Protein AF-A0AAD5Y0F8-F1 (afdb_monomer_lite)

pLDDT: mean 79.37, std 19.38, range [30.7, 98.38]

Structure (mmCIF, N/CA/C/O backbone):
data_AF-A0AAD5Y0F8-F1
#
_entry.id   AF-A0AAD5Y0F8-F1
#
loop_
_atom_site.group_PDB
_atom_site.id
_atom_site.type_symbol
_atom_site.label_atom_id
_atom_site.label_alt_id
_atom_site.label_comp_id
_atom_site.label_asym_id
_atom_site.label_entity_id
_atom_site.label_seq_id
_atom_site.pdbx_PDB_ins_code
_atom_site.Cartn_x
_atom_site.Cartn_y
_atom_site.Cartn_z
_atom_site.occupancy
_atom_site.B_iso_or_equiv
_atom_site.auth_seq_id
_atom_site.auth_comp_id
_atom_site.auth_asym_id
_atom_site.auth_atom_id
_atom_site.pdbx_PDB_model_num
ATOM 1 N N . MET A 1 1 ? -93.545 -46.227 1.777 1.00 33.44 1 MET A N 1
ATOM 2 C CA . MET A 1 1 ? -93.759 -44.836 1.335 1.00 33.44 1 MET A CA 1
ATOM 3 C C . MET A 1 1 ? -92.397 -44.283 0.974 1.00 33.44 1 MET A C 1
ATOM 5 O O . MET A 1 1 ? -91.626 -43.951 1.862 1.00 33.44 1 MET A O 1
ATOM 9 N N . GLU A 1 2 ? -92.069 -44.339 -0.313 1.00 32.91 2 GLU A N 1
ATOM 10 C CA . GLU A 1 2 ? -90.904 -43.672 -0.895 1.00 32.91 2 GLU A CA 1
ATOM 11 C C . GLU A 1 2 ? -91.206 -42.174 -0.977 1.00 32.91 2 GLU A C 1
ATOM 13 O O . GLU A 1 2 ? -92.210 -41.796 -1.574 1.00 32.91 2 GLU A O 1
ATOM 18 N N . ASN A 1 3 ? -90.350 -41.333 -0.398 1.00 30.94 3 ASN A N 1
ATOM 19 C CA . ASN A 1 3 ? -90.330 -39.902 -0.685 1.00 30.94 3 ASN A CA 1
ATOM 20 C C . ASN A 1 3 ? -88.976 -39.571 -1.316 1.00 30.94 3 ASN A C 1
ATOM 22 O O . ASN A 1 3 ? -87.962 -39.465 -0.630 1.00 30.94 3 ASN A O 1
ATOM 26 N N . ASN A 1 4 ? -88.982 -39.441 -2.643 1.00 32.75 4 ASN A N 1
ATOM 27 C CA . ASN A 1 4 ? -87.888 -38.874 -3.423 1.00 32.75 4 ASN A CA 1
ATOM 28 C C . ASN A 1 4 ? -87.805 -37.370 -3.142 1.00 32.75 4 ASN A C 1
ATOM 30 O O . ASN A 1 4 ? -88.667 -36.607 -3.574 1.00 32.75 4 ASN A O 1
ATOM 34 N N . ILE A 1 5 ? -86.754 -36.947 -2.443 1.00 34.16 5 ILE A N 1
ATOM 35 C CA . ILE A 1 5 ? -86.373 -35.538 -2.327 1.00 34.16 5 ILE A CA 1
ATOM 36 C C . ILE A 1 5 ? -85.422 -35.238 -3.490 1.00 34.16 5 ILE A C 1
ATOM 38 O O . ILE A 1 5 ? -84.296 -35.729 -3.525 1.00 34.16 5 ILE A O 1
ATOM 42 N N . SER A 1 6 ? -85.878 -34.457 -4.469 1.00 32.00 6 SER A N 1
ATOM 43 C CA . SER A 1 6 ? -85.028 -33.948 -5.549 1.00 32.00 6 SER A CA 1
ATOM 44 C C . SER A 1 6 ? -84.241 -32.725 -5.071 1.00 32.00 6 SER A C 1
ATOM 46 O O . SER A 1 6 ? -84.840 -31.709 -4.719 1.00 32.00 6 SER A O 1
ATOM 48 N N . ILE A 1 7 ? -82.911 -32.812 -5.089 1.00 35.66 7 ILE A N 1
ATOM 49 C CA . ILE A 1 7 ? -81.994 -31.703 -4.779 1.00 35.66 7 ILE A CA 1
ATOM 50 C C . ILE A 1 7 ? -81.806 -30.829 -6.044 1.00 35.66 7 ILE A C 1
ATOM 52 O O . ILE A 1 7 ? -81.670 -31.388 -7.139 1.00 35.66 7 ILE A O 1
ATOM 56 N N . PRO A 1 8 ? -81.796 -29.483 -5.945 1.00 30.70 8 PRO A N 1
ATOM 57 C CA . PRO A 1 8 ? -81.569 -28.596 -7.089 1.00 30.70 8 PRO A CA 1
ATOM 58 C C . PRO A 1 8 ? -80.155 -28.755 -7.678 1.00 30.70 8 PRO A C 1
ATOM 60 O O . PRO A 1 8 ? -79.170 -28.797 -6.947 1.00 30.70 8 PRO A O 1
ATOM 63 N N . LYS A 1 9 ? -80.048 -28.788 -9.014 1.00 34.91 9 LYS A N 1
ATOM 64 C CA . LYS A 1 9 ? -78.801 -29.021 -9.779 1.00 34.91 9 LYS A CA 1
ATOM 65 C C . LYS A 1 9 ? -77.755 -27.889 -9.732 1.00 34.91 9 LYS A C 1
ATOM 67 O O . LYS A 1 9 ? -76.712 -28.029 -10.359 1.00 34.91 9 LYS A O 1
ATOM 72 N N . GLU A 1 10 ? -77.998 -26.788 -9.023 1.00 32.16 10 GLU A N 1
ATOM 73 C CA . GLU A 1 10 ? -77.090 -25.623 -9.009 1.00 32.16 10 GLU A CA 1
ATOM 74 C C . GLU A 1 10 ? -75.959 -25.702 -7.973 1.00 32.16 10 GLU A C 1
ATOM 76 O O . GLU A 1 10 ? -75.067 -24.860 -7.967 1.00 32.16 10 GLU A O 1
ATOM 81 N N . TYR A 1 11 ? -75.928 -26.750 -7.150 1.00 37.75 11 TYR A N 1
ATOM 82 C CA . TYR A 1 11 ? -74.872 -26.961 -6.166 1.00 37.75 11 TYR A CA 1
ATOM 83 C C . TYR A 1 11 ? -74.085 -28.232 -6.491 1.00 37.75 11 TYR A C 1
ATOM 85 O O . TYR A 1 11 ? -74.368 -29.310 -5.970 1.00 37.75 11 TYR A O 1
ATOM 93 N N . ASN A 1 12 ? -73.094 -28.116 -7.381 1.00 35.00 12 ASN A N 1
ATOM 94 C CA . ASN A 1 12 ? -72.168 -29.210 -7.664 1.00 35.00 12 ASN A CA 1
ATOM 95 C C . ASN A 1 12 ? -71.128 -29.315 -6.534 1.00 35.00 12 ASN A C 1
ATOM 97 O O . ASN A 1 12 ? -70.054 -28.718 -6.596 1.00 35.00 12 ASN A O 1
ATOM 101 N N . TYR A 1 13 ? -71.474 -30.028 -5.461 1.00 44.50 13 TYR A N 1
ATOM 102 C CA . TYR A 1 13 ? -70.533 -30.387 -4.402 1.00 44.50 13 TYR A CA 1
ATOM 103 C C . TYR A 1 13 ? -69.908 -31.751 -4.712 1.00 44.50 13 TYR A C 1
ATOM 105 O O . TYR A 1 13 ? -70.373 -32.777 -4.223 1.00 44.50 13 TYR A O 1
ATOM 113 N N . ASP A 1 14 ? -68.800 -31.762 -5.458 1.00 42.00 14 ASP A N 1
ATOM 114 C CA . ASP A 1 14 ? -68.036 -32.987 -5.769 1.00 42.00 14 ASP A CA 1
ATOM 115 C C . ASP A 1 14 ? -67.432 -33.678 -4.519 1.00 42.00 14 ASP A C 1
ATOM 117 O O . ASP A 1 14 ? -66.840 -34.751 -4.611 1.00 42.00 14 ASP A O 1
ATOM 121 N N . ALA A 1 15 ? -67.572 -33.088 -3.324 1.00 46.78 15 ALA A N 1
ATOM 122 C CA . ALA A 1 15 ? -66.979 -33.589 -2.083 1.00 46.78 15 ALA A CA 1
ATOM 123 C C . ALA A 1 15 ? -67.931 -34.400 -1.182 1.00 46.78 15 ALA A C 1
ATOM 125 O O . ALA A 1 15 ? -67.468 -34.917 -0.164 1.00 46.78 15 ALA A O 1
ATOM 126 N N . LEU A 1 16 ? -69.225 -34.516 -1.512 1.00 39.84 16 LEU A N 1
ATOM 127 C CA . LEU A 1 16 ? -70.227 -35.194 -0.676 1.00 39.84 16 LEU A CA 1
ATOM 128 C C . LEU A 1 16 ? -70.921 -36.316 -1.451 1.00 39.84 16 LEU A C 1
ATOM 130 O O . LEU A 1 16 ? -71.875 -36.098 -2.190 1.00 39.84 16 LEU A O 1
ATOM 134 N N . THR A 1 17 ? -70.451 -37.545 -1.247 1.00 48.50 17 THR A N 1
ATOM 135 C CA . THR A 1 17 ? -71.068 -38.752 -1.811 1.00 48.50 17 THR A CA 1
ATOM 136 C C . THR A 1 17 ? -71.838 -39.510 -0.736 1.00 48.50 17 THR A C 1
ATOM 138 O O . THR A 1 17 ? -71.307 -39.807 0.339 1.00 48.50 17 THR A O 1
ATOM 141 N N . LEU A 1 18 ? -73.096 -39.831 -1.038 1.00 39.34 18 LEU A N 1
ATOM 142 C CA . LEU A 1 18 ? -73.972 -40.620 -0.176 1.00 39.34 18 LEU A CA 1
ATOM 143 C C . LEU A 1 18 ? -73.710 -42.111 -0.412 1.00 39.34 18 LEU A C 1
ATOM 145 O O . LEU A 1 18 ? -73.947 -42.610 -1.512 1.00 39.34 18 LEU 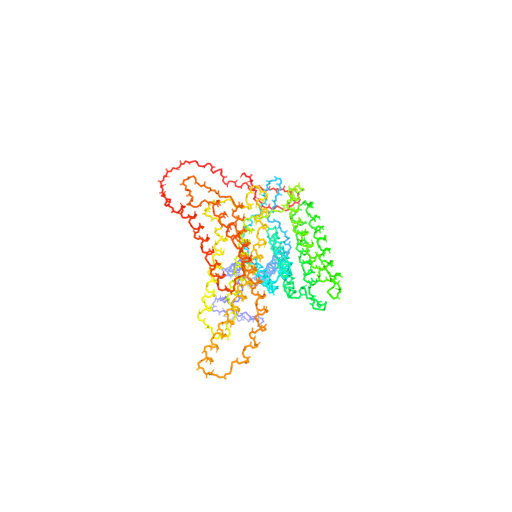A O 1
ATOM 149 N N . HIS A 1 19 ? -73.246 -42.832 0.609 1.00 40.19 19 HIS A N 1
ATOM 150 C CA . HIS A 1 19 ? -73.136 -44.290 0.556 1.00 40.19 19 HIS A CA 1
ATOM 151 C C . HIS A 1 19 ? -73.896 -44.897 1.744 1.00 40.19 19 HIS A C 1
ATOM 153 O O . HIS A 1 19 ? -73.428 -44.899 2.884 1.00 40.19 19 HIS A O 1
ATOM 159 N N . GLY A 1 20 ? -75.110 -45.390 1.471 1.00 61.19 20 GLY A N 1
ATOM 160 C CA . GLY A 1 20 ? -76.044 -45.847 2.507 1.00 61.19 20 GLY A CA 1
ATOM 161 C C . GLY A 1 20 ? -76.588 -44.690 3.357 1.00 61.19 20 GLY A C 1
ATOM 162 O O . GLY A 1 20 ? -76.674 -43.561 2.884 1.00 61.19 20 GLY A O 1
ATOM 163 N N . ASN A 1 21 ? -76.913 -44.950 4.628 1.00 42.81 21 ASN A N 1
ATOM 164 C CA . ASN A 1 21 ? -77.386 -43.929 5.585 1.00 42.81 21 ASN A CA 1
ATOM 165 C C . ASN A 1 21 ? -76.246 -43.060 6.164 1.00 42.81 21 ASN A C 1
ATOM 167 O O . ASN A 1 21 ? -76.370 -42.503 7.254 1.00 42.81 21 ASN A O 1
ATOM 171 N N . THR A 1 22 ? -75.113 -42.967 5.468 1.00 36.31 22 THR A N 1
ATOM 172 C CA . THR A 1 22 ? -73.899 -42.295 5.942 1.00 36.31 22 THR A CA 1
ATOM 173 C C . THR A 1 22 ? -73.312 -41.411 4.849 1.00 36.31 22 THR A C 1
ATOM 175 O O . THR A 1 22 ? -73.044 -41.861 3.735 1.00 36.31 22 THR A O 1
ATOM 178 N N . TYR A 1 23 ? -73.098 -40.140 5.185 1.00 43.59 23 TYR A N 1
ATOM 179 C CA . TYR A 1 23 ? -72.431 -39.166 4.327 1.00 43.59 23 TYR A CA 1
ATOM 180 C C . TYR A 1 23 ? -70.912 -39.294 4.486 1.00 43.59 23 TYR A C 1
ATOM 182 O O . TYR A 1 23 ? -70.404 -39.277 5.609 1.00 43.59 23 TYR A O 1
ATOM 190 N N . HIS A 1 24 ? -70.185 -39.396 3.372 1.00 41.62 24 HIS A N 1
ATOM 191 C CA . HIS A 1 24 ? -68.724 -39.339 3.353 1.00 41.62 24 HIS A CA 1
ATOM 192 C C . HIS A 1 24 ? -68.262 -38.035 2.696 1.00 41.62 24 HIS A C 1
ATOM 194 O O . HIS A 1 24 ? -68.637 -37.745 1.560 1.00 41.62 24 HIS A O 1
ATOM 200 N N . ILE A 1 25 ? -67.444 -37.262 3.420 1.00 47.50 25 ILE A N 1
ATOM 201 C CA . ILE A 1 25 ? -66.810 -36.035 2.922 1.00 47.50 25 ILE A CA 1
ATOM 202 C C . ILE A 1 25 ? -65.399 -36.387 2.444 1.00 47.50 25 ILE A C 1
ATOM 204 O O . ILE A 1 25 ? -64.584 -36.870 3.233 1.00 47.50 25 ILE A O 1
ATOM 208 N N . SER A 1 26 ? -65.104 -36.145 1.166 1.00 43.56 26 SER A N 1
ATOM 209 C CA . SER A 1 26 ? -63.749 -36.294 0.626 1.00 43.56 26 SER A CA 1
ATOM 210 C C . SER A 1 26 ? -62.857 -35.141 1.097 1.00 43.56 26 SER A C 1
ATOM 212 O O . SER A 1 26 ? -63.174 -33.971 0.890 1.00 43.56 26 SER A O 1
ATOM 214 N N . SER A 1 27 ? -61.708 -35.453 1.704 1.00 43.84 27 SER A N 1
ATOM 215 C CA . SER A 1 27 ? -60.751 -34.462 2.220 1.00 43.84 27 SER A CA 1
ATOM 216 C C . SER A 1 27 ? -59.928 -33.751 1.136 1.00 43.84 27 SER A C 1
ATOM 218 O O . SER A 1 27 ? -59.013 -33.001 1.463 1.00 43.84 27 SER A O 1
ATOM 220 N N . THR A 1 28 ? -60.199 -33.983 -0.149 1.00 41.34 28 THR A N 1
ATOM 221 C CA . THR A 1 28 ? -59.341 -33.537 -1.261 1.00 41.34 28 THR A CA 1
ATOM 222 C C . THR A 1 28 ? -59.550 -32.081 -1.704 1.00 41.34 28 THR A C 1
ATOM 224 O O . THR A 1 28 ? -58.954 -31.677 -2.695 1.00 41.34 28 THR A O 1
ATOM 227 N N . GLY A 1 29 ? -60.345 -31.276 -0.985 1.00 43.56 29 GLY A N 1
ATOM 228 C CA . GLY A 1 29 ? -60.645 -29.880 -1.356 1.00 43.56 29 GLY A CA 1
ATOM 229 C C . GLY A 1 29 ? -60.407 -28.810 -0.281 1.00 43.56 29 GLY A C 1
ATOM 230 O O . GLY A 1 29 ? -60.811 -27.670 -0.486 1.00 43.56 29 GLY A O 1
ATOM 231 N N . ILE A 1 30 ? -59.803 -29.134 0.870 1.00 48.22 30 ILE A N 1
ATOM 232 C CA . ILE A 1 30 ? -59.661 -28.183 1.992 1.00 48.22 30 ILE A CA 1
ATOM 233 C C . ILE A 1 30 ? -58.217 -27.665 2.063 1.00 48.22 30 ILE A C 1
ATOM 235 O O . ILE A 1 30 ? -57.293 -28.432 2.336 1.00 48.22 30 ILE A O 1
ATOM 239 N N . HIS A 1 31 ? -58.029 -26.362 1.824 1.00 48.19 31 HIS A N 1
ATOM 240 C CA . HIS A 1 31 ? -56.726 -25.689 1.898 1.00 48.19 31 HIS A CA 1
ATOM 241 C C . HIS A 1 31 ? -56.145 -25.740 3.336 1.00 48.19 31 HIS A C 1
ATOM 243 O O . HIS A 1 31 ? -56.912 -25.701 4.303 1.00 48.19 31 HIS A O 1
ATOM 249 N N . PRO A 1 32 ? -54.811 -25.811 3.538 1.00 43.84 32 PRO A N 1
ATOM 250 C CA . PRO A 1 32 ? -54.210 -26.215 4.822 1.00 43.84 32 PRO A CA 1
ATOM 251 C C . PRO A 1 32 ? -54.190 -25.158 5.951 1.00 43.84 32 PRO A C 1
ATOM 253 O O . PRO A 1 32 ? -53.499 -25.368 6.945 1.00 43.84 32 PRO A O 1
ATOM 256 N N . GLY A 1 33 ? -54.900 -24.033 5.824 1.00 47.75 33 GLY A N 1
ATOM 257 C CA . GLY A 1 33 ? -54.553 -22.780 6.515 1.00 47.75 33 GLY A CA 1
ATOM 258 C C . GLY A 1 33 ? -54.741 -22.701 8.037 1.00 47.75 33 GLY A C 1
ATOM 259 O O . GLY A 1 33 ? -53.927 -22.074 8.696 1.00 47.75 33 GLY A O 1
ATOM 260 N N . SER A 1 34 ? -55.741 -23.335 8.659 1.00 55.44 34 SER A N 1
ATOM 261 C CA . SER A 1 34 ? -55.974 -23.108 10.100 1.00 55.44 34 SER A CA 1
ATOM 262 C C . SER A 1 34 ? -56.509 -24.343 10.824 1.00 55.44 34 SER A C 1
ATOM 264 O O . SER A 1 34 ? -57.670 -24.735 10.685 1.00 55.44 34 SER A O 1
ATOM 266 N N . LYS A 1 35 ? -55.656 -24.965 11.653 1.00 61.31 35 LYS A N 1
ATOM 267 C CA . LYS A 1 35 ? -56.018 -26.107 12.523 1.00 61.31 35 LYS A CA 1
ATOM 268 C C . LYS A 1 35 ? -57.206 -25.798 13.443 1.00 61.31 35 LYS A C 1
ATOM 270 O O . LYS A 1 35 ? -57.958 -26.708 13.779 1.00 61.31 35 LYS A O 1
ATOM 275 N N . LYS A 1 36 ? -57.378 -24.531 13.833 1.00 64.31 36 LYS A N 1
ATOM 276 C CA . LYS A 1 36 ? -58.479 -24.055 14.682 1.00 64.31 36 LYS A CA 1
ATOM 277 C C . LYS A 1 36 ? -59.830 -24.237 13.980 1.00 64.31 36 LYS A C 1
ATOM 279 O O . LYS A 1 36 ? -60.737 -24.833 14.549 1.00 64.31 36 LYS A O 1
ATOM 284 N N . HIS A 1 37 ? -59.922 -23.865 12.707 1.00 62.00 37 HIS A N 1
ATOM 285 C CA . HIS A 1 37 ? -61.159 -23.957 11.925 1.00 62.00 37 HIS A CA 1
ATOM 286 C C . HIS A 1 37 ? -61.497 -25.373 11.469 1.00 62.00 37 HIS A C 1
ATOM 288 O O . HIS A 1 37 ? -62.664 -25.759 11.445 1.00 62.00 37 HIS A O 1
ATOM 294 N N . GLN A 1 38 ? -60.481 -26.198 11.197 1.00 66.81 38 GLN A N 1
ATOM 295 C CA . GLN A 1 38 ? -60.702 -27.627 10.960 1.00 66.81 38 GLN A CA 1
ATOM 296 C C . GLN A 1 38 ? -61.325 -28.322 12.175 1.00 66.81 38 GLN A C 1
ATOM 298 O O . GLN A 1 38 ? -62.087 -29.270 11.999 1.00 66.81 38 GLN A O 1
ATOM 303 N N . ASN A 1 39 ? -61.019 -27.864 13.392 1.00 70.25 39 ASN A N 1
ATOM 304 C CA . ASN A 1 39 ? -61.618 -28.406 14.608 1.00 70.25 39 ASN A CA 1
ATOM 305 C C . ASN A 1 39 ? -63.066 -27.935 14.784 1.00 70.25 39 ASN A C 1
ATOM 307 O O . ASN A 1 39 ? -63.907 -28.777 15.068 1.00 70.25 39 ASN A O 1
ATOM 311 N N . ILE A 1 40 ? -63.379 -26.666 14.498 1.00 71.50 40 ILE A N 1
ATOM 312 C CA . ILE A 1 40 ? -64.759 -26.142 14.539 1.00 71.50 40 ILE A CA 1
ATOM 313 C C . ILE A 1 40 ? -65.658 -26.884 13.538 1.00 71.50 40 ILE A C 1
ATOM 315 O O . ILE A 1 40 ? -66.736 -27.351 13.893 1.00 71.50 40 ILE A O 1
ATOM 319 N N . ILE A 1 41 ? -65.195 -27.084 12.298 1.00 68.81 41 ILE A N 1
ATOM 320 C CA . ILE A 1 41 ? -65.955 -27.834 11.284 1.00 68.81 41 ILE A CA 1
ATOM 321 C C . ILE A 1 41 ? -66.132 -29.300 11.706 1.00 68.81 41 ILE A C 1
ATOM 323 O O . ILE A 1 41 ? -67.210 -29.867 11.537 1.00 68.81 41 ILE A O 1
ATOM 327 N N . LYS A 1 42 ? -65.100 -29.927 12.286 1.00 74.00 42 LYS A N 1
ATOM 328 C CA . LYS A 1 42 ? -65.205 -31.298 12.812 1.00 74.00 42 LYS A CA 1
ATOM 329 C C . LYS A 1 42 ? -66.183 -31.391 13.982 1.00 74.00 42 LYS A C 1
ATOM 331 O O . LYS A 1 42 ? -66.939 -32.355 14.029 1.00 74.00 42 LYS A O 1
ATOM 336 N N . GLU A 1 43 ? -66.184 -30.422 14.891 1.00 77.06 43 GLU A N 1
ATOM 337 C CA . GLU A 1 43 ? -67.110 -30.364 16.025 1.00 77.06 43 GLU A CA 1
ATOM 338 C C . GLU A 1 43 ? -68.555 -30.185 15.555 1.00 77.06 43 GLU A C 1
ATOM 340 O O . GLU A 1 43 ? -69.401 -30.986 15.944 1.00 77.06 43 GLU A O 1
ATOM 345 N N . LEU A 1 44 ? -68.822 -29.265 14.621 1.00 71.81 44 LEU A N 1
ATOM 346 C CA . LEU A 1 44 ? -70.155 -29.072 14.030 1.00 71.81 44 LEU A CA 1
ATOM 347 C C . LEU A 1 44 ? -70.659 -30.329 13.300 1.00 71.81 44 LEU A C 1
ATOM 349 O O . LEU A 1 44 ? -71.830 -30.699 13.406 1.00 71.81 44 LEU A O 1
ATOM 353 N N . ILE A 1 45 ? -69.772 -31.043 12.596 1.00 72.31 45 ILE A N 1
ATOM 354 C CA . ILE A 1 45 ? -70.110 -32.320 11.947 1.00 72.31 45 ILE A CA 1
ATOM 355 C C . ILE A 1 45 ? -70.439 -33.394 12.993 1.00 72.31 45 ILE A C 1
ATOM 357 O O . ILE A 1 45 ? -71.418 -34.124 12.834 1.00 72.31 45 ILE A O 1
ATOM 361 N N . VAL A 1 46 ? -69.649 -33.501 14.064 1.00 78.88 46 VAL A N 1
ATOM 362 C CA . VAL A 1 46 ? -69.886 -34.469 15.147 1.00 78.88 46 VAL A CA 1
ATOM 363 C C . VAL A 1 46 ? -71.186 -34.159 15.894 1.00 78.88 46 VAL A C 1
ATOM 365 O O . VAL A 1 46 ? -71.945 -35.079 16.194 1.00 78.88 46 VAL A O 1
ATOM 368 N N . GLU A 1 47 ? -71.479 -32.884 16.140 1.00 75.06 47 GLU A N 1
ATOM 369 C CA . GLU A 1 47 ? -72.701 -32.433 16.805 1.00 75.06 47 GLU A CA 1
ATOM 370 C C . GLU A 1 47 ? -73.947 -32.718 15.952 1.00 75.06 47 GLU A C 1
ATOM 372 O O . GLU A 1 47 ? -74.918 -33.287 16.455 1.00 75.06 47 GLU A O 1
ATOM 377 N N . SER A 1 48 ? -73.881 -32.467 14.638 1.00 69.50 48 SER A N 1
ATOM 378 C CA . SER A 1 48 ? -74.968 -32.803 13.704 1.00 69.50 48 SER A CA 1
ATOM 379 C C . SER A 1 48 ? -75.257 -34.307 13.630 1.00 69.50 48 SER A C 1
ATOM 381 O O . SER A 1 48 ? -76.402 -34.717 13.462 1.00 69.50 48 SER A O 1
ATOM 383 N N . ARG A 1 49 ? -74.228 -35.151 13.798 1.00 70.12 49 ARG A N 1
ATOM 384 C CA . ARG A 1 49 ? -74.344 -36.614 13.713 1.00 70.12 49 ARG A CA 1
ATOM 385 C C . ARG A 1 49 ? -75.008 -37.234 14.944 1.00 70.12 49 ARG A C 1
ATOM 387 O O . ARG A 1 49 ? -75.564 -38.324 14.843 1.00 70.12 49 ARG A O 1
ATOM 394 N N . ASN A 1 50 ? -74.934 -36.560 16.091 1.00 73.75 50 ASN A N 1
ATOM 395 C CA . ASN A 1 50 ? -75.445 -37.063 17.366 1.00 73.75 50 ASN A CA 1
ATOM 396 C C . ASN A 1 50 ? -76.858 -36.563 17.704 1.00 73.75 50 ASN A C 1
ATOM 398 O O . ASN A 1 50 ? -77.448 -37.044 18.670 1.00 73.75 50 ASN A O 1
ATOM 402 N N . SER A 1 51 ? -77.418 -35.634 16.926 1.00 69.31 51 SER A N 1
ATOM 403 C CA . SER A 1 51 ? -78.788 -35.155 17.112 1.00 69.31 51 SER A CA 1
ATOM 404 C C . SER A 1 51 ? -79.750 -35.839 16.142 1.00 69.31 51 SER A C 1
ATOM 406 O O . SER A 1 51 ? -79.543 -35.845 14.932 1.00 69.31 51 SER A O 1
ATOM 408 N N . THR A 1 52 ? -80.836 -36.399 16.672 1.00 65.19 52 THR A N 1
ATOM 409 C CA . THR A 1 52 ? -81.898 -37.052 15.889 1.00 65.19 52 THR A CA 1
ATOM 410 C C . THR A 1 52 ? -82.870 -36.072 15.225 1.00 65.19 52 THR A C 1
ATOM 412 O O . THR A 1 52 ? -83.715 -36.512 14.454 1.00 65.19 52 THR A O 1
ATOM 415 N N . ASP A 1 53 ? -82.758 -34.772 15.516 1.00 60.78 53 ASP A N 1
ATOM 416 C CA . ASP A 1 53 ? -83.669 -33.721 15.038 1.00 60.78 53 ASP A CA 1
ATOM 417 C C . ASP A 1 53 ? -82.891 -32.429 14.720 1.00 60.78 53 ASP A C 1
ATOM 419 O O . ASP A 1 53 ? -83.197 -31.335 15.194 1.00 60.78 53 ASP A O 1
ATOM 423 N N . TYR A 1 54 ? -81.765 -32.571 14.014 1.00 60.41 54 TYR A N 1
ATOM 424 C CA . TYR A 1 54 ? -80.918 -31.430 13.671 1.00 60.41 54 TYR A CA 1
ATOM 425 C C . TYR A 1 54 ? -81.401 -30.766 12.379 1.00 60.41 54 TYR A C 1
ATOM 427 O O . TYR A 1 54 ? -81.417 -31.384 11.313 1.00 60.41 54 TYR A O 1
ATOM 435 N N . ASP A 1 55 ? -81.776 -29.492 12.481 1.00 76.50 55 ASP A N 1
ATOM 436 C CA . ASP A 1 55 ? -82.189 -28.662 11.353 1.00 76.50 55 ASP A CA 1
ATOM 437 C C . ASP A 1 55 ? -81.009 -28.443 10.392 1.00 76.50 55 ASP A C 1
ATOM 439 O O . ASP A 1 55 ? -80.068 -27.689 10.659 1.00 76.50 55 ASP A O 1
ATOM 443 N N . VAL A 1 56 ? -81.068 -29.128 9.251 1.00 73.06 56 VAL A N 1
ATOM 444 C CA . VAL A 1 56 ? -80.052 -29.083 8.195 1.00 73.06 56 VAL A CA 1
ATOM 445 C C . VAL A 1 56 ? -79.846 -27.652 7.689 1.00 73.06 56 VAL A C 1
ATOM 447 O O . VAL A 1 56 ? -78.722 -27.275 7.360 1.00 73.06 56 VAL A O 1
ATOM 450 N N . THR A 1 57 ? -80.891 -26.818 7.673 1.00 75.31 57 THR A N 1
ATOM 451 C CA . THR A 1 57 ? -80.789 -25.422 7.233 1.00 75.31 57 THR A CA 1
ATOM 452 C C . THR A 1 57 ? -79.917 -24.599 8.178 1.00 75.31 57 THR A C 1
ATOM 454 O O . THR A 1 57 ? -79.116 -23.784 7.717 1.00 75.31 57 THR A O 1
ATOM 457 N N . LYS A 1 58 ? -79.997 -24.862 9.485 1.00 79.00 58 LYS A N 1
ATOM 458 C CA . LYS A 1 58 ? -79.152 -24.212 10.490 1.00 79.00 58 LYS A CA 1
ATOM 459 C C . LYS A 1 58 ? -77.680 -24.611 10.342 1.00 79.00 58 LYS A C 1
ATOM 461 O O . LYS A 1 58 ? -76.814 -23.744 10.359 1.00 79.00 58 LYS A O 1
ATOM 466 N N . LEU A 1 59 ? -77.404 -25.892 10.078 1.00 77.69 59 LEU A N 1
ATOM 467 C CA . LEU A 1 59 ? -76.039 -26.377 9.833 1.00 77.69 59 LEU A CA 1
ATOM 468 C C . LEU A 1 59 ? -75.390 -25.692 8.619 1.00 77.69 59 LEU A C 1
ATOM 470 O O . LEU A 1 59 ? -74.219 -25.323 8.677 1.00 77.69 59 LEU A O 1
ATOM 474 N N . TYR A 1 60 ? -76.141 -25.489 7.531 1.00 76.75 60 TYR A N 1
ATOM 475 C CA . TYR A 1 60 ? -75.634 -24.763 6.362 1.00 76.75 60 TYR A CA 1
ATOM 476 C C . TYR A 1 60 ? -75.354 -23.289 6.664 1.00 76.75 60 TYR A C 1
ATOM 478 O O . TYR A 1 60 ? -74.332 -22.775 6.218 1.00 76.75 60 TYR A O 1
ATOM 486 N N . GLN A 1 61 ? -76.211 -22.623 7.443 1.00 82.25 61 GLN A N 1
ATOM 487 C CA . GLN A 1 61 ? -75.987 -21.234 7.858 1.00 82.25 61 GLN A CA 1
ATOM 488 C C . GLN A 1 61 ? -74.748 -21.091 8.750 1.00 82.25 61 GLN A C 1
ATOM 490 O O . GLN A 1 61 ? -73.966 -20.159 8.560 1.00 82.25 61 GLN A O 1
ATOM 495 N N . ASP A 1 62 ? -74.538 -22.028 9.674 1.00 79.75 62 ASP A N 1
ATOM 496 C CA . ASP A 1 62 ? -73.372 -22.033 10.559 1.00 79.75 62 ASP A CA 1
ATOM 497 C C . ASP A 1 62 ? -72.078 -22.350 9.784 1.00 79.75 62 ASP A C 1
ATOM 499 O O . ASP A 1 62 ? -71.043 -21.725 10.022 1.00 79.75 62 ASP A O 1
ATOM 503 N N . LEU A 1 63 ? -72.138 -23.238 8.784 1.00 77.69 63 LEU A N 1
ATOM 504 C CA . LEU A 1 63 ? -71.024 -23.506 7.864 1.00 77.69 63 LEU A CA 1
ATOM 505 C C . LEU A 1 63 ? -70.678 -22.301 6.981 1.00 77.69 63 LEU A C 1
ATOM 507 O O . LEU A 1 63 ? -69.496 -22.029 6.772 1.00 77.69 63 LEU A O 1
ATOM 511 N N . ASP A 1 64 ? -71.673 -21.583 6.458 1.00 79.25 64 ASP A N 1
ATOM 512 C CA . ASP A 1 64 ? -71.438 -20.385 5.641 1.00 79.25 64 ASP A CA 1
ATOM 513 C C . ASP A 1 64 ? -70.904 -19.218 6.478 1.00 79.25 64 ASP A C 1
ATOM 515 O O . ASP A 1 64 ? -70.019 -18.489 6.024 1.00 79.25 64 ASP A O 1
ATOM 519 N N . ARG A 1 65 ? -71.377 -19.072 7.724 1.00 81.62 65 ARG A N 1
ATOM 520 C CA . ARG A 1 65 ? -70.808 -18.116 8.683 1.00 81.62 65 ARG A CA 1
ATOM 521 C C . ARG A 1 65 ? -69.346 -18.450 8.978 1.00 81.62 65 ARG A C 1
ATOM 523 O O . ARG A 1 65 ? -68.500 -17.577 8.821 1.00 81.62 65 ARG A O 1
ATOM 530 N N . ALA A 1 66 ? -69.041 -19.707 9.306 1.00 74.19 66 ALA A N 1
ATOM 531 C CA . ALA A 1 66 ? -67.671 -20.140 9.570 1.00 74.19 66 ALA A CA 1
ATOM 532 C C . ALA A 1 66 ? -66.757 -19.932 8.351 1.00 74.19 66 ALA A C 1
ATOM 534 O O . ALA A 1 66 ? -65.610 -19.526 8.502 1.00 74.19 66 ALA A O 1
ATOM 535 N N . LYS A 1 67 ? -67.252 -20.156 7.126 1.00 75.44 67 LYS A N 1
ATOM 536 C CA . LYS A 1 67 ? -66.491 -19.863 5.901 1.00 75.44 67 LYS A CA 1
ATOM 537 C C . LYS A 1 67 ? -66.202 -18.377 5.721 1.00 75.44 67 LYS A C 1
ATOM 539 O O . LYS A 1 67 ? -65.088 -18.048 5.330 1.00 75.44 67 LYS A O 1
ATOM 544 N N . LYS A 1 68 ? -67.172 -17.497 5.992 1.00 77.50 68 LYS A N 1
ATOM 545 C CA . LYS A 1 68 ? -66.955 -16.044 5.932 1.00 77.50 68 LYS A CA 1
ATOM 546 C C . LYS A 1 68 ? -65.940 -15.574 6.967 1.00 77.50 68 LYS A C 1
ATOM 548 O O . LYS A 1 68 ? -65.043 -14.830 6.602 1.00 77.50 68 LYS A O 1
ATOM 553 N N . GLU A 1 69 ? -66.037 -16.065 8.201 1.00 78.25 69 GLU A N 1
ATOM 554 C CA . GLU A 1 69 ? -65.077 -15.748 9.268 1.00 78.25 69 GLU A CA 1
ATOM 555 C C . GLU A 1 69 ? -63.658 -16.206 8.895 1.00 78.25 69 GLU A C 1
ATOM 557 O O . GLU A 1 69 ? -62.712 -15.441 9.038 1.00 78.25 69 GLU A O 1
ATOM 562 N N . ILE A 1 70 ? -63.512 -17.402 8.307 1.00 72.56 70 ILE A N 1
ATOM 563 C CA . ILE A 1 70 ? -62.223 -17.894 7.788 1.00 72.56 70 ILE A CA 1
ATOM 564 C C . ILE A 1 70 ? -61.691 -16.999 6.666 1.00 72.56 70 ILE A C 1
ATOM 566 O O . ILE A 1 70 ? -60.488 -16.769 6.581 1.00 72.56 70 ILE A O 1
ATOM 570 N N . GLN A 1 71 ? -62.567 -16.538 5.774 1.00 70.56 71 GLN A N 1
ATOM 571 C CA . GLN A 1 71 ? -62.168 -15.730 4.629 1.00 70.56 71 GLN A CA 1
ATOM 572 C C . GLN A 1 71 ? -61.730 -14.323 5.064 1.00 70.56 71 GLN A C 1
ATOM 574 O O . GLN A 1 71 ? -60.716 -13.840 4.566 1.00 70.56 71 GLN A O 1
ATOM 579 N N . GLU A 1 72 ? -62.424 -13.721 6.033 1.00 74.56 72 GLU A N 1
ATOM 580 C CA . GLU A 1 72 ? -62.052 -12.442 6.653 1.00 74.56 72 GLU A CA 1
ATOM 581 C C . GLU A 1 72 ? -60.739 -12.557 7.451 1.00 74.56 72 GLU A C 1
ATOM 583 O O . GLU A 1 72 ? -59.822 -11.771 7.221 1.00 74.56 72 GLU A O 1
ATOM 588 N N . GLU A 1 73 ? -60.574 -13.593 8.286 1.00 68.44 73 GLU A N 1
ATOM 589 C CA . GLU A 1 73 ? -59.337 -13.809 9.059 1.00 68.44 73 GLU A CA 1
ATOM 590 C C . GLU A 1 73 ? -58.141 -14.114 8.135 1.00 68.44 73 GLU A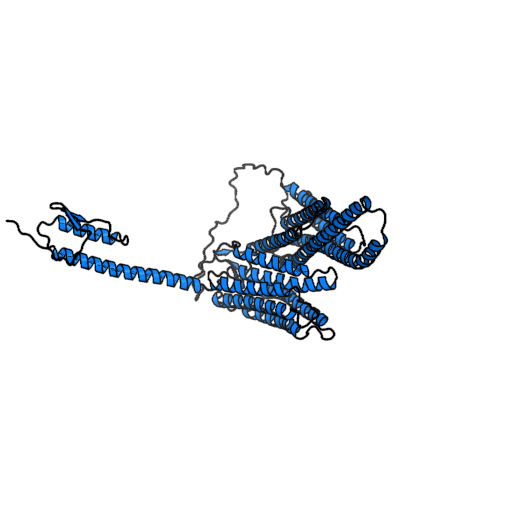 C 1
ATOM 592 O O . GLU A 1 73 ? -57.039 -13.638 8.383 1.00 68.44 73 GLU A O 1
ATOM 597 N N . SER A 1 74 ? -58.354 -14.819 7.013 1.00 59.59 74 SER A N 1
ATOM 598 C CA . SER A 1 74 ? -57.297 -15.051 6.015 1.00 59.59 74 SER A CA 1
ATOM 599 C C . SER A 1 74 ? -56.883 -13.787 5.257 1.00 59.59 74 SER A C 1
ATOM 601 O O . SER A 1 74 ? -55.704 -13.628 4.949 1.00 59.59 74 SER A O 1
ATOM 603 N N . SER A 1 75 ? -57.824 -12.874 4.979 1.00 60.88 75 SER A N 1
ATOM 604 C CA . SER A 1 75 ? -57.496 -11.586 4.357 1.00 60.88 75 SER A CA 1
ATOM 605 C C . SER A 1 75 ? -56.792 -10.641 5.328 1.00 60.88 75 SER A C 1
ATOM 607 O O . SER A 1 75 ? -55.907 -9.891 4.916 1.00 60.88 75 SER A O 1
ATOM 609 N N . ASP A 1 76 ? -57.140 -10.712 6.615 1.00 60.25 76 ASP A N 1
ATOM 610 C CA . ASP A 1 76 ? -56.471 -9.947 7.662 1.00 60.25 76 ASP A CA 1
ATOM 611 C C . ASP A 1 76 ? -55.048 -10.482 7.901 1.00 60.25 76 ASP A C 1
ATOM 613 O O . ASP A 1 76 ? -54.113 -9.682 7.939 1.00 60.25 76 ASP A O 1
ATOM 617 N N . GLU A 1 77 ? -54.844 -11.807 7.936 1.00 56.72 77 GLU A N 1
ATOM 618 C CA . GLU A 1 77 ? -53.516 -12.439 8.038 1.00 56.72 77 GLU A CA 1
ATOM 619 C C . GLU A 1 77 ? -52.617 -12.146 6.820 1.00 56.72 77 GLU A C 1
ATOM 621 O O . GLU A 1 77 ? -51.452 -11.797 7.010 1.00 56.72 77 GLU A O 1
ATOM 626 N N . GLU A 1 78 ? -53.132 -12.207 5.581 1.00 54.25 78 GLU A N 1
ATOM 627 C CA . GLU A 1 78 ? -52.363 -11.805 4.385 1.00 54.25 78 GLU A CA 1
ATOM 628 C C . GLU A 1 78 ? -51.979 -10.320 4.443 1.00 54.25 78 GLU A C 1
ATOM 630 O O . GLU A 1 78 ? -50.842 -9.958 4.136 1.00 54.25 78 GLU A O 1
ATOM 635 N N . SER A 1 79 ? -52.891 -9.452 4.897 1.00 55.66 79 SER A N 1
ATOM 636 C CA . SER A 1 79 ? -52.602 -8.025 5.049 1.00 55.66 79 SER A CA 1
ATOM 637 C C . SER A 1 79 ? -51.593 -7.742 6.170 1.00 55.66 79 SER A C 1
ATOM 639 O O . SER A 1 79 ? -50.789 -6.813 6.056 1.00 55.66 79 SER A O 1
ATOM 641 N N . GLU A 1 80 ? -51.587 -8.532 7.248 1.00 54.78 80 GLU A N 1
ATOM 642 C CA . GLU A 1 80 ? -50.606 -8.425 8.328 1.00 54.78 80 GLU A CA 1
ATOM 643 C C . GLU A 1 80 ? -49.238 -8.971 7.911 1.00 54.78 80 GLU A C 1
ATOM 645 O O . GLU A 1 80 ? -48.234 -8.320 8.200 1.00 54.78 80 GLU A O 1
ATOM 650 N N . GLU A 1 81 ? -49.162 -10.094 7.189 1.00 52.50 81 GLU A N 1
ATOM 651 C CA . GLU A 1 81 ? -47.898 -10.612 6.649 1.00 52.50 81 GLU A CA 1
ATOM 652 C C . GLU A 1 81 ? -47.288 -9.655 5.619 1.00 52.50 81 GLU A C 1
ATOM 654 O O . GLU A 1 81 ? -46.097 -9.340 5.711 1.00 52.50 81 GLU A O 1
ATOM 659 N N . GLU A 1 82 ? -48.093 -9.112 4.701 1.00 53.41 82 GLU A N 1
ATOM 660 C CA . GLU A 1 82 ? -47.632 -8.145 3.700 1.00 53.41 82 GLU A CA 1
ATOM 661 C C . GLU A 1 82 ? -47.183 -6.830 4.367 1.00 53.41 82 GLU A C 1
ATOM 663 O O . GLU A 1 82 ? -46.152 -6.249 4.007 1.00 53.41 82 GLU A O 1
ATOM 668 N N . ASN A 1 83 ? -47.876 -6.399 5.429 1.00 56.19 83 ASN A N 1
ATOM 669 C CA . ASN A 1 83 ? -47.433 -5.277 6.252 1.00 56.19 83 ASN A CA 1
ATOM 670 C C . ASN A 1 83 ? -46.141 -5.597 7.014 1.00 56.19 83 ASN A C 1
ATOM 672 O O . ASN A 1 83 ? -45.240 -4.761 7.032 1.00 56.19 83 ASN A O 1
ATOM 676 N N . VAL A 1 84 ? -45.992 -6.776 7.622 1.00 58.28 84 VAL A N 1
ATOM 677 C CA . VAL A 1 84 ? -44.773 -7.177 8.346 1.00 58.28 84 VAL A CA 1
ATOM 678 C C . VAL A 1 84 ? -43.577 -7.266 7.397 1.00 58.28 84 VAL A C 1
ATOM 680 O O . VAL A 1 84 ? -42.499 -6.770 7.740 1.00 58.28 84 VAL A O 1
ATOM 683 N N . GLU A 1 85 ? -43.752 -7.808 6.191 1.00 54.81 85 GLU A N 1
ATOM 684 C CA . GLU A 1 85 ? -42.710 -7.843 5.164 1.00 54.81 85 GLU A CA 1
ATOM 685 C C . GLU A 1 85 ? -42.365 -6.432 4.667 1.00 54.81 85 GLU A C 1
ATOM 687 O O . GLU A 1 85 ? -41.184 -6.071 4.601 1.00 54.81 85 GLU A O 1
ATOM 692 N N . TYR A 1 86 ? -43.363 -5.580 4.414 1.00 59.97 86 TYR A N 1
ATOM 693 C CA . TYR A 1 86 ? -43.148 -4.178 4.055 1.00 59.97 86 TYR A CA 1
ATOM 694 C C . TYR A 1 86 ? -42.441 -3.395 5.171 1.00 59.97 86 TYR A C 1
ATOM 696 O O . TYR A 1 86 ? -41.510 -2.629 4.905 1.00 59.97 86 TYR A O 1
ATOM 704 N N . PHE A 1 87 ? -42.822 -3.596 6.435 1.00 60.59 87 PHE A N 1
ATOM 705 C CA . PHE A 1 87 ? -42.177 -2.972 7.589 1.00 60.59 87 PHE A CA 1
ATOM 706 C C . PHE A 1 87 ? -40.748 -3.482 7.775 1.00 60.59 87 PHE A C 1
ATOM 708 O O . PHE A 1 87 ? -39.867 -2.678 8.086 1.00 60.59 87 PHE A O 1
ATOM 715 N N . ASP A 1 88 ? -40.472 -4.764 7.534 1.00 65.94 88 ASP A N 1
ATOM 716 C CA . ASP A 1 88 ? -39.119 -5.314 7.596 1.00 65.94 88 ASP A CA 1
ATOM 717 C C . ASP A 1 88 ? -38.254 -4.833 6.418 1.00 65.94 88 ASP A C 1
ATOM 719 O O . ASP A 1 88 ? -37.092 -4.477 6.610 1.00 65.94 88 ASP A O 1
ATOM 723 N N . LEU A 1 89 ? -38.815 -4.692 5.213 1.00 63.69 89 LEU A N 1
ATOM 724 C CA . LEU A 1 89 ? -38.153 -4.071 4.060 1.00 63.69 89 LEU A CA 1
ATOM 725 C C . LEU A 1 89 ? -37.864 -2.591 4.312 1.00 63.69 89 LEU A C 1
ATOM 727 O O . LEU A 1 89 ? -36.729 -2.149 4.137 1.00 63.69 89 LEU A O 1
ATOM 731 N N . LYS A 1 90 ? -38.841 -1.827 4.805 1.00 64.94 90 LYS A N 1
ATOM 732 C CA . LYS A 1 90 ? -38.674 -0.414 5.164 1.00 64.94 90 LYS A CA 1
ATOM 733 C C . LYS A 1 90 ? -37.659 -0.246 6.289 1.00 64.94 90 LYS A C 1
ATOM 735 O O . LYS A 1 90 ? -36.846 0.670 6.236 1.00 64.94 90 LYS A O 1
ATOM 740 N N . ARG A 1 91 ? -37.624 -1.154 7.268 1.00 65.00 91 ARG A N 1
ATOM 741 C CA . ARG A 1 91 ? -36.607 -1.183 8.331 1.00 65.00 91 ARG A CA 1
ATOM 742 C C . ARG A 1 91 ? -35.230 -1.585 7.800 1.00 65.00 91 ARG A C 1
ATOM 744 O O . ARG A 1 91 ? -34.240 -1.008 8.231 1.00 65.00 91 ARG A O 1
ATOM 751 N N . LYS A 1 92 ? -35.147 -2.510 6.839 1.00 64.94 92 LYS A N 1
ATOM 752 C CA . LYS A 1 92 ? -33.906 -2.895 6.136 1.00 64.94 92 LYS A CA 1
ATOM 753 C C . LYS A 1 92 ? -33.372 -1.784 5.227 1.00 64.94 92 LYS A C 1
ATOM 755 O O . LYS A 1 92 ? -32.161 -1.689 5.048 1.00 64.94 92 LYS A O 1
ATOM 760 N N . TRP A 1 93 ? -34.247 -0.954 4.664 1.00 65.25 93 TRP A N 1
ATOM 761 C CA . TRP A 1 93 ? -33.883 0.215 3.860 1.00 65.25 93 TRP A CA 1
ATOM 762 C C . TRP A 1 93 ? -33.516 1.425 4.726 1.00 65.25 93 TRP A C 1
ATOM 764 O O . TRP A 1 93 ? -32.534 2.102 4.434 1.00 65.25 93 TRP A O 1
ATOM 774 N N . ASN A 1 94 ? -34.245 1.647 5.822 1.00 65.50 94 ASN A N 1
ATOM 775 C CA . ASN A 1 94 ? -34.074 2.797 6.717 1.00 65.50 94 ASN A CA 1
ATOM 776 C C . ASN A 1 94 ? -33.194 2.510 7.936 1.00 65.50 94 ASN A C 1
ATOM 778 O O . ASN A 1 94 ? -33.072 3.371 8.808 1.00 65.50 94 ASN A O 1
ATOM 782 N N . ALA A 1 95 ? -32.579 1.328 8.032 1.00 71.56 95 ALA A N 1
ATOM 783 C CA . ALA A 1 95 ? -31.522 1.089 9.002 1.00 71.56 95 ALA A CA 1
ATOM 784 C C . ALA A 1 95 ? -30.361 2.018 8.642 1.00 71.56 95 ALA A C 1
ATOM 786 O O . ALA A 1 95 ? -29.547 1.727 7.760 1.00 71.56 95 ALA A O 1
ATOM 787 N N . GLY A 1 96 ? -30.344 3.182 9.290 1.00 78.12 96 GLY A N 1
ATOM 788 C CA . GLY A 1 96 ? -29.299 4.168 9.114 1.00 78.12 96 GLY A CA 1
ATOM 789 C C . GLY A 1 96 ? -27.928 3.552 9.399 1.00 78.12 96 GLY A C 1
ATOM 790 O O . GLY A 1 96 ? -27.822 2.556 10.124 1.00 78.12 96 GLY A O 1
ATOM 791 N N . PRO A 1 97 ? -26.863 4.112 8.814 1.00 85.81 97 PRO A N 1
ATOM 792 C CA . PRO A 1 97 ? -25.506 3.761 9.205 1.00 85.81 97 PRO A CA 1
ATOM 793 C C . PRO A 1 97 ? -25.339 3.893 10.721 1.00 85.81 97 PRO A C 1
ATOM 795 O O . PRO A 1 97 ? -25.833 4.848 11.313 1.00 85.81 97 PRO A O 1
ATOM 798 N N . GLN A 1 98 ? -24.640 2.932 11.320 1.00 82.88 98 GLN A N 1
ATOM 799 C CA . GLN A 1 98 ? -24.314 2.864 12.741 1.00 82.88 98 GLN A CA 1
ATOM 800 C C . GLN A 1 98 ? -22.800 2.855 12.926 1.00 82.88 98 GLN A C 1
ATOM 802 O O . GLN A 1 98 ? -22.090 2.136 12.220 1.00 82.88 98 GLN A O 1
ATOM 807 N N . ILE A 1 99 ? -22.288 3.607 13.896 1.00 86.19 99 ILE A N 1
ATOM 808 C CA . ILE A 1 99 ? -20.866 3.538 14.246 1.00 86.19 99 ILE A CA 1
ATOM 809 C C . ILE A 1 99 ? -20.582 2.240 15.013 1.00 86.19 99 ILE A C 1
ATOM 811 O O . ILE A 1 99 ? -21.239 1.926 16.004 1.00 86.19 99 ILE A O 1
ATOM 815 N N . LYS A 1 100 ? -19.588 1.473 14.553 1.00 88.31 100 LYS A N 1
ATOM 816 C CA . LYS A 1 100 ? -19.178 0.188 15.144 1.00 88.31 100 LYS A CA 1
ATOM 817 C C . LYS A 1 100 ? -18.525 0.358 16.509 1.00 88.31 100 LYS A C 1
ATOM 819 O O . LYS A 1 100 ? -18.757 -0.465 17.399 1.00 88.31 100 LYS A O 1
ATOM 824 N N . GLN A 1 101 ? -17.660 1.361 16.621 1.00 89.62 101 GLN A N 1
ATOM 825 C CA . GLN A 1 101 ? -16.844 1.622 17.795 1.00 89.62 101 GLN A CA 1
ATOM 826 C C . GLN A 1 101 ? -16.470 3.104 17.861 1.00 89.62 101 GLN A C 1
ATOM 828 O O . GLN A 1 101 ? -16.081 3.697 16.855 1.00 89.62 101 GLN A O 1
ATOM 833 N N . TYR A 1 102 ? -16.561 3.689 19.049 1.00 88.44 102 TYR A N 1
ATOM 834 C CA . TYR A 1 102 ? -16.093 5.045 19.321 1.00 88.44 102 TYR A CA 1
ATOM 835 C C . TYR A 1 102 ? -15.480 5.124 20.717 1.00 88.44 102 TYR A C 1
ATOM 837 O O . TYR A 1 102 ? -15.762 4.296 21.586 1.00 88.44 102 TYR A O 1
ATOM 845 N N . GLU A 1 103 ? -14.633 6.119 20.926 1.00 86.75 103 GLU A N 1
ATOM 846 C CA . GLU A 1 103 ? -14.059 6.439 22.225 1.00 86.75 103 GLU A CA 1
ATOM 847 C C . GLU A 1 103 ? -14.726 7.685 22.788 1.00 86.75 103 GLU A C 1
ATOM 849 O O . GLU A 1 103 ? -14.949 8.663 22.075 1.00 86.75 103 GLU A O 1
ATOM 854 N N . TYR A 1 104 ? -15.062 7.629 24.073 1.00 86.94 104 TYR A N 1
ATOM 855 C CA . TYR A 1 104 ? -15.579 8.753 24.836 1.00 86.94 104 TYR A CA 1
ATOM 856 C C . TYR A 1 104 ? -14.970 8.728 26.234 1.00 86.94 104 TYR A C 1
ATOM 858 O O . TYR A 1 104 ? -15.067 7.721 26.934 1.00 86.94 104 TYR A O 1
ATOM 866 N N . ASN A 1 105 ? -14.334 9.832 26.639 1.00 85.56 105 ASN A N 1
ATOM 867 C CA . ASN A 1 105 ? -13.663 9.970 27.939 1.00 85.56 105 ASN A CA 1
ATOM 868 C C . ASN A 1 105 ? -12.711 8.797 28.263 1.00 85.56 105 ASN A C 1
ATOM 870 O O . ASN A 1 105 ? -12.800 8.204 29.338 1.00 85.56 105 ASN A O 1
ATOM 874 N N . ASN A 1 106 ? -11.823 8.447 27.326 1.00 84.00 106 ASN A N 1
ATOM 875 C CA . ASN A 1 106 ? -10.866 7.337 27.444 1.00 84.00 106 ASN A CA 1
ATOM 876 C C . ASN A 1 106 ? -11.511 5.953 27.648 1.00 84.00 106 ASN A C 1
ATOM 878 O O . ASN A 1 106 ? -10.877 5.032 28.159 1.00 84.00 106 ASN A O 1
ATOM 882 N N . ARG A 1 107 ? -12.789 5.784 27.285 1.00 86.38 107 ARG A N 1
ATOM 883 C CA . ARG A 1 107 ? -13.471 4.486 27.278 1.00 86.38 107 ARG A CA 1
ATOM 884 C C . ARG A 1 107 ? -13.928 4.150 25.874 1.00 86.38 107 ARG A C 1
ATOM 886 O O . ARG A 1 107 ? -14.499 4.990 25.180 1.00 86.38 107 ARG A O 1
ATOM 893 N N . ILE A 1 108 ? -13.710 2.902 25.480 1.00 88.38 108 ILE A N 1
ATOM 894 C CA . ILE A 1 108 ? -14.106 2.400 24.170 1.00 88.38 108 ILE A CA 1
ATOM 895 C C . ILE A 1 108 ? -15.486 1.759 24.286 1.00 88.38 108 ILE A C 1
ATOM 897 O O . ILE A 1 108 ? -15.684 0.780 25.011 1.00 88.38 108 ILE A O 1
ATOM 901 N N . TYR A 1 109 ? -16.427 2.296 23.518 1.00 86.12 109 TYR A N 1
ATOM 902 C CA . TYR A 1 109 ? -17.769 1.760 23.357 1.00 86.12 109 TYR A CA 1
ATOM 903 C C . TYR A 1 109 ? -17.808 0.963 22.062 1.00 86.12 109 TYR A C 1
ATOM 905 O O . TYR A 1 109 ? -17.531 1.496 20.987 1.00 86.12 109 TYR A O 1
ATOM 913 N N . GLN A 1 110 ? -18.119 -0.329 22.164 1.00 85.69 110 GLN A N 1
ATOM 914 C CA . GLN A 1 110 ? -18.169 -1.229 21.018 1.00 85.69 110 GLN A CA 1
ATOM 915 C C . GLN A 1 110 ? -19.571 -1.812 20.854 1.00 85.69 110 GLN A C 1
ATOM 917 O O . GLN A 1 110 ? -20.207 -2.254 21.819 1.00 85.69 110 GLN A O 1
ATOM 922 N N . SER A 1 111 ? -20.039 -1.855 19.607 1.00 81.12 111 SER A N 1
ATOM 923 C CA . SER A 1 111 ? -21.244 -2.602 19.258 1.00 81.12 111 SER A CA 1
ATOM 924 C C . SER A 1 111 ? -21.047 -4.102 19.515 1.00 81.12 111 SER A C 1
ATOM 926 O O . SER A 1 111 ? -19.954 -4.651 19.381 1.00 81.12 111 SER A O 1
ATOM 928 N N . THR A 1 112 ? -22.123 -4.800 19.868 1.00 71.25 112 THR A N 1
ATOM 929 C CA . THR A 1 112 ? -22.101 -6.248 20.153 1.00 71.25 112 THR A CA 1
ATOM 930 C C . THR A 1 112 ? -21.840 -7.118 18.917 1.00 71.25 112 THR A C 1
ATOM 932 O O . THR A 1 112 ? -21.653 -8.333 19.042 1.00 71.25 112 THR A O 1
ATOM 935 N N . MET A 1 113 ? -21.821 -6.534 17.714 1.00 67.19 113 MET A N 1
ATOM 936 C CA . MET A 1 113 ? -21.585 -7.281 16.485 1.00 67.19 113 MET A CA 1
ATOM 937 C C . MET A 1 113 ? -20.119 -7.698 16.379 1.00 67.19 113 MET A C 1
ATOM 939 O O . MET A 1 113 ? -19.209 -6.873 16.381 1.00 67.19 113 MET A O 1
ATOM 943 N N . LYS A 1 114 ? -19.890 -9.011 16.256 1.00 59.41 114 LYS A N 1
ATOM 944 C CA . LYS A 1 114 ? -18.549 -9.568 16.060 1.00 59.41 114 LYS A CA 1
ATOM 945 C C . LYS A 1 114 ? -17.937 -8.988 14.783 1.00 59.41 114 LYS A C 1
ATOM 947 O O . LYS A 1 114 ? -18.483 -9.181 13.699 1.00 59.41 114 LYS A O 1
ATOM 952 N N . ALA A 1 115 ? -16.788 -8.331 14.923 1.00 59.53 115 ALA A N 1
ATOM 953 C CA . ALA A 1 115 ? -15.939 -7.941 13.807 1.00 59.53 115 ALA A CA 1
ATOM 954 C C . ALA A 1 115 ? -15.404 -9.211 13.133 1.00 59.53 115 ALA A C 1
ATOM 956 O O . ALA A 1 115 ? -14.500 -9.863 13.648 1.00 59.53 115 ALA A O 1
ATOM 957 N N . LYS A 1 116 ? -16.038 -9.616 12.035 1.00 62.16 116 LYS A N 1
ATOM 958 C CA . LYS A 1 116 ? -15.493 -10.595 11.098 1.00 62.16 116 LYS A CA 1
ATOM 959 C C . LYS A 1 116 ? -15.270 -9.881 9.778 1.00 62.16 116 LYS A C 1
ATOM 961 O O . LYS A 1 116 ? -16.151 -9.125 9.362 1.00 62.16 116 LYS A O 1
ATOM 966 N N . VAL A 1 117 ? -14.144 -10.173 9.131 1.00 65.88 117 VAL A N 1
ATOM 967 C CA . VAL A 1 117 ? -13.908 -9.760 7.749 1.00 65.88 117 VAL A CA 1
ATOM 968 C C . VAL A 1 117 ? -15.015 -10.333 6.880 1.00 65.88 117 VAL A C 1
ATOM 970 O O . VAL A 1 117 ? -15.253 -11.543 6.868 1.00 65.88 117 VAL A O 1
ATOM 973 N N . LEU A 1 118 ? -15.744 -9.451 6.203 1.00 82.81 118 LEU A N 1
ATOM 974 C CA . LEU A 1 118 ? -16.772 -9.883 5.269 1.00 82.81 118 LEU A CA 1
ATOM 975 C C . LEU A 1 118 ? -16.103 -10.244 3.943 1.00 82.81 118 LEU A C 1
ATOM 977 O O . LEU A 1 118 ? -15.218 -9.531 3.480 1.00 82.81 118 LEU A O 1
ATOM 981 N N . TRP A 1 119 ? -16.584 -11.300 3.283 1.00 88.38 119 TRP A N 1
ATOM 982 C CA . TRP A 1 119 ? -16.143 -11.690 1.935 1.00 88.38 119 TRP A CA 1
ATOM 983 C C . TRP A 1 119 ? -16.143 -10.522 0.944 1.00 88.38 119 TRP A C 1
ATOM 985 O O . TRP A 1 119 ? -15.252 -10.406 0.111 1.00 88.38 119 TRP A O 1
ATOM 995 N N . PHE A 1 120 ? -17.115 -9.618 1.082 1.00 89.94 120 PHE A N 1
ATOM 996 C CA . PHE A 1 120 ? -17.191 -8.398 0.286 1.00 89.94 120 PHE A CA 1
ATOM 997 C C . PHE A 1 120 ? -15.976 -7.481 0.478 1.00 89.94 120 PHE A C 1
ATOM 999 O O . PHE A 1 120 ? -15.484 -6.904 -0.484 1.00 89.94 120 PHE A O 1
ATOM 1006 N N . GLU A 1 121 ? -15.487 -7.332 1.707 1.00 92.44 121 GLU A N 1
ATOM 1007 C CA . GLU A 1 121 ? -14.343 -6.468 1.972 1.00 92.44 121 GLU A CA 1
ATOM 1008 C C . GLU A 1 121 ? -13.072 -7.053 1.318 1.00 92.44 121 GLU A C 1
ATOM 1010 O O . GLU A 1 121 ? -12.274 -6.292 0.770 1.00 92.44 121 GLU A O 1
ATOM 1015 N N . LEU A 1 122 ? -12.900 -8.384 1.330 1.00 93.25 122 LEU A N 1
ATOM 1016 C CA . LEU A 1 122 ? -11.798 -9.071 0.638 1.00 93.25 122 LEU A CA 1
ATOM 1017 C C . LEU A 1 122 ? -11.909 -8.936 -0.889 1.00 93.25 122 LEU A C 1
ATOM 1019 O O . LEU A 1 122 ? -10.911 -8.726 -1.567 1.00 93.25 122 LEU A O 1
ATOM 1023 N N . PHE A 1 123 ? -13.126 -9.010 -1.433 1.00 95.12 123 PHE A N 1
ATOM 1024 C CA . PHE A 1 123 ? -13.366 -8.739 -2.851 1.00 95.12 123 PHE A CA 1
ATOM 1025 C C . PHE A 1 123 ? -12.965 -7.308 -3.236 1.00 95.12 123 PHE A C 1
ATOM 1027 O O . PHE A 1 123 ? -12.351 -7.100 -4.277 1.00 95.12 123 PHE A O 1
ATOM 1034 N N . VAL A 1 124 ? -13.253 -6.321 -2.380 1.00 96.19 124 VAL A N 1
ATOM 1035 C CA . VAL A 1 124 ? -12.780 -4.949 -2.602 1.00 96.19 124 VAL A CA 1
ATOM 1036 C C . VAL A 1 124 ? -11.256 -4.882 -2.608 1.00 96.19 124 VAL A C 1
ATOM 1038 O O . VAL A 1 124 ? -10.690 -4.264 -3.502 1.00 96.19 124 VAL A O 1
ATOM 1041 N N . ASP A 1 125 ? -10.592 -5.523 -1.647 1.00 97.31 125 ASP A N 1
ATOM 1042 C CA . ASP A 1 125 ? -9.126 -5.552 -1.607 1.00 97.31 125 ASP A CA 1
ATOM 1043 C C . ASP A 1 125 ? -8.531 -6.108 -2.906 1.00 97.31 125 ASP A C 1
ATOM 1045 O O . ASP A 1 125 ? -7.552 -5.563 -3.408 1.00 97.31 125 ASP A O 1
ATOM 1049 N N . LEU A 1 126 ? -9.153 -7.145 -3.479 1.00 96.81 126 LEU A N 1
ATOM 1050 C CA . LEU A 1 126 ? -8.731 -7.733 -4.751 1.00 96.81 126 LEU A CA 1
ATOM 1051 C C . LEU A 1 126 ? -8.833 -6.728 -5.909 1.00 96.81 126 LEU A C 1
ATOM 1053 O O . LEU A 1 126 ? -7.930 -6.664 -6.738 1.00 96.81 126 LEU A O 1
ATOM 1057 N N . ILE A 1 127 ? -9.884 -5.901 -5.951 1.00 97.44 127 ILE A N 1
ATOM 1058 C CA . ILE A 1 127 ? -10.012 -4.838 -6.964 1.00 97.44 127 ILE A CA 1
ATOM 1059 C C . ILE A 1 127 ? -8.850 -3.843 -6.851 1.00 97.44 127 ILE A C 1
ATOM 1061 O O . ILE A 1 127 ? -8.274 -3.463 -7.868 1.00 97.44 127 ILE A O 1
ATOM 1065 N N . TYR A 1 128 ? -8.475 -3.438 -5.633 1.00 98.19 128 TYR A N 1
ATOM 1066 C CA . TYR A 1 128 ? -7.333 -2.538 -5.441 1.00 98.19 128 TYR A CA 1
ATOM 1067 C C . TYR A 1 128 ? -5.999 -3.194 -5.787 1.00 98.19 128 TYR A C 1
ATOM 1069 O O . TYR A 1 128 ? -5.154 -2.530 -6.379 1.00 98.19 128 TYR A O 1
ATOM 1077 N N . ALA A 1 129 ? -5.807 -4.473 -5.457 1.00 97.75 129 ALA A N 1
ATOM 1078 C CA . ALA A 1 129 ? -4.604 -5.208 -5.840 1.00 97.75 129 ALA A CA 1
ATOM 1079 C C . ALA A 1 129 ? -4.456 -5.256 -7.372 1.00 97.75 129 ALA A C 1
ATOM 1081 O O . ALA A 1 129 ? -3.420 -4.851 -7.899 1.00 97.75 129 ALA A O 1
ATOM 1082 N N . GLY A 1 130 ? -5.531 -5.598 -8.093 1.00 96.50 130 GLY A N 1
ATOM 1083 C CA . GLY A 1 130 ? -5.549 -5.572 -9.559 1.00 96.50 130 GLY A CA 1
ATOM 1084 C C . GLY A 1 130 ? -5.346 -4.167 -10.144 1.00 96.50 130 GLY A C 1
ATOM 1085 O O . GLY A 1 130 ? -4.631 -3.996 -11.133 1.00 96.50 130 GLY A O 1
ATOM 1086 N N . ALA A 1 131 ? -5.906 -3.130 -9.509 1.00 97.50 131 ALA A N 1
ATOM 1087 C CA . ALA A 1 131 ? -5.648 -1.744 -9.892 1.00 97.50 131 ALA A CA 1
ATOM 1088 C C . ALA A 1 131 ? -4.162 -1.381 -9.743 1.00 97.50 131 ALA A C 1
ATOM 1090 O O . ALA A 1 131 ? -3.588 -0.792 -10.654 1.00 97.50 131 ALA A O 1
ATOM 1091 N N . MET A 1 132 ? -3.518 -1.773 -8.640 1.00 96.81 132 MET A N 1
ATOM 1092 C CA . MET A 1 132 ? -2.088 -1.538 -8.418 1.00 96.81 132 MET A CA 1
ATOM 1093 C C . MET A 1 132 ? -1.208 -2.329 -9.390 1.00 96.81 132 MET A C 1
ATOM 1095 O O . MET A 1 132 ? -0.236 -1.763 -9.888 1.00 96.81 132 MET A O 1
ATOM 1099 N N . ARG A 1 133 ? -1.574 -3.572 -9.749 1.00 94.81 133 ARG A N 1
ATOM 1100 C CA . ARG A 1 133 ? -0.911 -4.310 -10.843 1.00 94.81 133 ARG A CA 1
ATOM 1101 C C . ARG A 1 133 ? -0.920 -3.488 -12.127 1.00 94.81 133 ARG A C 1
ATOM 1103 O O . ARG A 1 133 ? 0.111 -3.355 -12.778 1.00 94.81 133 ARG A O 1
ATOM 1110 N N . LYS A 1 134 ? -2.062 -2.880 -12.471 1.00 95.31 134 LYS A N 1
ATOM 1111 C CA . LYS A 1 134 ? -2.163 -2.024 -13.660 1.00 95.31 134 LYS A CA 1
ATOM 1112 C C . LYS A 1 134 ? -1.251 -0.798 -13.580 1.00 95.31 134 LYS A C 1
ATOM 1114 O O . LYS A 1 134 ? -0.715 -0.396 -14.603 1.00 95.31 134 LYS A O 1
ATOM 1119 N N . VAL A 1 135 ? -1.041 -0.223 -12.395 1.00 96.44 135 VAL A N 1
ATOM 1120 C CA . VAL A 1 135 ? -0.070 0.871 -12.197 1.00 96.44 135 VAL A CA 1
ATOM 1121 C C . VAL A 1 135 ? 1.367 0.410 -12.426 1.00 96.44 135 VAL A C 1
ATOM 1123 O O . VAL A 1 135 ? 2.164 1.178 -12.958 1.00 96.44 135 VAL A O 1
ATOM 1126 N N . GLY A 1 136 ? 1.682 -0.850 -12.120 1.00 92.19 136 GLY A N 1
ATOM 1127 C CA . GLY A 1 136 ? 2.980 -1.457 -12.422 1.00 92.19 136 GLY A CA 1
ATOM 1128 C C . GLY A 1 136 ? 3.382 -1.367 -13.900 1.00 92.19 136 GLY A C 1
ATOM 1129 O O . GLY A 1 136 ? 4.569 -1.289 -14.187 1.00 92.19 136 GLY A O 1
ATOM 1130 N N . THR A 1 137 ? 2.429 -1.258 -14.837 1.00 89.69 137 THR A N 1
ATOM 1131 C CA . THR A 1 137 ? 2.740 -1.104 -16.272 1.00 89.69 137 THR A CA 1
ATOM 1132 C C . THR A 1 137 ? 3.318 0.266 -16.638 1.00 89.69 137 THR A C 1
ATOM 1134 O O . THR A 1 137 ? 3.648 0.483 -17.797 1.00 89.69 137 THR A O 1
ATOM 1137 N N . LEU A 1 138 ? 3.378 1.216 -15.697 1.00 91.69 138 LEU A N 1
ATOM 1138 C CA . LEU A 1 138 ? 4.062 2.504 -15.878 1.00 91.69 138 LEU A CA 1
ATOM 1139 C C . LEU A 1 138 ? 5.571 2.418 -15.609 1.00 91.69 138 LEU A C 1
ATOM 1141 O O . LEU A 1 138 ? 6.276 3.409 -15.775 1.00 91.69 138 LEU A O 1
ATOM 1145 N N . LEU A 1 139 ? 6.075 1.272 -15.147 1.00 91.69 139 LEU A N 1
ATOM 1146 C CA . LEU A 1 139 ? 7.495 1.087 -14.876 1.00 91.69 139 LEU A CA 1
ATOM 1147 C C . LEU A 1 139 ? 8.258 0.860 -16.185 1.00 91.69 139 LEU A C 1
ATOM 1149 O O . LEU A 1 139 ? 8.396 -0.270 -16.630 1.00 91.69 139 LEU A O 1
ATOM 1153 N N . ASP A 1 140 ? 8.806 1.936 -16.750 1.00 88.69 140 ASP A N 1
ATOM 1154 C CA . ASP A 1 140 ? 9.784 1.886 -17.857 1.00 88.69 140 ASP A CA 1
ATOM 1155 C C . ASP A 1 140 ? 11.245 1.883 -17.350 1.00 88.69 140 ASP A C 1
ATOM 1157 O O . ASP A 1 140 ? 12.215 2.101 -18.071 1.00 88.69 140 ASP A O 1
ATOM 1161 N N . PHE A 1 141 ? 11.407 1.636 -16.048 1.00 89.31 141 PHE A N 1
ATOM 1162 C CA . PHE A 1 141 ? 12.685 1.468 -15.359 1.00 89.31 141 PHE A CA 1
ATOM 1163 C C . PHE A 1 141 ? 13.661 2.659 -15.383 1.00 89.31 141 PHE A C 1
ATOM 1165 O O . PHE A 1 141 ? 14.788 2.535 -14.910 1.00 89.31 141 PHE A O 1
ATOM 1172 N N . ASP A 1 142 ? 13.247 3.845 -15.813 1.00 89.56 142 ASP A N 1
ATOM 1173 C CA . ASP A 1 142 ? 13.973 5.090 -15.569 1.00 89.56 142 ASP A CA 1
ATOM 1174 C C . ASP A 1 142 ? 13.453 5.827 -14.315 1.00 89.56 142 ASP A C 1
ATOM 1176 O O . ASP A 1 142 ? 12.401 5.518 -13.745 1.00 89.56 142 ASP A O 1
ATOM 1180 N N . LEU A 1 143 ? 14.209 6.828 -13.854 1.00 89.56 143 LEU A N 1
ATOM 1181 C CA . LEU A 1 143 ? 13.880 7.567 -12.631 1.00 89.56 143 LEU A CA 1
ATOM 1182 C C . LEU A 1 143 ? 12.580 8.377 -12.760 1.00 89.56 143 LEU A C 1
ATOM 1184 O O . LEU A 1 143 ? 11.859 8.532 -11.772 1.00 89.56 143 LEU A O 1
ATOM 1188 N N . ILE A 1 144 ? 12.287 8.906 -13.952 1.00 91.00 144 ILE A N 1
ATOM 1189 C CA . ILE A 1 144 ? 11.104 9.739 -14.184 1.00 91.00 144 ILE A CA 1
ATOM 1190 C C . ILE A 1 144 ? 9.864 8.848 -14.199 1.00 91.00 144 ILE A C 1
ATOM 1192 O O . ILE A 1 144 ? 8.921 9.137 -13.459 1.00 91.00 144 ILE A O 1
ATOM 1196 N N . SER A 1 145 ? 9.888 7.734 -14.936 1.00 91.56 145 SER A N 1
ATOM 1197 C CA . SER A 1 145 ? 8.768 6.783 -14.941 1.00 91.56 145 SER A CA 1
ATOM 1198 C C . SER A 1 145 ? 8.546 6.151 -13.571 1.00 91.56 145 SER A C 1
ATOM 1200 O O . SER A 1 145 ? 7.401 5.987 -13.157 1.00 91.56 145 SER A O 1
ATOM 1202 N N . PHE A 1 146 ? 9.605 5.889 -12.793 1.00 93.81 146 PHE A N 1
ATOM 1203 C CA . PHE A 1 146 ? 9.444 5.471 -11.397 1.00 93.81 146 PHE A CA 1
ATOM 1204 C C . PHE A 1 146 ? 8.746 6.548 -10.548 1.00 93.81 146 PHE A C 1
ATOM 1206 O O . PHE A 1 146 ? 7.855 6.237 -9.759 1.00 93.81 146 PHE A O 1
ATOM 1213 N N . GLY A 1 147 ? 9.099 7.825 -10.728 1.00 94.50 147 GLY A N 1
ATOM 1214 C CA . GLY A 1 147 ? 8.405 8.944 -10.086 1.00 94.50 147 GLY A CA 1
ATOM 1215 C C . GLY A 1 147 ? 6.921 9.015 -10.465 1.00 94.50 147 GLY A C 1
ATOM 1216 O O . GLY A 1 147 ? 6.070 9.153 -9.588 1.00 94.50 147 GLY A O 1
ATOM 1217 N N . MET A 1 148 ? 6.597 8.853 -11.750 1.00 94.88 148 MET A N 1
ATOM 1218 C CA . MET A 1 148 ? 5.218 8.793 -12.254 1.00 94.88 148 MET A CA 1
ATOM 1219 C C . MET A 1 148 ? 4.445 7.597 -11.682 1.00 94.88 148 MET A C 1
ATOM 1221 O O . MET A 1 148 ? 3.313 7.751 -11.222 1.00 94.88 148 MET A O 1
ATOM 1225 N N . TYR A 1 149 ? 5.075 6.423 -11.636 1.00 96.69 149 TYR A N 1
ATOM 1226 C CA . TYR A 1 149 ? 4.545 5.225 -10.991 1.00 96.69 149 TYR A CA 1
ATOM 1227 C C . TYR A 1 149 ? 4.184 5.493 -9.522 1.00 96.69 149 TYR A C 1
ATOM 1229 O O . TYR A 1 149 ? 3.054 5.227 -9.105 1.00 96.69 149 TYR A O 1
ATOM 1237 N N . VAL A 1 150 ? 5.100 6.096 -8.752 1.00 97.19 150 VAL A N 1
ATOM 1238 C CA . VAL A 1 150 ? 4.865 6.474 -7.347 1.00 97.19 150 VAL A CA 1
ATOM 1239 C C . VAL A 1 150 ? 3.700 7.464 -7.227 1.00 97.19 150 VAL A C 1
ATOM 1241 O O . VAL A 1 150 ? 2.852 7.315 -6.341 1.00 97.19 150 VAL A O 1
ATOM 1244 N N . LEU A 1 151 ? 3.614 8.442 -8.136 1.00 97.00 151 LEU A N 1
ATOM 1245 C CA . LEU A 1 151 ? 2.539 9.434 -8.140 1.00 97.00 151 LEU A CA 1
ATOM 1246 C C . LEU A 1 151 ? 1.149 8.825 -8.377 1.00 97.00 151 LEU A C 1
ATOM 1248 O O . LEU A 1 151 ? 0.167 9.311 -7.815 1.00 97.00 151 LEU A O 1
ATOM 1252 N N . VAL A 1 152 ? 1.062 7.751 -9.164 1.00 97.62 152 VAL A N 1
ATOM 1253 C CA . VAL A 1 152 ? -0.207 7.089 -9.509 1.00 97.62 152 VAL A CA 1
ATOM 1254 C C . VAL A 1 152 ? -0.596 6.019 -8.491 1.00 97.62 152 VAL A C 1
ATOM 1256 O O . VAL A 1 152 ? -1.779 5.881 -8.175 1.00 97.62 152 VAL A O 1
ATOM 1259 N N . ILE A 1 153 ? 0.365 5.276 -7.934 1.00 97.94 153 ILE A N 1
ATOM 1260 C CA . ILE A 1 153 ? 0.060 4.176 -7.008 1.00 97.94 153 ILE A CA 1
ATOM 1261 C C . ILE A 1 153 ? -0.387 4.675 -5.628 1.00 97.94 153 ILE A C 1
ATOM 1263 O O . ILE A 1 153 ? -1.282 4.090 -5.017 1.00 97.94 153 ILE A O 1
ATOM 1267 N N . ILE A 1 154 ? 0.190 5.775 -5.132 1.00 97.31 154 ILE A N 1
ATOM 1268 C CA . ILE A 1 154 ? -0.121 6.300 -3.795 1.00 97.31 154 ILE A CA 1
ATOM 1269 C C . ILE A 1 154 ? -1.604 6.695 -3.649 1.00 97.31 154 ILE A C 1
ATOM 1271 O O . ILE A 1 154 ? -2.204 6.284 -2.654 1.00 97.31 154 ILE A O 1
ATOM 1275 N N . PRO A 1 155 ? -2.246 7.392 -4.611 1.00 97.25 155 PRO A N 1
ATOM 1276 C CA . PRO A 1 155 ? -3.686 7.643 -4.583 1.00 97.25 155 PRO A CA 1
ATOM 1277 C C . PRO A 1 155 ? -4.536 6.377 -4.424 1.00 97.25 155 PRO A C 1
ATOM 1279 O O . PRO A 1 155 ? -5.514 6.404 -3.677 1.00 97.25 155 PRO A O 1
ATOM 1282 N N . PHE A 1 156 ? -4.163 5.252 -5.050 1.00 98.12 156 PHE A N 1
ATOM 1283 C CA . PHE A 1 156 ? -4.861 3.977 -4.837 1.00 98.12 156 PHE A CA 1
ATOM 1284 C C . PHE A 1 156 ? -4.666 3.442 -3.417 1.00 98.12 156 PHE A C 1
ATOM 1286 O O . PHE A 1 156 ? -5.641 3.008 -2.807 1.00 98.12 156 PHE A O 1
ATOM 1293 N N . ILE A 1 157 ? -3.442 3.491 -2.875 1.00 98.00 157 ILE A N 1
ATOM 1294 C CA . ILE A 1 157 ? -3.151 3.033 -1.504 1.00 98.00 157 ILE A CA 1
ATOM 1295 C C . ILE A 1 157 ? -3.944 3.865 -0.491 1.00 98.00 157 ILE A C 1
ATOM 1297 O O . ILE A 1 157 ? -4.615 3.322 0.385 1.00 98.00 157 ILE A O 1
ATOM 1301 N N . PHE A 1 158 ? -3.907 5.186 -0.634 1.00 96.44 158 PHE A N 1
ATOM 1302 C CA . PHE A 1 158 ? -4.630 6.116 0.225 1.00 96.44 158 PHE A CA 1
ATOM 1303 C C . PHE A 1 158 ? -6.144 5.956 0.125 1.00 96.44 158 PHE A C 1
ATOM 1305 O O . PHE A 1 158 ? -6.823 5.960 1.152 1.00 96.44 158 PHE A O 1
ATOM 1312 N N . HIS A 1 159 ? -6.676 5.767 -1.080 1.00 97.38 159 HIS A N 1
ATOM 1313 C CA . HIS A 1 159 ? -8.102 5.535 -1.276 1.00 97.38 159 HIS A CA 1
ATOM 1314 C C . HIS A 1 159 ? -8.549 4.177 -0.701 1.00 97.38 159 HIS A C 1
ATOM 1316 O O . HIS A 1 159 ? -9.585 4.094 -0.037 1.00 97.38 159 HIS A O 1
ATOM 1322 N N . TRP A 1 160 ? -7.738 3.126 -0.866 1.00 98.06 160 TRP A N 1
ATOM 1323 C CA . TRP A 1 160 ? -7.958 1.833 -0.217 1.00 98.06 160 TRP A CA 1
ATOM 1324 C C . TRP A 1 160 ? -7.987 1.963 1.312 1.00 98.06 160 TRP A C 1
ATOM 1326 O O . TRP A 1 160 ? -8.927 1.478 1.944 1.00 98.06 160 TRP A O 1
ATOM 1336 N N . GLU A 1 161 ? -7.019 2.666 1.913 1.00 96.06 161 GLU A N 1
ATOM 1337 C CA . GLU A 1 161 ? -6.996 2.894 3.362 1.00 96.06 161 GLU A CA 1
ATOM 1338 C C . GLU A 1 161 ? -8.260 3.612 3.850 1.00 96.06 161 GLU A C 1
ATOM 1340 O O . GLU A 1 161 ? -8.836 3.203 4.858 1.00 96.06 161 GLU A O 1
ATOM 1345 N N . GLU A 1 162 ? -8.728 4.646 3.143 1.00 94.50 162 GLU A N 1
ATOM 1346 C CA . GLU A 1 162 ? -9.982 5.333 3.489 1.00 94.50 162 GLU A CA 1
ATOM 1347 C C . GLU A 1 162 ? -11.184 4.398 3.424 1.00 94.50 162 GLU A C 1
ATOM 1349 O O . GLU A 1 162 ? -12.031 4.396 4.320 1.00 94.50 162 GLU A O 1
ATOM 1354 N N . PHE A 1 163 ? -11.246 3.540 2.407 1.00 95.69 163 PHE A N 1
ATOM 1355 C CA . PHE A 1 163 ? -12.305 2.546 2.305 1.00 95.69 163 PHE A CA 1
ATOM 1356 C C . PHE A 1 163 ? -12.254 1.532 3.462 1.00 95.69 163 PHE A C 1
ATOM 1358 O O . PHE A 1 163 ? -13.294 1.136 4.005 1.00 95.69 163 PHE A O 1
ATOM 1365 N N . VAL A 1 164 ? -11.053 1.131 3.887 1.00 95.25 164 VAL A N 1
ATOM 1366 C CA . VAL A 1 164 ? -10.852 0.275 5.063 1.00 95.25 164 VAL A CA 1
ATOM 1367 C C . VAL A 1 164 ? -11.278 0.992 6.347 1.00 95.25 164 VAL A C 1
ATOM 1369 O O . VAL A 1 164 ? -11.970 0.374 7.161 1.00 95.25 164 VAL A O 1
ATOM 1372 N N . HIS A 1 165 ? -10.933 2.270 6.539 1.00 92.38 165 HIS A N 1
ATOM 1373 C CA . HIS A 1 165 ? -11.374 3.064 7.700 1.00 92.38 165 HIS A CA 1
ATOM 1374 C C . HIS A 1 165 ? -12.887 3.218 7.728 1.00 92.38 165 HIS A C 1
ATOM 1376 O O . HIS A 1 165 ? -13.517 2.950 8.749 1.00 92.38 165 HIS A O 1
ATOM 1382 N N . LEU A 1 166 ? -13.491 3.522 6.583 1.00 92.81 166 LEU A N 1
ATOM 1383 C CA . LEU A 1 166 ? -14.933 3.606 6.432 1.00 92.81 166 LEU A CA 1
ATOM 1384 C C . LEU A 1 166 ? -15.625 2.301 6.858 1.00 92.81 166 LEU A C 1
ATOM 1386 O O . LEU A 1 166 ? -16.581 2.336 7.634 1.00 92.81 166 LEU A O 1
ATOM 1390 N N . ASN A 1 167 ? -15.147 1.146 6.383 1.00 92.00 167 ASN A N 1
ATOM 1391 C CA . ASN A 1 167 ? -15.696 -0.150 6.792 1.00 92.00 167 ASN A CA 1
ATOM 1392 C C . ASN A 1 167 ? -15.397 -0.484 8.258 1.00 92.00 167 ASN A C 1
ATOM 1394 O O . ASN A 1 167 ? -16.160 -1.220 8.883 1.00 92.00 167 ASN A O 1
ATOM 1398 N N . ASN A 1 168 ? -14.311 0.036 8.828 1.00 90.81 168 ASN A N 1
ATOM 1399 C CA . ASN A 1 168 ? -13.997 -0.127 10.244 1.00 90.81 168 ASN A CA 1
ATOM 1400 C C . ASN A 1 168 ? -14.904 0.709 11.148 1.00 90.81 168 ASN A C 1
ATOM 1402 O O . ASN A 1 168 ? -15.265 0.242 12.227 1.00 90.81 168 ASN A O 1
ATOM 1406 N N . TRP A 1 169 ? -15.285 1.913 10.726 1.00 90.00 169 TRP A N 1
ATOM 1407 C CA . TRP A 1 169 ? -16.085 2.822 11.544 1.00 90.00 169 TRP A CA 1
ATOM 1408 C C . TRP A 1 169 ? -17.573 2.615 11.364 1.00 90.00 169 TRP A C 1
ATOM 1410 O O . TRP A 1 169 ? -18.301 2.609 12.351 1.00 90.00 169 TRP A O 1
ATOM 1420 N N . VAL A 1 170 ? -18.034 2.435 10.128 1.00 89.19 170 VAL A N 1
ATOM 1421 C CA . VAL A 1 170 ? -19.460 2.427 9.821 1.00 89.19 170 VAL A CA 1
ATOM 1422 C C . VAL A 1 170 ? -19.927 1.016 9.504 1.00 89.19 170 VAL A C 1
ATOM 1424 O O . VAL A 1 170 ? -19.396 0.309 8.649 1.00 89.19 170 VAL A O 1
ATOM 1427 N N . TYR A 1 171 ? -20.981 0.611 10.195 1.00 85.94 171 TYR A N 1
ATOM 1428 C CA . TYR A 1 171 ? -21.767 -0.561 9.888 1.00 85.94 171 TYR A CA 1
ATOM 1429 C C . TYR A 1 171 ? -23.116 -0.138 9.330 1.00 85.94 171 TYR A C 1
ATOM 1431 O O . TYR A 1 171 ? -23.834 0.636 9.950 1.00 85.94 171 TYR A O 1
ATOM 1439 N N . GLN A 1 172 ? -23.500 -0.679 8.181 1.00 80.50 172 GLN A N 1
ATOM 1440 C CA . GLN A 1 172 ? -24.870 -0.548 7.709 1.00 80.50 172 GLN A CA 1
ATOM 1441 C C . GLN A 1 172 ? -25.303 -1.854 7.056 1.00 80.50 172 GLN A C 1
ATOM 1443 O O . GLN A 1 172 ? -24.633 -2.373 6.161 1.00 80.50 172 GLN A O 1
ATOM 1448 N N . LYS A 1 173 ? -26.441 -2.379 7.509 1.00 73.44 173 LYS A N 1
ATOM 1449 C CA . LYS A 1 173 ? -27.178 -3.419 6.793 1.00 73.44 173 LYS A CA 1
ATOM 1450 C C . LYS A 1 173 ? -28.146 -2.704 5.864 1.00 73.44 173 LYS A C 1
ATOM 1452 O O . LYS A 1 173 ? -28.953 -1.923 6.341 1.00 73.44 173 LYS A O 1
ATOM 1457 N N . GLY A 1 174 ? -28.060 -2.947 4.562 1.00 80.62 174 GLY A N 1
ATOM 1458 C CA . GLY A 1 174 ? -29.020 -2.374 3.623 1.00 80.62 174 GLY A CA 1
ATOM 1459 C C . GLY A 1 174 ? -28.519 -2.345 2.189 1.00 80.62 174 GLY A C 1
ATOM 1460 O O . GLY A 1 174 ? -27.337 -2.567 1.913 1.00 80.62 174 GLY A O 1
ATOM 1461 N N . VAL A 1 175 ? -29.443 -2.069 1.272 1.00 84.69 175 VAL A N 1
ATOM 1462 C CA . VAL A 1 175 ? -29.162 -1.915 -0.162 1.00 84.69 175 VAL A CA 1
ATOM 1463 C C . VAL A 1 175 ? -28.350 -0.646 -0.420 1.00 84.69 175 VAL A C 1
ATOM 1465 O O . VAL A 1 175 ? -27.396 -0.696 -1.190 1.00 84.69 175 VAL A O 1
ATOM 1468 N N . LEU A 1 176 ? -28.639 0.450 0.295 1.00 86.44 176 LEU A N 1
ATOM 1469 C CA . LEU A 1 176 ? -27.951 1.735 0.126 1.00 86.44 176 LEU A CA 1
ATOM 1470 C C . LEU A 1 176 ? -26.429 1.610 0.271 1.00 86.44 176 LEU A C 1
ATOM 1472 O O . LEU A 1 176 ? -25.690 2.096 -0.578 1.00 86.44 176 LEU A O 1
ATOM 1476 N N . ARG A 1 177 ? -25.949 0.889 1.292 1.00 87.81 177 ARG A N 1
ATOM 1477 C CA . ARG A 1 177 ? -24.514 0.638 1.492 1.00 87.81 177 ARG A CA 1
ATOM 1478 C C . ARG A 1 177 ? -23.889 -0.149 0.342 1.00 87.81 177 ARG A C 1
ATOM 1480 O O . ARG A 1 177 ? -22.763 0.136 -0.050 1.00 87.81 177 ARG A O 1
ATOM 1487 N N . LYS A 1 178 ? -24.604 -1.142 -0.193 1.00 90.00 178 LYS A N 1
ATOM 1488 C CA . LYS A 1 178 ? -24.126 -1.951 -1.323 1.00 90.00 178 LYS A CA 1
ATOM 1489 C C . LYS A 1 178 ? -24.028 -1.110 -2.591 1.00 90.00 178 LYS A C 1
ATOM 1491 O O . LYS A 1 178 ? -23.000 -1.166 -3.254 1.00 90.00 178 LYS A O 1
ATOM 1496 N N . VAL A 1 179 ? -25.055 -0.306 -2.879 1.00 91.69 179 VAL A N 1
ATOM 1497 C CA . VAL A 1 179 ? -25.069 0.631 -4.013 1.00 91.69 179 VAL A CA 1
ATOM 1498 C C . VAL A 1 179 ? -23.947 1.654 -3.867 1.00 91.69 179 VAL A C 1
ATOM 1500 O O . VAL A 1 179 ? -23.169 1.835 -4.794 1.00 91.69 179 VAL A O 1
ATOM 1503 N N . PHE A 1 180 ? -23.798 2.254 -2.685 1.00 93.75 180 PHE A N 1
ATOM 1504 C CA . PHE A 1 180 ? -22.713 3.187 -2.393 1.00 93.75 180 PHE A CA 1
ATOM 1505 C C . PHE A 1 180 ? -21.337 2.559 -2.643 1.00 93.75 180 PHE A C 1
ATOM 1507 O O . PHE A 1 180 ? -20.527 3.119 -3.378 1.00 93.75 180 PHE A O 1
ATOM 1514 N N . ASN A 1 181 ? -21.084 1.373 -2.082 1.00 93.56 181 ASN A N 1
ATOM 1515 C CA . ASN A 1 181 ? -19.817 0.683 -2.289 1.00 93.56 181 ASN A CA 1
ATOM 1516 C C . ASN A 1 181 ? -19.596 0.343 -3.771 1.00 93.56 181 ASN A C 1
ATOM 1518 O O . ASN A 1 181 ? -18.485 0.509 -4.257 1.00 93.56 181 ASN A O 1
ATOM 1522 N N . ALA A 1 182 ? -20.629 -0.099 -4.493 1.00 95.06 182 ALA A N 1
ATOM 1523 C CA . ALA A 1 182 ? -20.533 -0.381 -5.924 1.00 95.06 182 ALA A CA 1
ATOM 1524 C C . ALA A 1 182 ? -20.180 0.874 -6.736 1.00 95.06 182 ALA A C 1
ATOM 1526 O O . ALA A 1 182 ? -19.341 0.793 -7.626 1.00 95.06 182 ALA A O 1
ATOM 1527 N N . LEU A 1 183 ? -20.755 2.034 -6.401 1.00 96.81 183 LEU A N 1
ATOM 1528 C CA . LEU A 1 183 ? -20.413 3.302 -7.047 1.00 96.81 183 LEU A CA 1
ATOM 1529 C C . LEU A 1 183 ? -18.964 3.709 -6.760 1.00 96.81 183 LEU A C 1
ATOM 1531 O O . LEU A 1 183 ? -18.236 4.027 -7.694 1.00 96.81 183 LEU A O 1
ATOM 1535 N N . VAL A 1 184 ? -18.517 3.639 -5.500 1.00 96.94 184 VAL A N 1
ATOM 1536 C CA . VAL A 1 184 ? -17.118 3.934 -5.138 1.00 96.94 184 VAL A CA 1
ATOM 1537 C C . VAL A 1 184 ? -16.154 3.009 -5.888 1.00 96.94 184 VAL A C 1
ATOM 1539 O O . VAL A 1 184 ? -15.176 3.482 -6.458 1.00 96.94 184 VAL A O 1
ATOM 1542 N N . LEU A 1 185 ? -16.447 1.707 -5.955 1.00 96.88 185 LEU A N 1
ATOM 1543 C CA . LEU A 1 185 ? -15.639 0.743 -6.711 1.00 96.88 185 LEU A CA 1
ATOM 1544 C C . LEU A 1 185 ? -15.671 1.003 -8.220 1.00 96.88 185 LEU A C 1
ATOM 1546 O O . LEU A 1 185 ? -14.642 0.875 -8.875 1.00 96.88 185 LEU A O 1
ATOM 1550 N N . GLY A 1 186 ? -16.818 1.401 -8.772 1.00 97.94 186 GLY A N 1
ATOM 1551 C CA . GLY A 1 186 ? -16.934 1.805 -10.172 1.00 97.94 186 GLY A CA 1
ATOM 1552 C C . GLY A 1 186 ? -16.023 2.988 -10.501 1.00 97.94 186 GLY A C 1
ATOM 1553 O O . GLY A 1 186 ? -15.336 2.965 -11.518 1.00 97.94 186 GLY A O 1
ATOM 1554 N N . VAL A 1 187 ? -15.937 3.977 -9.605 1.00 98.00 187 VAL A N 1
ATOM 1555 C CA . VAL A 1 187 ? -15.013 5.112 -9.756 1.00 98.00 187 VAL A CA 1
ATOM 1556 C C . VAL A 1 187 ? -13.550 4.664 -9.664 1.00 98.00 187 VAL A C 1
ATOM 1558 O O . VAL A 1 187 ? -12.733 5.126 -10.454 1.00 98.00 187 VAL A O 1
ATOM 1561 N N . VAL A 1 188 ? -13.210 3.720 -8.778 1.00 97.69 188 VAL A N 1
ATOM 1562 C CA . VAL A 1 188 ? -11.856 3.130 -8.720 1.00 97.69 188 VAL A CA 1
ATOM 1563 C C . VAL A 1 188 ? -11.504 2.417 -10.027 1.00 97.69 188 VAL A C 1
ATOM 1565 O O . VAL A 1 188 ? -10.402 2.597 -10.531 1.00 97.69 188 VAL A O 1
ATOM 1568 N N . ILE A 1 189 ? -12.436 1.667 -10.623 1.00 97.94 189 ILE A N 1
ATOM 1569 C CA . ILE A 1 189 ? -12.220 1.017 -11.926 1.00 97.94 189 ILE A CA 1
ATOM 1570 C C . ILE A 1 189 ? -11.983 2.064 -13.022 1.00 97.94 189 ILE A C 1
ATOM 1572 O O . ILE A 1 189 ? -11.073 1.899 -13.834 1.00 97.94 189 ILE A O 1
ATOM 1576 N N . LEU A 1 190 ? -12.744 3.165 -13.028 1.00 97.88 190 LEU A N 1
ATOM 1577 C CA . LEU A 1 190 ? -12.507 4.279 -13.954 1.00 97.88 190 LEU A CA 1
ATOM 1578 C C . LEU A 1 190 ? -11.112 4.888 -13.759 1.00 97.88 190 LEU A C 1
ATOM 1580 O O . LEU A 1 190 ? -10.402 5.085 -14.744 1.00 97.88 190 LEU A O 1
ATOM 1584 N N . MET A 1 191 ? -10.672 5.096 -12.509 1.00 97.75 191 MET A N 1
ATOM 1585 C CA . MET A 1 191 ? -9.290 5.509 -12.225 1.00 97.75 191 MET A CA 1
ATOM 1586 C C . MET A 1 191 ? -8.282 4.524 -12.826 1.00 97.75 191 MET A C 1
ATOM 1588 O O . MET A 1 191 ? -7.316 4.946 -13.454 1.00 97.75 191 MET A O 1
ATOM 1592 N N . THR A 1 192 ? -8.501 3.216 -12.674 1.00 98.06 192 THR A N 1
ATOM 1593 C CA . THR A 1 192 ? -7.601 2.177 -13.197 1.00 98.06 192 THR A CA 1
ATOM 1594 C C . THR A 1 192 ? -7.480 2.214 -14.720 1.00 98.06 192 THR A C 1
ATOM 1596 O O . THR A 1 192 ? -6.376 2.075 -15.247 1.00 98.06 192 THR A O 1
ATOM 1599 N N . VAL A 1 193 ? -8.578 2.442 -15.446 1.00 97.31 193 VAL A N 1
ATOM 1600 C CA . VAL A 1 193 ? -8.552 2.557 -16.918 1.00 97.31 193 VAL A CA 1
ATOM 1601 C C . VAL A 1 193 ? -7.735 3.775 -17.367 1.00 97.31 193 VAL A C 1
ATOM 1603 O O . VAL A 1 193 ? -7.038 3.711 -18.379 1.00 97.31 193 VAL A O 1
ATOM 1606 N N . CYS A 1 194 ? -7.742 4.853 -16.581 1.00 97.19 194 CYS A N 1
ATOM 1607 C CA . CYS A 1 194 ? -6.982 6.073 -16.848 1.00 97.19 194 CYS A CA 1
ATOM 1608 C C . CYS A 1 194 ? -5.477 5.972 -16.549 1.00 97.19 194 CYS A C 1
ATOM 1610 O O . CYS A 1 194 ? -4.756 6.913 -16.858 1.00 97.19 194 CYS A O 1
ATOM 1612 N N . VAL A 1 195 ? -4.974 4.885 -15.957 1.00 96.75 195 VAL A N 1
ATOM 1613 C CA . VAL A 1 195 ? -3.563 4.785 -15.534 1.00 96.75 195 VAL A CA 1
ATOM 1614 C C . VAL A 1 195 ? -2.591 4.908 -16.708 1.00 96.75 195 VAL A C 1
ATOM 1616 O O . VAL A 1 195 ? -1.626 5.660 -16.619 1.00 96.75 195 VAL A O 1
ATOM 1619 N N . LYS A 1 196 ? -2.852 4.201 -17.817 1.00 93.75 196 LYS A N 1
ATOM 1620 C CA . LYS A 1 196 ? -1.905 4.075 -18.942 1.00 93.75 196 LYS A CA 1
ATOM 1621 C C . LYS A 1 196 ? -1.528 5.423 -19.567 1.00 93.75 196 LYS A C 1
ATOM 1623 O O . LYS A 1 196 ? -0.389 5.599 -19.974 1.00 93.75 196 LYS A O 1
ATOM 1628 N N . TYR A 1 197 ? -2.481 6.346 -19.631 1.00 95.25 197 TYR A N 1
ATOM 1629 C CA . TYR A 1 197 ? -2.327 7.640 -20.297 1.00 95.25 197 TYR A CA 1
ATOM 1630 C C . TYR A 1 197 ? -2.283 8.805 -19.298 1.00 95.25 197 TYR A C 1
ATOM 1632 O O . TYR A 1 197 ? -2.439 9.965 -19.675 1.00 95.25 197 TYR A O 1
ATOM 1640 N N . ALA A 1 198 ? -2.073 8.516 -18.005 1.00 94.94 198 ALA A N 1
ATOM 1641 C CA . ALA A 1 198 ? -2.135 9.524 -16.949 1.00 94.94 198 ALA A CA 1
ATOM 1642 C C . ALA A 1 198 ? -1.107 10.649 -17.140 1.00 94.94 198 ALA A C 1
ATOM 1644 O O . ALA A 1 198 ? -1.360 11.769 -16.722 1.00 94.94 198 ALA A O 1
ATOM 1645 N N . PHE A 1 199 ? 0.021 10.376 -17.796 1.00 94.00 199 PHE A N 1
ATOM 1646 C CA . PHE A 1 199 ? 1.057 11.368 -18.099 1.00 94.00 199 PHE A CA 1
ATOM 1647 C C . PHE A 1 199 ? 1.356 11.470 -19.597 1.00 94.00 199 PHE A C 1
ATOM 1649 O O . PHE A 1 199 ? 2.459 11.858 -19.974 1.00 94.00 199 PHE A O 1
ATOM 1656 N N . ASP A 1 200 ? 0.394 11.113 -20.454 1.00 93.38 200 ASP A N 1
ATOM 1657 C CA . ASP A 1 200 ? 0.595 11.200 -21.901 1.00 93.38 200 ASP A CA 1
ATOM 1658 C C . ASP A 1 200 ? 0.871 12.663 -22.316 1.00 93.38 200 ASP A C 1
ATOM 1660 O O . ASP A 1 200 ? 0.171 13.569 -21.848 1.00 93.38 200 ASP A O 1
ATOM 1664 N N . PRO A 1 201 ? 1.909 12.943 -23.122 1.00 91.56 201 PRO A N 1
ATOM 1665 C CA . PRO A 1 201 ? 2.206 14.302 -23.559 1.00 91.56 201 PRO A CA 1
ATOM 1666 C C . PRO A 1 201 ? 1.149 14.886 -24.499 1.00 91.56 201 PRO A C 1
ATOM 1668 O O . PRO A 1 201 ? 1.082 16.112 -24.620 1.00 91.56 201 PRO A O 1
ATOM 1671 N N . ASP A 1 202 ? 0.346 14.047 -25.155 1.00 93.19 202 ASP A N 1
ATOM 1672 C CA . ASP A 1 202 ? -0.749 14.488 -26.006 1.00 93.19 202 ASP A CA 1
ATOM 1673 C C . ASP A 1 202 ? -1.947 14.925 -25.138 1.00 93.19 202 ASP A C 1
ATOM 1675 O O . ASP A 1 202 ? -2.519 14.100 -24.416 1.00 93.19 202 ASP A O 1
ATOM 1679 N N . PRO A 1 203 ? -2.362 16.208 -25.177 1.00 90.56 203 PRO A N 1
ATOM 1680 C CA . PRO A 1 203 ? -3.500 16.689 -24.398 1.00 90.56 203 PRO A CA 1
ATOM 1681 C C . PRO A 1 203 ? -4.819 15.970 -24.692 1.00 90.56 203 PRO A C 1
ATOM 1683 O O . PRO A 1 203 ? -5.678 15.954 -23.808 1.00 90.56 203 PRO A O 1
ATOM 1686 N N . ASP A 1 204 ? -4.997 15.406 -25.889 1.00 92.25 204 ASP A N 1
ATOM 1687 C CA . ASP A 1 204 ? -6.241 14.736 -26.282 1.00 92.25 204 ASP A CA 1
ATOM 1688 C C . ASP A 1 204 ? -6.315 13.295 -25.750 1.00 92.25 204 ASP A C 1
ATOM 1690 O O . ASP A 1 204 ? -7.405 12.753 -25.550 1.00 92.25 204 ASP A O 1
ATOM 1694 N N . VAL A 1 205 ? -5.158 12.684 -25.478 1.00 94.06 205 VAL A N 1
ATOM 1695 C CA . VAL A 1 205 ? -5.037 11.319 -24.939 1.00 94.06 205 VAL A CA 1
ATOM 1696 C C . VAL A 1 205 ? -4.804 11.327 -23.427 1.00 94.06 205 VAL A C 1
ATOM 1698 O O . VAL A 1 205 ? -5.160 10.366 -22.744 1.00 94.06 205 VAL A O 1
ATOM 1701 N N . ASN A 1 206 ? -4.240 12.406 -22.879 1.00 94.25 206 ASN A N 1
ATOM 1702 C CA . ASN A 1 206 ? -3.883 12.503 -21.470 1.00 94.25 206 ASN A CA 1
ATOM 1703 C C . ASN A 1 206 ? -5.092 12.351 -20.537 1.00 94.25 206 ASN A C 1
ATOM 1705 O O . ASN A 1 206 ? -6.063 13.110 -20.573 1.00 94.25 206 ASN A O 1
ATOM 1709 N N . THR A 1 207 ? -4.985 11.402 -19.613 1.00 96.25 207 THR A N 1
ATOM 1710 C CA . THR A 1 207 ? -6.044 11.059 -18.661 1.00 96.25 207 THR A CA 1
ATOM 1711 C C . THR A 1 207 ? -5.764 11.524 -17.229 1.00 96.25 207 THR A C 1
ATOM 1713 O O . THR A 1 207 ? -6.524 11.145 -16.335 1.00 96.25 207 THR A O 1
ATOM 1716 N N . SER A 1 208 ? -4.739 12.357 -16.969 1.00 95.38 208 SER A N 1
ATOM 1717 C CA . SER A 1 208 ? -4.416 12.876 -15.616 1.00 95.38 208 SER A CA 1
ATOM 1718 C C . SER A 1 208 ? -5.634 13.505 -14.939 1.00 95.38 208 SER A C 1
ATOM 1720 O O . SER A 1 208 ? -5.961 13.192 -13.793 1.00 95.38 208 SER A O 1
ATOM 1722 N N . GLY A 1 209 ? -6.339 14.364 -15.676 1.00 94.12 209 GLY A N 1
ATOM 1723 C CA . GLY A 1 209 ? -7.505 15.090 -15.199 1.00 94.12 209 GLY A CA 1
ATOM 1724 C C . GLY A 1 209 ? -8.657 14.176 -14.811 1.00 94.12 209 GLY A C 1
ATOM 1725 O O . GLY A 1 209 ? -9.260 14.344 -13.752 1.00 94.12 209 GLY A O 1
ATOM 1726 N N . ILE A 1 210 ? -8.922 13.162 -15.640 1.00 96.06 210 ILE A N 1
ATOM 1727 C CA . ILE A 1 210 ? -9.967 12.165 -15.391 1.00 96.06 210 ILE A CA 1
ATOM 1728 C C . ILE A 1 210 ? -9.582 11.289 -14.195 1.00 96.06 210 ILE A C 1
ATOM 1730 O O . ILE A 1 210 ? -10.409 11.079 -13.307 1.00 96.06 210 ILE A O 1
ATOM 1734 N N . PHE A 1 211 ? -8.327 10.833 -14.130 1.00 97.69 211 PHE A N 1
ATOM 1735 C CA . PHE A 1 211 ? -7.799 10.034 -13.024 1.00 97.69 211 PHE A CA 1
ATOM 1736 C C . PHE A 1 211 ? -7.969 10.757 -11.681 1.00 97.69 211 PHE A C 1
ATOM 1738 O O . PHE A 1 211 ? -8.580 10.228 -10.750 1.00 97.69 211 PHE A O 1
ATOM 1745 N N . LEU A 1 212 ? -7.476 11.995 -11.596 1.00 96.88 212 LEU A N 1
ATOM 1746 C CA . LEU A 1 212 ? -7.539 12.807 -10.383 1.00 96.88 212 LEU A CA 1
ATOM 1747 C C . LEU A 1 212 ? -8.965 13.261 -10.061 1.00 96.88 212 LEU A C 1
ATOM 1749 O O . LEU A 1 212 ? -9.348 13.290 -8.893 1.00 96.88 212 LEU A O 1
ATOM 1753 N N . GLY A 1 213 ? -9.779 13.559 -11.074 1.00 96.50 213 GLY A N 1
ATOM 1754 C CA . GLY A 1 213 ? -11.199 13.858 -10.900 1.00 96.50 213 GLY A CA 1
ATOM 1755 C C . GLY A 1 213 ? -11.952 12.687 -10.269 1.00 96.50 213 GLY A C 1
ATOM 1756 O O . GLY A 1 213 ? -12.663 12.873 -9.282 1.00 96.50 213 GLY A O 1
ATOM 1757 N N . CYS A 1 214 ? -11.733 11.467 -10.766 1.00 97.62 214 CYS A N 1
ATOM 1758 C CA . CYS A 1 214 ? -12.294 10.249 -10.181 1.00 97.62 214 CYS A CA 1
ATOM 1759 C C . CYS A 1 214 ? -11.809 10.040 -8.736 1.00 97.62 214 CYS A C 1
ATOM 1761 O O . CYS A 1 214 ? -12.615 9.761 -7.845 1.00 97.62 214 CYS A O 1
ATOM 1763 N N . HIS A 1 215 ? -10.518 10.254 -8.468 1.00 96.62 215 HIS A N 1
ATOM 1764 C CA . HIS A 1 215 ? -9.969 10.183 -7.114 1.00 96.62 215 HIS A CA 1
ATOM 1765 C C . HIS A 1 215 ? -10.669 11.155 -6.151 1.00 96.62 215 HIS A C 1
ATOM 1767 O O . HIS A 1 215 ? -11.149 10.743 -5.096 1.00 96.62 215 HIS A O 1
ATOM 1773 N N . ILE A 1 216 ? -10.824 12.424 -6.539 1.00 96.31 216 ILE A N 1
ATOM 1774 C CA . ILE A 1 216 ? -11.520 13.435 -5.732 1.00 96.31 216 ILE A CA 1
ATOM 1775 C C . ILE A 1 216 ? -12.981 13.045 -5.501 1.00 96.31 216 ILE A C 1
ATOM 1777 O O . ILE A 1 216 ? -13.446 13.083 -4.363 1.00 96.31 216 ILE A O 1
ATOM 1781 N N . ILE A 1 217 ? -13.704 12.653 -6.555 1.00 96.44 217 ILE A N 1
ATOM 1782 C CA . ILE A 1 217 ? -15.116 12.260 -6.458 1.00 96.44 217 ILE A CA 1
ATOM 1783 C C . ILE A 1 217 ? -15.273 11.103 -5.469 1.00 96.44 217 ILE A C 1
ATOM 1785 O O . ILE A 1 217 ? -16.114 11.174 -4.574 1.00 96.44 217 ILE A O 1
ATOM 1789 N N . SER A 1 218 ? -14.445 10.065 -5.589 1.00 95.88 218 SER A N 1
ATOM 1790 C CA . SER A 1 218 ? -14.513 8.888 -4.718 1.00 95.88 218 SER A CA 1
ATOM 1791 C C . SER A 1 218 ? -14.201 9.210 -3.250 1.00 95.88 218 SER A C 1
ATOM 1793 O O . SER A 1 218 ? -14.955 8.796 -2.365 1.00 95.88 218 SER A O 1
ATOM 1795 N N . ILE A 1 219 ? -13.184 10.038 -2.976 1.00 94.25 219 ILE A N 1
ATOM 1796 C CA . ILE A 1 219 ? -12.886 10.522 -1.620 1.00 94.25 219 ILE A CA 1
ATOM 1797 C C . ILE A 1 219 ? -14.054 11.337 -1.064 1.00 94.25 219 ILE A C 1
ATOM 1799 O O . ILE A 1 219 ? -14.508 11.074 0.049 1.00 94.25 219 ILE A O 1
ATOM 1803 N N . LEU A 1 220 ? -14.584 12.298 -1.827 1.00 93.69 220 LEU A N 1
ATOM 1804 C CA . LEU A 1 220 ? -15.714 13.115 -1.383 1.00 93.69 220 LEU A CA 1
ATOM 1805 C C . LEU A 1 220 ? -16.952 12.259 -1.108 1.00 93.69 220 LEU A C 1
ATOM 1807 O O . LEU A 1 220 ? -17.652 12.504 -0.131 1.00 93.69 220 LEU A O 1
ATOM 1811 N N . MET A 1 221 ? -17.206 11.224 -1.912 1.00 94.88 221 MET A N 1
ATOM 1812 C CA . MET A 1 221 ? -18.281 10.266 -1.657 1.00 94.88 221 MET A CA 1
ATOM 1813 C C . MET A 1 221 ? -18.091 9.526 -0.327 1.00 94.88 221 MET A C 1
ATOM 1815 O O . MET A 1 221 ? -19.047 9.417 0.443 1.00 94.88 221 MET A O 1
ATOM 1819 N N . ILE A 1 222 ? -16.881 9.032 -0.037 1.00 94.44 222 ILE A N 1
ATOM 1820 C CA . ILE A 1 222 ? -16.554 8.381 1.243 1.00 94.44 222 ILE A CA 1
ATOM 1821 C C . ILE A 1 222 ? -16.778 9.343 2.410 1.00 94.44 222 ILE A C 1
ATOM 1823 O O . ILE A 1 222 ? -17.468 8.989 3.365 1.00 94.44 222 ILE A O 1
ATOM 1827 N N . GLU A 1 223 ? -16.267 10.567 2.316 1.00 91.31 223 GLU A N 1
ATOM 1828 C CA . GLU A 1 223 ? -16.371 11.580 3.371 1.00 91.31 223 GLU A CA 1
ATOM 1829 C C . GLU A 1 223 ? -17.821 12.021 3.602 1.00 91.31 223 GLU A C 1
ATOM 1831 O O . GLU A 1 223 ? -18.272 12.085 4.745 1.00 91.31 223 GLU A O 1
ATOM 1836 N N . LEU A 1 224 ? -18.596 12.245 2.535 1.00 91.31 224 LEU A N 1
ATOM 1837 C CA . LEU A 1 224 ? -20.026 12.550 2.630 1.00 91.31 224 LEU A CA 1
ATOM 1838 C C . LEU A 1 224 ? -20.799 11.409 3.291 1.00 91.31 224 LEU A C 1
ATOM 1840 O O . LEU A 1 224 ? -21.693 11.657 4.100 1.00 91.31 224 LEU A O 1
ATOM 1844 N N . TYR A 1 225 ? -20.445 10.160 2.989 1.00 91.81 225 TYR A N 1
ATOM 1845 C CA . TYR A 1 225 ? -21.070 9.007 3.622 1.00 91.81 225 TYR A CA 1
ATOM 1846 C C . TYR A 1 225 ? -20.677 8.879 5.105 1.00 91.81 225 TYR A C 1
ATOM 1848 O O . TYR A 1 225 ? -21.531 8.560 5.934 1.00 91.81 225 TYR A O 1
ATOM 1856 N N . ILE A 1 226 ? -19.421 9.160 5.474 1.00 89.06 226 ILE A N 1
ATOM 1857 C CA . ILE A 1 226 ? -18.986 9.217 6.882 1.00 89.06 226 ILE A CA 1
ATOM 1858 C C . ILE A 1 226 ? -19.734 10.331 7.618 1.00 89.06 226 ILE A C 1
ATOM 1860 O O . ILE A 1 226 ? -20.252 10.095 8.708 1.00 89.06 226 ILE A O 1
ATOM 1864 N N . LEU A 1 227 ? -19.858 11.513 7.012 1.00 88.06 227 LEU A N 1
ATOM 1865 C CA . LEU A 1 227 ? -20.602 12.636 7.576 1.00 88.06 227 LEU A CA 1
ATOM 1866 C C . LEU A 1 227 ? -22.076 12.273 7.777 1.00 88.06 227 LEU A C 1
ATOM 1868 O O . LEU A 1 227 ? -22.621 12.487 8.858 1.00 88.06 227 LEU A O 1
ATOM 1872 N N . TYR A 1 228 ? -22.703 11.655 6.774 1.00 88.56 228 TYR A N 1
ATOM 1873 C CA . TYR A 1 228 ? -24.057 11.113 6.874 1.00 88.56 228 TYR A CA 1
ATOM 1874 C C . TYR A 1 228 ? -24.172 10.090 8.015 1.00 88.56 228 TYR A C 1
ATOM 1876 O O . TYR A 1 228 ? -25.128 10.135 8.790 1.00 88.56 228 TYR A O 1
ATOM 1884 N N . ALA A 1 229 ? -23.186 9.205 8.182 1.00 87.31 229 ALA A N 1
ATOM 1885 C CA . ALA A 1 229 ? -23.162 8.246 9.280 1.00 87.31 229 ALA A CA 1
ATOM 1886 C C . ALA A 1 229 ? -23.060 8.910 10.654 1.00 87.31 229 ALA A C 1
ATOM 1888 O O . ALA A 1 229 ? -23.822 8.569 11.560 1.00 87.31 229 ALA A O 1
ATOM 1889 N N . MET A 1 230 ? -22.171 9.889 10.796 1.00 83.31 230 MET A N 1
ATOM 1890 C CA . MET A 1 230 ? -21.981 10.637 12.035 1.00 83.31 230 MET A CA 1
ATOM 1891 C C . MET A 1 230 ? -23.226 11.445 12.409 1.00 83.31 230 MET A C 1
ATOM 1893 O O . MET A 1 230 ? -23.671 11.347 13.550 1.00 83.31 230 MET A O 1
ATOM 1897 N N . CYS A 1 231 ? -23.833 12.155 11.448 1.00 84.06 231 CYS A N 1
ATOM 1898 C CA . CYS A 1 231 ? -25.070 12.920 11.645 1.00 84.06 231 CYS A CA 1
ATOM 1899 C C . CYS A 1 231 ? -26.220 12.071 12.204 1.00 84.06 231 CYS A C 1
ATOM 1901 O O . CYS A 1 231 ? -27.023 12.579 12.981 1.00 84.06 231 CYS A O 1
ATOM 1903 N N . ASN A 1 232 ? -26.319 10.803 11.790 1.00 82.25 232 ASN A N 1
ATOM 1904 C CA . ASN A 1 232 ? -27.416 9.918 12.188 1.00 82.25 232 ASN A CA 1
ATOM 1905 C C . ASN A 1 232 ? -27.109 9.071 13.432 1.00 82.25 232 ASN A C 1
ATOM 1907 O O . ASN A 1 232 ? -28.034 8.647 14.117 1.00 82.25 232 ASN A O 1
ATOM 1911 N N . SER A 1 233 ? -25.834 8.780 13.707 1.00 75.62 233 SER A N 1
ATOM 1912 C CA . SER A 1 233 ? -25.434 7.852 14.777 1.00 75.62 233 SER A CA 1
ATOM 1913 C C . SER A 1 233 ? -25.006 8.518 16.074 1.00 75.62 233 SER A C 1
ATOM 1915 O O . SER A 1 233 ? -25.120 7.900 17.131 1.00 75.62 233 SER A O 1
ATOM 1917 N N . VAL A 1 234 ? -24.425 9.718 16.007 1.00 69.81 234 VAL A N 1
ATOM 1918 C CA . VAL A 1 234 ? -23.764 10.329 17.164 1.00 69.81 234 VAL A CA 1
ATOM 1919 C C . VAL A 1 234 ? -24.568 11.546 17.603 1.00 69.81 234 VAL A C 1
ATOM 1921 O O . VAL A 1 234 ? -24.684 12.499 16.834 1.00 69.81 234 VAL A O 1
ATOM 1924 N N . PRO A 1 235 ? -25.095 11.568 18.841 1.00 61.72 235 PRO A N 1
ATOM 1925 C CA . PRO A 1 235 ? -25.903 12.687 19.332 1.00 61.72 235 PRO A CA 1
ATOM 1926 C C . PRO A 1 235 ? -25.121 14.008 19.446 1.00 61.72 235 PRO A C 1
ATOM 1928 O O . PRO A 1 235 ? -25.718 15.071 19.592 1.00 61.72 235 PRO A O 1
ATOM 1931 N N . TYR A 1 236 ? -23.791 13.974 19.337 1.00 58.53 236 TYR A N 1
ATOM 1932 C CA . TYR A 1 236 ? -22.935 15.153 19.376 1.00 58.53 236 TYR A CA 1
ATOM 1933 C C . TYR A 1 236 ? -22.292 15.410 18.017 1.00 58.53 236 TYR A C 1
ATOM 1935 O O . TYR A 1 236 ? -21.556 14.571 17.501 1.00 58.53 236 TYR A O 1
ATOM 1943 N N . ARG A 1 237 ? -22.532 16.609 17.470 1.00 63.19 237 ARG A N 1
ATOM 1944 C CA . ARG A 1 237 ? -21.827 17.124 16.292 1.00 63.19 237 ARG A CA 1
ATOM 1945 C C . ARG A 1 237 ? -20.369 17.371 16.668 1.00 63.19 237 ARG A C 1
ATOM 1947 O O . ARG A 1 237 ? -20.040 18.396 17.264 1.00 63.19 237 ARG A O 1
ATOM 1954 N N . THR A 1 238 ? -19.515 16.390 16.414 1.00 61.66 238 THR A N 1
ATOM 1955 C CA . THR A 1 238 ? -18.096 16.464 16.757 1.00 61.66 238 THR A CA 1
ATOM 1956 C C . THR A 1 238 ? -17.404 17.497 15.870 1.00 61.66 238 THR A C 1
ATOM 1958 O O . THR A 1 238 ? -17.767 17.706 14.713 1.00 61.66 238 THR A O 1
ATOM 1961 N N . THR A 1 239 ? -16.369 18.145 16.401 1.00 64.62 239 THR A N 1
ATOM 1962 C CA . THR A 1 239 ? -15.472 19.036 15.642 1.00 64.62 239 THR A CA 1
ATOM 1963 C C . THR A 1 239 ? -14.841 18.339 14.426 1.00 64.62 239 THR A C 1
ATOM 1965 O O . THR A 1 239 ? -14.473 19.002 13.457 1.00 64.62 239 THR A O 1
ATOM 1968 N N . GLU A 1 240 ? -14.785 17.004 14.431 1.00 66.56 240 GLU A N 1
ATOM 1969 C CA . GLU A 1 240 ? -14.349 16.186 13.294 1.00 66.56 240 GLU A CA 1
ATOM 1970 C C . GLU A 1 240 ? -15.228 16.332 12.051 1.00 66.56 240 GLU A C 1
ATOM 1972 O O . GLU A 1 240 ? -14.702 16.258 10.941 1.00 66.56 240 GLU A O 1
ATOM 1977 N N . MET A 1 241 ? -16.530 16.603 12.216 1.00 70.38 241 MET A N 1
ATOM 1978 C CA . MET A 1 241 ? -17.470 16.734 11.097 1.00 70.38 241 MET A CA 1
ATOM 1979 C C . MET A 1 241 ? -17.101 17.866 10.133 1.00 70.38 241 MET A C 1
ATOM 1981 O O . MET A 1 241 ? -17.454 17.801 8.962 1.00 70.38 241 MET A O 1
ATOM 1985 N N . LEU A 1 242 ? -16.410 18.905 10.613 1.00 79.69 242 LEU A N 1
ATOM 1986 C CA . LEU A 1 242 ? -16.009 20.046 9.786 1.00 79.69 242 LEU A CA 1
ATOM 1987 C C . LEU A 1 242 ? -14.549 19.963 9.347 1.00 79.69 242 LEU A C 1
ATOM 1989 O O . LEU A 1 242 ? -14.228 20.383 8.240 1.00 79.69 242 LEU A O 1
ATOM 1993 N N . TYR A 1 243 ? -13.665 19.409 10.180 1.00 83.81 243 TYR A N 1
ATOM 1994 C CA . TYR A 1 243 ? -12.242 19.388 9.860 1.00 83.81 243 TYR A CA 1
ATOM 1995 C C . TYR A 1 243 ? -11.917 18.511 8.643 1.00 83.81 243 TYR A C 1
ATOM 1997 O O . TYR A 1 243 ? -11.228 18.981 7.738 1.00 83.81 243 TYR A O 1
ATOM 2005 N N . SER A 1 244 ? -12.441 17.277 8.589 1.00 86.00 244 SER A N 1
ATOM 2006 C CA . SER A 1 244 ? -12.141 16.357 7.478 1.00 86.00 244 SER A CA 1
ATOM 2007 C C . SER A 1 244 ? -12.569 16.939 6.121 1.00 86.00 244 SER A C 1
ATOM 2009 O O . SER A 1 244 ? -11.709 17.088 5.250 1.00 86.00 244 SER A O 1
ATOM 2011 N N . PRO A 1 245 ? -13.822 17.416 5.934 1.00 87.62 245 PRO A N 1
ATOM 2012 C CA . PRO A 1 245 ? -14.236 17.993 4.654 1.00 87.62 245 PRO A CA 1
ATOM 2013 C C . PRO A 1 245 ? -13.437 19.233 4.237 1.00 87.62 245 PRO A C 1
ATOM 2015 O O . PRO A 1 245 ? -13.165 19.402 3.052 1.00 87.62 245 PRO A O 1
ATOM 2018 N N . ILE A 1 246 ? -13.029 20.088 5.185 1.00 90.19 246 ILE A N 1
ATOM 2019 C CA . ILE A 1 246 ? -12.217 21.280 4.881 1.00 90.19 246 ILE A CA 1
ATOM 2020 C C . ILE A 1 246 ? -10.853 20.869 4.324 1.00 90.19 246 ILE A C 1
ATOM 2022 O O . ILE A 1 246 ? -10.435 21.365 3.278 1.00 90.19 246 ILE A O 1
ATOM 2026 N N . ILE A 1 247 ? -10.170 19.940 4.996 1.00 91.69 247 ILE A N 1
ATOM 2027 C CA . ILE A 1 247 ? -8.870 19.430 4.550 1.00 91.69 247 ILE A CA 1
ATOM 2028 C C . ILE A 1 247 ? -8.981 18.764 3.179 1.00 91.69 247 ILE A C 1
ATOM 2030 O O . ILE A 1 247 ? -8.164 19.035 2.298 1.00 91.69 247 ILE A O 1
ATOM 2034 N N . ARG A 1 248 ? -10.020 17.951 2.964 1.00 91.06 248 ARG A N 1
ATOM 2035 C CA . ARG A 1 248 ? -10.280 17.310 1.668 1.00 91.06 248 ARG A CA 1
ATOM 2036 C C . ARG A 1 248 ? -10.619 18.318 0.574 1.00 91.06 248 ARG A C 1
ATOM 2038 O O . ARG A 1 248 ? -10.197 18.137 -0.562 1.00 91.06 248 ARG A O 1
ATOM 2045 N N . GLY A 1 249 ? -11.304 19.409 0.912 1.00 92.06 249 GLY A N 1
ATOM 2046 C CA . GLY A 1 249 ? -11.538 20.528 0.002 1.00 92.06 249 GLY A CA 1
ATOM 2047 C C . GLY A 1 249 ? -10.234 21.185 -0.455 1.00 92.06 249 GLY A C 1
ATOM 2048 O O . GLY A 1 249 ? -10.036 21.381 -1.650 1.00 92.06 249 GLY A O 1
ATOM 2049 N N . ILE A 1 250 ? -9.307 21.452 0.472 1.00 92.81 250 ILE A N 1
ATOM 2050 C CA . ILE A 1 250 ? -7.980 22.003 0.142 1.00 92.81 250 ILE A CA 1
ATOM 2051 C C . ILE A 1 250 ? -7.191 21.023 -0.739 1.00 92.81 250 ILE A C 1
ATOM 2053 O O . ILE A 1 250 ? -6.603 21.425 -1.740 1.00 92.81 250 ILE A O 1
ATOM 2057 N N . GLN A 1 251 ? -7.219 19.730 -0.411 1.00 92.94 251 GLN A N 1
ATOM 2058 C CA . GLN A 1 251 ? -6.589 18.684 -1.218 1.00 92.94 251 GLN A CA 1
ATOM 2059 C C . GLN A 1 251 ? -7.168 18.636 -2.644 1.00 92.94 251 GLN A C 1
ATOM 2061 O O . GLN A 1 251 ? -6.417 18.567 -3.617 1.00 92.94 251 GLN A O 1
ATOM 2066 N N . ALA A 1 252 ? -8.494 18.728 -2.781 1.00 94.00 252 ALA A N 1
ATOM 2067 C CA . ALA A 1 252 ? -9.160 18.744 -4.077 1.00 94.00 252 ALA A CA 1
ATOM 2068 C C . ALA A 1 252 ? -8.714 19.937 -4.933 1.00 94.00 252 ALA A C 1
ATOM 2070 O O . ALA A 1 252 ? -8.561 19.779 -6.140 1.00 94.00 252 ALA A O 1
ATOM 2071 N N . VAL A 1 253 ? -8.432 21.101 -4.334 1.00 95.19 253 VAL A N 1
ATOM 2072 C CA . VAL A 1 253 ? -7.895 22.258 -5.071 1.00 95.19 253 VAL A CA 1
ATOM 2073 C C . VAL A 1 253 ? -6.553 21.926 -5.727 1.00 95.19 253 VAL A C 1
ATOM 2075 O O . VAL A 1 253 ? -6.380 22.242 -6.903 1.00 95.19 253 VAL A O 1
ATOM 2078 N N . PHE A 1 254 ? -5.629 21.247 -5.035 1.00 94.62 254 PHE A N 1
ATOM 2079 C CA . PHE A 1 254 ? -4.353 20.826 -5.636 1.00 94.62 254 PHE A CA 1
ATOM 2080 C C . PHE A 1 254 ? -4.569 19.911 -6.845 1.00 94.62 254 PHE A C 1
ATOM 2082 O O . PHE A 1 254 ? -4.025 20.164 -7.916 1.00 94.62 254 PHE A O 1
ATOM 2089 N N . TYR A 1 255 ? -5.403 18.882 -6.708 1.00 94.81 255 TYR A N 1
ATOM 2090 C CA . TYR A 1 255 ? -5.646 17.939 -7.800 1.00 94.81 255 TYR A CA 1
ATOM 2091 C C . TYR A 1 255 ? -6.439 18.539 -8.961 1.00 94.81 255 TYR A C 1
ATOM 2093 O O . TYR A 1 255 ? -6.127 18.269 -10.118 1.00 94.81 255 TYR A O 1
ATOM 2101 N N . LEU A 1 256 ? -7.418 19.404 -8.690 1.00 94.19 256 LEU A N 1
ATOM 2102 C CA . LEU A 1 256 ? -8.122 20.141 -9.738 1.00 94.19 256 LEU A CA 1
ATOM 2103 C C . LEU A 1 256 ? -7.173 21.080 -10.484 1.00 94.19 256 LEU A C 1
ATOM 2105 O O . LEU A 1 256 ? -7.287 21.199 -11.702 1.00 94.19 256 LEU A O 1
ATOM 2109 N N . SER A 1 257 ? -6.200 21.673 -9.784 1.00 93.75 257 SER A N 1
ATOM 2110 C CA . SER A 1 257 ? -5.205 22.566 -10.386 1.00 93.75 257 SER A CA 1
ATOM 2111 C C . SER A 1 257 ? -4.339 21.870 -11.438 1.00 93.75 257 SER A C 1
ATOM 2113 O O . SER A 1 257 ? -3.886 22.540 -12.359 1.00 93.75 257 SER A O 1
ATOM 2115 N N . VAL A 1 258 ? -4.168 20.542 -11.384 1.00 92.75 258 VAL A N 1
ATOM 2116 C CA . VAL A 1 258 ? -3.449 19.777 -12.425 1.00 92.75 258 VAL A CA 1
ATOM 2117 C C . VAL A 1 258 ? -4.091 19.969 -13.807 1.00 92.75 258 VAL A C 1
ATOM 2119 O O . VAL A 1 258 ? -3.381 20.094 -14.800 1.00 92.75 258 VAL A O 1
ATOM 2122 N N . ASN A 1 259 ? -5.420 20.113 -13.874 1.00 89.69 259 ASN A N 1
ATOM 2123 C CA . ASN A 1 259 ? -6.151 20.324 -15.131 1.00 89.69 259 ASN A CA 1
ATOM 2124 C C . ASN A 1 259 ? -5.881 21.689 -15.782 1.00 89.69 259 ASN A C 1
ATOM 2126 O 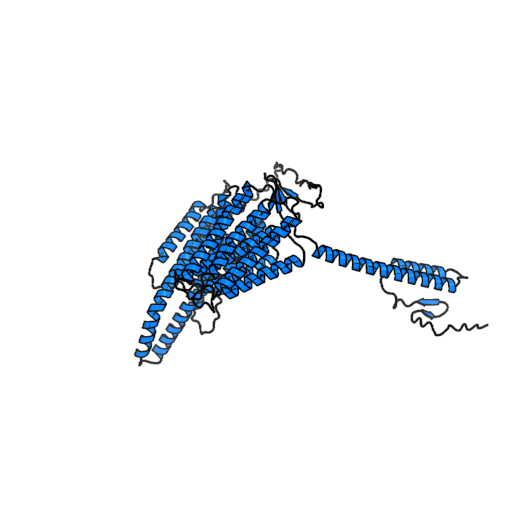O . ASN A 1 259 ? -6.145 21.863 -16.972 1.00 89.69 259 ASN A O 1
ATOM 2130 N N . VAL A 1 260 ? -5.384 22.667 -15.017 1.00 91.12 260 VAL A N 1
ATOM 2131 C CA . VAL A 1 260 ? -5.042 23.998 -15.543 1.00 91.12 260 VAL A CA 1
ATOM 2132 C C . VAL A 1 260 ? -3.788 23.922 -16.417 1.00 91.12 260 VAL A C 1
ATOM 2134 O O . VAL A 1 260 ? -3.669 24.652 -17.399 1.00 91.12 260 VAL A O 1
ATOM 2137 N N . PHE A 1 261 ? -2.875 23.002 -16.107 1.00 88.94 261 PHE A N 1
ATOM 2138 C CA . PHE A 1 261 ? -1.605 22.836 -16.806 1.00 88.94 261 PHE A CA 1
ATOM 2139 C C . PHE A 1 261 ? -1.728 21.733 -17.848 1.00 88.94 261 PHE A C 1
ATOM 2141 O O . PHE A 1 261 ? -1.232 20.635 -17.640 1.00 88.94 261 PHE A O 1
ATOM 2148 N N . LYS A 1 262 ? -2.432 21.985 -18.957 1.00 82.88 262 LYS A N 1
ATOM 2149 C CA . LYS A 1 262 ? -2.601 20.966 -20.004 1.00 82.88 262 LYS A CA 1
ATOM 2150 C C . LYS A 1 262 ? -1.248 20.516 -20.593 1.00 82.88 262 LYS A C 1
ATOM 2152 O O . LYS A 1 262 ? -0.358 21.359 -20.759 1.00 82.88 262 LYS A O 1
ATOM 2157 N N . PRO A 1 263 ? -1.097 19.227 -20.952 1.00 81.69 263 PRO A N 1
ATOM 2158 C CA . PRO A 1 263 ? 0.020 18.774 -21.779 1.00 81.69 263 PRO A CA 1
ATOM 2159 C C . PRO A 1 263 ? 0.008 19.540 -23.113 1.00 81.69 263 PRO A C 1
ATOM 2161 O O . PRO A 1 263 ? -1.055 19.938 -23.583 1.00 81.69 263 PRO A O 1
ATOM 2164 N N . GLY A 1 264 ? 1.169 19.816 -23.705 1.00 75.88 264 GLY A N 1
ATOM 2165 C CA . GLY A 1 264 ? 1.269 20.536 -24.987 1.00 75.88 264 GLY A CA 1
ATOM 2166 C C . GLY A 1 264 ? 1.608 22.031 -24.903 1.00 75.88 264 GLY A C 1
ATOM 2167 O O . GLY A 1 264 ? 1.929 22.632 -25.924 1.00 75.88 264 GLY A O 1
ATOM 2168 N N . TYR A 1 265 ? 1.619 22.627 -23.707 1.00 81.25 265 TYR A N 1
ATOM 2169 C CA . TYR A 1 265 ? 2.288 23.913 -23.461 1.00 81.25 265 TYR A CA 1
ATOM 2170 C C . TYR A 1 265 ? 3.693 23.681 -22.892 1.00 81.25 265 TYR A C 1
ATOM 2172 O O . TYR A 1 265 ? 3.916 22.684 -22.197 1.00 81.25 265 TYR A O 1
ATOM 2180 N N . ASP A 1 266 ? 4.629 24.603 -23.141 1.00 81.00 266 ASP A N 1
ATOM 2181 C CA . ASP A 1 266 ? 5.999 24.513 -22.620 1.00 81.00 266 ASP A CA 1
ATOM 2182 C C . ASP A 1 266 ? 5.994 24.313 -21.093 1.00 81.00 266 ASP A C 1
ATOM 2184 O O . ASP A 1 266 ? 5.526 25.156 -20.325 1.00 81.00 266 ASP A O 1
ATOM 2188 N N . GLY A 1 267 ? 6.490 23.152 -20.649 1.00 85.12 267 GLY A N 1
ATOM 2189 C CA . GLY A 1 267 ? 6.550 22.769 -19.234 1.00 85.12 267 GLY A CA 1
ATOM 2190 C C . GLY A 1 267 ? 5.250 22.220 -18.625 1.00 85.12 267 GLY A C 1
ATOM 2191 O O . GLY A 1 267 ? 5.223 21.976 -17.418 1.00 85.12 267 GLY A O 1
ATOM 2192 N N . GLY A 1 268 ? 4.193 21.989 -19.414 1.00 88.56 268 GLY A N 1
ATOM 2193 C CA . GLY A 1 268 ? 2.888 21.515 -18.930 1.00 88.56 268 GLY A CA 1
ATOM 2194 C C . GLY A 1 268 ? 2.974 20.257 -18.057 1.00 88.56 268 GLY A C 1
ATOM 2195 O O . GLY A 1 268 ? 2.557 20.286 -16.902 1.00 88.56 268 GLY A O 1
ATOM 2196 N N . ILE A 1 269 ? 3.606 19.190 -18.557 1.00 89.81 269 ILE A N 1
ATOM 2197 C CA . ILE A 1 269 ? 3.741 17.902 -17.844 1.00 89.81 269 ILE A CA 1
ATOM 2198 C C . ILE A 1 269 ? 4.549 18.058 -16.551 1.00 89.81 269 ILE A C 1
ATOM 2200 O O . ILE A 1 269 ? 4.151 17.565 -15.498 1.00 89.81 269 ILE A O 1
ATOM 2204 N N . THR A 1 270 ? 5.668 18.783 -16.595 1.00 91.75 270 THR A N 1
ATOM 2205 C CA . THR A 1 270 ? 6.499 19.024 -15.408 1.00 91.75 270 THR A CA 1
ATOM 2206 C C . THR A 1 270 ? 5.706 19.751 -14.322 1.00 91.75 270 THR A C 1
ATOM 2208 O O . THR A 1 270 ? 5.745 19.355 -13.157 1.00 91.75 270 THR A O 1
ATOM 2211 N N . ASN A 1 271 ? 4.930 20.771 -14.696 1.00 92.38 271 ASN A N 1
ATOM 2212 C CA . ASN A 1 271 ? 4.072 21.497 -13.761 1.00 92.38 271 ASN A CA 1
ATOM 2213 C C . ASN A 1 271 ? 2.962 20.601 -13.189 1.00 92.38 271 ASN A C 1
ATOM 2215 O O . ASN A 1 271 ? 2.705 20.657 -11.986 1.00 92.38 271 ASN A O 1
ATOM 2219 N N . GLN A 1 272 ? 2.354 19.732 -14.007 1.00 92.69 272 GLN A N 1
ATOM 2220 C CA . GLN A 1 272 ? 1.385 18.734 -13.535 1.00 92.69 272 GLN A CA 1
ATOM 2221 C C . GLN A 1 272 ? 1.992 17.806 -12.479 1.00 92.69 272 GLN A C 1
ATOM 2223 O O . GLN A 1 272 ? 1.404 17.627 -11.413 1.00 92.69 272 GLN A O 1
ATOM 2228 N N . ILE A 1 273 ? 3.178 17.253 -12.752 1.00 93.50 273 ILE A N 1
ATOM 2229 C CA . ILE A 1 273 ? 3.906 16.359 -11.840 1.00 93.50 273 ILE A CA 1
ATOM 2230 C C . ILE A 1 273 ? 4.178 17.063 -10.508 1.00 93.50 273 ILE A C 1
ATOM 2232 O O . ILE A 1 273 ? 3.901 16.498 -9.450 1.00 93.50 273 ILE A O 1
ATOM 2236 N N . ILE A 1 274 ? 4.676 18.303 -10.545 1.00 95.00 274 ILE A N 1
ATOM 2237 C CA . ILE A 1 274 ? 4.977 19.083 -9.336 1.00 95.00 274 ILE A CA 1
ATOM 2238 C C . ILE A 1 274 ? 3.706 19.322 -8.514 1.00 95.00 274 ILE A C 1
ATOM 2240 O O . ILE A 1 274 ? 3.694 19.076 -7.309 1.00 95.00 274 ILE A O 1
ATOM 2244 N N . ILE A 1 275 ? 2.620 19.766 -9.149 1.00 95.31 275 ILE A N 1
ATOM 2245 C CA . ILE A 1 275 ? 1.362 20.074 -8.455 1.00 95.31 275 ILE A CA 1
ATOM 2246 C C . ILE A 1 275 ? 0.724 18.811 -7.877 1.00 95.31 275 ILE A C 1
ATOM 2248 O O . ILE A 1 275 ? 0.247 18.831 -6.740 1.00 95.31 275 ILE A O 1
ATOM 2252 N N . TRP A 1 276 ? 0.753 17.702 -8.618 1.00 96.25 276 TRP A N 1
ATOM 2253 C CA . TRP A 1 276 ? 0.299 16.409 -8.116 1.00 96.25 276 TRP A CA 1
ATOM 2254 C C . TRP A 1 276 ? 1.133 15.984 -6.904 1.00 96.25 276 TRP A C 1
ATOM 2256 O O . TRP A 1 276 ? 0.565 15.673 -5.854 1.00 96.25 276 TRP A O 1
ATOM 2266 N N . ALA A 1 277 ? 2.465 16.053 -6.989 1.00 96.12 277 ALA A N 1
ATOM 2267 C CA . ALA A 1 277 ? 3.352 15.747 -5.869 1.00 96.12 277 ALA A CA 1
ATOM 2268 C C . ALA A 1 277 ? 3.046 16.617 -4.637 1.00 96.12 277 ALA A C 1
ATOM 2270 O O . ALA A 1 277 ? 2.995 16.104 -3.519 1.00 96.12 277 ALA A O 1
ATOM 2271 N N . CYS A 1 278 ? 2.761 17.911 -4.824 1.00 96.06 278 CYS A N 1
ATOM 2272 C CA . CYS A 1 278 ? 2.324 18.797 -3.745 1.00 96.06 278 CYS A CA 1
ATOM 2273 C C . CYS A 1 278 ? 0.985 18.361 -3.133 1.00 96.06 278 CYS A C 1
ATOM 2275 O O . CYS A 1 278 ? 0.875 18.303 -1.909 1.00 96.06 278 CYS A O 1
ATOM 2277 N N . GLY A 1 279 ? -0.015 18.020 -3.953 1.00 95.31 279 GLY A N 1
ATOM 2278 C CA . GLY A 1 279 ? -1.310 17.522 -3.474 1.00 95.31 279 GLY A CA 1
ATOM 2279 C C . GLY A 1 279 ? -1.184 16.213 -2.690 1.00 95.31 279 GLY A C 1
ATOM 2280 O O . GLY A 1 279 ? -1.797 16.051 -1.637 1.00 95.31 279 GLY A O 1
ATOM 2281 N N . MET A 1 280 ? -0.321 15.309 -3.152 1.00 95.19 280 MET A N 1
ATOM 2282 C CA . MET A 1 280 ? 0.005 14.060 -2.465 1.00 95.19 280 MET A CA 1
ATOM 2283 C C . MET A 1 280 ? 0.736 14.287 -1.140 1.00 95.19 280 MET A C 1
ATOM 2285 O O . MET A 1 280 ? 0.390 13.672 -0.131 1.00 95.19 280 MET A O 1
ATOM 2289 N N . LEU A 1 281 ? 1.735 15.173 -1.120 1.00 95.44 281 LEU A N 1
ATOM 2290 C CA . LEU A 1 281 ? 2.442 15.537 0.104 1.00 95.44 281 LEU A CA 1
ATOM 2291 C C . LEU A 1 281 ? 1.476 16.163 1.114 1.00 95.44 281 LEU A C 1
ATOM 2293 O O . LEU A 1 281 ? 1.508 15.815 2.293 1.00 95.44 281 LEU A O 1
ATOM 2297 N N . PHE A 1 282 ? 0.591 17.049 0.653 1.00 95.62 282 PHE A N 1
ATOM 2298 C CA . PHE A 1 282 ? -0.451 17.630 1.489 1.00 95.62 282 PHE A CA 1
ATOM 2299 C C . PHE A 1 282 ? -1.378 16.550 2.054 1.00 95.62 282 PHE A C 1
ATOM 2301 O O . PHE A 1 282 ? -1.631 16.552 3.257 1.00 95.62 282 PHE A O 1
ATOM 2308 N N . GLU A 1 283 ? -1.823 15.589 1.239 1.00 93.69 283 GLU A N 1
ATOM 2309 C CA . GLU A 1 283 ? -2.622 14.461 1.722 1.00 93.69 283 GLU A CA 1
ATOM 2310 C C . GLU A 1 283 ? -1.889 13.678 2.817 1.00 93.69 283 GLU A C 1
ATOM 2312 O O . GLU A 1 283 ? -2.442 13.458 3.898 1.00 93.69 283 GLU A O 1
ATOM 2317 N N . PHE A 1 284 ? -0.632 13.309 2.577 1.00 93.06 284 PHE A N 1
ATOM 2318 C CA . PHE A 1 284 ? 0.189 12.588 3.545 1.00 93.06 284 PHE A CA 1
ATOM 2319 C C . PHE A 1 284 ? 0.313 13.351 4.874 1.00 93.06 284 PHE A C 1
ATOM 2321 O O . PHE A 1 284 ? 0.047 12.797 5.944 1.00 93.06 284 PHE A O 1
ATOM 2328 N N . LEU A 1 285 ? 0.654 14.642 4.816 1.00 93.62 285 LEU A N 1
ATOM 2329 C CA . LEU A 1 285 ? 0.772 15.499 5.998 1.00 93.62 285 LEU A CA 1
ATOM 2330 C C . LEU A 1 285 ? -0.569 15.672 6.715 1.00 93.62 285 LEU A C 1
ATOM 2332 O O . LEU A 1 285 ? -0.622 15.678 7.946 1.00 93.62 285 LEU A O 1
ATOM 2336 N N . SER A 1 286 ? -1.662 15.771 5.960 1.00 92.06 286 SER A N 1
ATOM 2337 C CA . SER A 1 286 ? -2.999 15.923 6.520 1.00 92.06 286 SER A CA 1
ATOM 2338 C C . SER A 1 286 ? -3.442 14.693 7.312 1.00 92.06 286 SER A C 1
ATOM 2340 O O . SER A 1 286 ? -4.063 14.846 8.360 1.00 92.06 286 SER A O 1
ATOM 2342 N N . ARG A 1 287 ? -3.040 13.482 6.899 1.00 90.00 287 ARG A N 1
ATOM 2343 C CA . ARG A 1 287 ? -3.302 12.236 7.641 1.00 90.00 287 ARG A CA 1
ATOM 2344 C C . ARG A 1 287 ? -2.583 12.226 8.993 1.00 90.00 287 ARG A C 1
ATOM 2346 O O . ARG A 1 287 ? -3.191 11.883 10.004 1.00 90.00 287 ARG A O 1
ATOM 2353 N N . LEU A 1 288 ? -1.323 12.668 9.029 1.00 89.12 288 LEU A N 1
ATOM 2354 C CA . LEU A 1 288 ? -0.566 12.829 10.279 1.00 89.12 288 LEU A CA 1
ATOM 2355 C C . LEU A 1 288 ? -1.209 13.878 11.198 1.00 89.12 288 LEU A C 1
ATOM 2357 O O . LEU A 1 288 ? -1.350 13.662 12.404 1.00 89.12 288 LEU A O 1
ATOM 2361 N N . GLY A 1 289 ? -1.620 15.008 10.617 1.00 87.88 289 GLY A N 1
ATOM 2362 C CA . GLY A 1 289 ? -2.296 16.089 11.330 1.00 87.88 289 GLY A CA 1
ATOM 2363 C C . GLY A 1 289 ? -3.658 15.675 11.884 1.00 87.88 289 GLY A C 1
ATOM 2364 O O . GLY A 1 289 ? -3.986 16.036 13.012 1.00 87.88 289 GLY A O 1
ATOM 2365 N N . LEU A 1 290 ? -4.421 14.877 11.135 1.00 84.38 290 LEU A N 1
ATOM 2366 C CA . LEU A 1 290 ? -5.742 14.390 11.518 1.00 84.38 290 LEU A CA 1
ATOM 2367 C C . LEU A 1 290 ? -5.669 13.481 12.744 1.00 84.38 290 LEU A C 1
ATOM 2369 O O . LEU A 1 290 ? -6.387 13.724 13.710 1.00 84.38 290 LEU A O 1
ATOM 2373 N N . ASP A 1 291 ? -4.765 12.501 12.763 1.00 80.75 291 ASP A N 1
ATOM 2374 C CA . ASP A 1 291 ? -4.594 11.615 13.923 1.00 80.75 291 ASP A CA 1
ATOM 2375 C C . ASP A 1 291 ? -4.177 12.403 15.181 1.00 80.75 291 ASP A C 1
ATOM 2377 O O . ASP A 1 291 ? -4.687 12.166 16.283 1.00 80.75 291 ASP A O 1
ATOM 2381 N N . TYR A 1 292 ? -3.309 13.409 15.019 1.00 84.06 292 TYR A N 1
ATOM 2382 C CA . TYR A 1 292 ? -2.959 14.322 16.107 1.00 84.06 292 TYR A CA 1
ATOM 2383 C C . TYR A 1 292 ? -4.170 15.141 16.579 1.00 84.06 292 TYR A C 1
ATOM 2385 O O . TYR A 1 292 ? -4.461 15.161 17.781 1.00 84.06 292 TYR A O 1
ATOM 2393 N N . TRP A 1 293 ? -4.894 15.774 15.649 1.00 83.44 293 TRP A N 1
ATOM 2394 C CA . TRP A 1 293 ? -6.058 16.614 15.932 1.00 83.44 293 TRP A CA 1
ATOM 2395 C C . TRP A 1 293 ? -7.132 15.827 16.675 1.00 83.44 293 TRP A C 1
ATOM 2397 O O . TRP A 1 293 ? -7.575 16.279 17.736 1.00 83.44 293 TRP A O 1
ATOM 2407 N N . ARG A 1 294 ? -7.531 14.654 16.158 1.00 80.44 294 ARG A N 1
ATOM 2408 C CA . ARG A 1 294 ? -8.553 13.789 16.771 1.00 80.44 294 ARG A CA 1
ATOM 2409 C C . ARG A 1 294 ? -8.235 13.539 18.237 1.00 80.44 294 ARG A C 1
ATOM 2411 O O . ARG A 1 294 ? -9.053 13.820 19.106 1.00 80.44 294 ARG A O 1
ATOM 2418 N N . SER A 1 295 ? -6.992 13.144 18.515 1.00 76.75 295 SER A N 1
ATOM 2419 C CA . SER A 1 295 ? -6.561 12.814 19.874 1.00 76.75 295 SER A CA 1
ATOM 2420 C C . SER A 1 295 ? -6.533 14.001 20.846 1.00 76.75 295 SER A C 1
ATOM 2422 O O . SER A 1 295 ? -6.510 13.790 22.054 1.00 76.75 295 SER A O 1
ATOM 2424 N N . LYS A 1 296 ? -6.497 15.242 20.343 1.00 83.44 296 LYS A N 1
ATOM 2425 C CA . LYS A 1 296 ? -6.361 16.452 21.167 1.00 83.44 296 LYS A CA 1
ATOM 2426 C C . LYS A 1 296 ? -7.674 17.203 21.364 1.00 83.44 296 LYS A C 1
ATOM 2428 O O . LYS A 1 296 ? -7.899 17.750 22.440 1.00 83.44 296 LYS A O 1
ATOM 2433 N N . TYR A 1 297 ? -8.511 17.272 20.332 1.00 83.44 297 TYR A N 1
ATOM 2434 C CA . TYR A 1 297 ? -9.677 18.162 20.308 1.00 83.44 297 TYR A CA 1
ATOM 2435 C C . TYR A 1 297 ? -11.019 17.427 20.266 1.00 83.44 297 TYR A C 1
ATOM 2437 O O . TYR A 1 297 ? -12.059 18.063 20.451 1.00 83.44 297 TYR A O 1
ATOM 2445 N N . SER A 1 298 ? -11.022 16.116 20.022 1.00 79.12 298 SER A N 1
ATOM 2446 C CA . SER A 1 298 ? -12.250 15.339 19.892 1.00 79.12 298 SER A CA 1
ATOM 2447 C C . SER A 1 298 ? -12.569 14.604 21.192 1.00 79.12 298 SER A C 1
ATOM 2449 O O . SER A 1 298 ? -11.854 13.693 21.598 1.00 79.12 298 SER A O 1
ATOM 2451 N N . LYS A 1 299 ? -13.661 14.994 21.865 1.00 82.56 299 LYS A N 1
ATOM 2452 C CA . LYS A 1 299 ? -14.159 14.269 23.052 1.00 82.56 299 LYS A CA 1
ATOM 2453 C C . LYS A 1 299 ? -14.765 12.913 22.692 1.00 82.56 299 LYS A C 1
ATOM 2455 O O . LYS A 1 299 ? -14.748 12.006 23.517 1.00 82.56 299 LYS A O 1
ATOM 2460 N N . ILE A 1 300 ? -15.347 12.819 21.495 1.00 82.94 300 ILE A N 1
ATOM 2461 C CA . ILE A 1 300 ? -15.978 11.619 20.949 1.00 82.94 300 ILE A CA 1
ATOM 2462 C C . ILE A 1 300 ? -15.436 11.434 19.544 1.00 82.94 300 ILE A C 1
ATOM 2464 O O . ILE A 1 300 ? -15.639 12.310 18.709 1.00 82.94 300 ILE A O 1
ATOM 2468 N N . HIS A 1 301 ? -14.799 10.304 19.269 1.00 83.88 301 HIS A N 1
ATOM 2469 C CA . HIS A 1 301 ? -14.309 10.005 17.928 1.00 83.88 301 HIS A CA 1
ATOM 2470 C C . HIS A 1 301 ? -14.471 8.524 17.592 1.00 83.88 301 HIS A C 1
ATOM 2472 O O . HIS A 1 301 ? -14.401 7.680 18.493 1.00 83.88 301 HIS A O 1
ATOM 2478 N N . PRO A 1 302 ? -14.728 8.177 16.318 1.00 86.25 302 PRO A N 1
ATOM 2479 C CA . PRO A 1 302 ? -14.756 6.786 15.906 1.00 86.25 302 PRO A CA 1
ATOM 2480 C C . PRO A 1 302 ? -13.372 6.171 16.113 1.00 86.25 302 PRO A C 1
ATOM 2482 O O . PRO A 1 302 ? -12.349 6.782 15.801 1.00 86.25 302 PRO A O 1
ATOM 2485 N N . VAL A 1 303 ? -13.343 4.944 16.627 1.00 87.88 303 VAL A N 1
ATOM 2486 C CA . VAL A 1 303 ? -12.092 4.216 16.843 1.00 87.88 303 VAL A CA 1
ATOM 2487 C C . VAL A 1 303 ? -12.040 3.028 15.911 1.00 87.88 303 VAL A C 1
ATOM 2489 O O . VAL A 1 303 ? -12.980 2.240 15.802 1.00 87.88 303 VAL A O 1
ATOM 2492 N N . THR A 1 304 ? -10.906 2.891 15.237 1.00 89.81 304 THR A N 1
ATOM 2493 C CA . THR A 1 304 ? -10.634 1.756 14.365 1.00 89.81 304 THR A CA 1
ATOM 2494 C C . THR A 1 304 ? -10.483 0.490 15.203 1.00 89.81 304 THR A C 1
ATOM 2496 O O . THR A 1 304 ? -9.701 0.443 16.154 1.00 89.81 304 THR A O 1
ATOM 2499 N N . ASN A 1 305 ? -11.214 -0.565 14.843 1.00 90.31 305 ASN A N 1
ATOM 2500 C CA . ASN A 1 305 ? -11.004 -1.874 15.444 1.00 90.31 305 ASN A CA 1
ATOM 2501 C C . ASN A 1 305 ? -9.644 -2.407 14.979 1.00 90.31 305 ASN A C 1
ATOM 2503 O O . ASN A 1 305 ? -9.508 -2.879 13.853 1.00 90.31 305 ASN A O 1
ATOM 2507 N N . ILE A 1 306 ? -8.649 -2.324 15.862 1.00 90.88 306 ILE A N 1
ATOM 2508 C CA . ILE A 1 306 ? -7.250 -2.662 15.577 1.00 90.88 306 ILE A CA 1
ATOM 2509 C C . ILE A 1 306 ? -7.115 -4.062 14.975 1.00 90.88 306 ILE A C 1
ATOM 2511 O O . ILE A 1 306 ? -6.403 -4.240 13.991 1.00 90.88 306 ILE A O 1
ATOM 2515 N N . ARG A 1 307 ? -7.837 -5.045 15.525 1.00 89.19 307 ARG A N 1
ATOM 2516 C CA . ARG A 1 307 ? -7.777 -6.427 15.050 1.00 89.19 307 ARG A CA 1
ATOM 2517 C C . ARG A 1 307 ? -8.317 -6.556 13.631 1.00 89.19 307 ARG A C 1
ATOM 2519 O O . ARG A 1 307 ? -7.662 -7.170 12.797 1.00 89.19 307 ARG A O 1
ATOM 2526 N N . HIS A 1 308 ? -9.480 -5.960 13.361 1.00 90.88 308 HIS A N 1
ATOM 2527 C CA . HIS A 1 308 ? -10.056 -5.959 12.013 1.00 90.88 308 HIS A CA 1
ATOM 2528 C C . HIS A 1 308 ? -9.118 -5.253 11.033 1.00 90.88 308 HIS A C 1
ATOM 2530 O O . HIS A 1 308 ? -8.773 -5.808 10.002 1.00 90.88 308 HIS A O 1
ATOM 2536 N N . TYR A 1 309 ? -8.625 -4.066 11.383 1.00 92.88 309 TYR A N 1
ATOM 2537 C CA . TYR A 1 309 ? -7.694 -3.301 10.553 1.00 92.88 309 TYR A CA 1
ATOM 2538 C C . TYR A 1 309 ? -6.396 -4.060 10.240 1.00 92.88 309 TYR A C 1
ATOM 2540 O O . TYR A 1 309 ? -5.964 -4.091 9.090 1.00 92.88 309 TYR A O 1
ATOM 2548 N N . HIS A 1 310 ? -5.809 -4.730 11.232 1.00 92.81 310 HIS A N 1
ATOM 2549 C CA . HIS A 1 310 ? -4.640 -5.582 11.032 1.00 92.81 310 HIS A CA 1
ATOM 2550 C C . HIS A 1 310 ? -4.944 -6.783 10.121 1.00 92.81 310 HIS A C 1
ATOM 2552 O O . HIS A 1 310 ? -4.175 -7.064 9.205 1.00 92.81 310 HIS A O 1
ATOM 2558 N N . GLU A 1 311 ? -6.078 -7.468 10.325 1.00 91.94 311 GLU A N 1
ATOM 2559 C CA . GLU A 1 311 ? -6.522 -8.568 9.454 1.00 91.94 311 GLU A CA 1
ATOM 2560 C C . GLU A 1 311 ? -6.700 -8.093 7.995 1.00 91.94 311 GLU A C 1
ATOM 2562 O O . GLU A 1 311 ? -6.319 -8.808 7.068 1.00 91.94 311 GLU A O 1
ATOM 2567 N N . ARG A 1 312 ? -7.196 -6.863 7.784 1.00 94.75 312 ARG A N 1
ATOM 2568 C CA . ARG A 1 312 ? -7.332 -6.223 6.460 1.00 94.75 312 ARG A CA 1
ATOM 2569 C C . ARG A 1 312 ? -5.982 -5.928 5.809 1.00 94.75 312 ARG A C 1
ATOM 2571 O O . ARG A 1 312 ? -5.804 -6.253 4.642 1.00 94.75 312 ARG A O 1
ATOM 2578 N N . ILE A 1 313 ? -5.036 -5.348 6.552 1.00 96.06 313 ILE A N 1
ATOM 2579 C CA . ILE A 1 313 ? -3.674 -5.085 6.058 1.00 96.06 313 ILE A CA 1
ATOM 2580 C C . ILE A 1 313 ? -2.989 -6.388 5.651 1.00 96.06 313 ILE A C 1
ATOM 2582 O O . ILE A 1 313 ? -2.487 -6.491 4.535 1.00 96.06 313 ILE A O 1
ATOM 2586 N N . GLY A 1 314 ? -3.029 -7.404 6.519 1.00 95.06 314 GLY A N 1
ATOM 2587 C CA . GLY A 1 314 ? -2.463 -8.713 6.212 1.00 95.06 314 GLY A CA 1
ATOM 2588 C C . GLY A 1 314 ? -3.102 -9.329 4.967 1.00 95.06 314 GLY A C 1
ATOM 2589 O O . GLY A 1 314 ? -2.387 -9.753 4.066 1.00 95.06 314 GLY A O 1
ATOM 2590 N N . GLY A 1 315 ? -4.437 -9.319 4.874 1.00 95.75 315 GLY A N 1
ATOM 2591 C CA . GLY A 1 315 ? -5.163 -9.810 3.698 1.00 95.75 315 GLY A CA 1
ATOM 2592 C C . GLY A 1 315 ? -4.795 -9.071 2.409 1.00 95.75 315 GLY A C 1
ATOM 2593 O O . GLY A 1 315 ? -4.578 -9.705 1.381 1.00 95.75 315 GLY A O 1
ATOM 2594 N N . PHE A 1 316 ? -4.645 -7.749 2.471 1.00 97.44 316 PHE A N 1
ATOM 2595 C CA . PHE A 1 316 ? -4.237 -6.945 1.323 1.00 97.44 316 PHE A CA 1
ATOM 2596 C C . PHE A 1 316 ? -2.808 -7.251 0.867 1.00 97.44 316 PHE A C 1
ATOM 2598 O O . PHE A 1 316 ? -2.560 -7.394 -0.327 1.00 97.44 316 PHE A O 1
ATOM 2605 N N . VAL A 1 317 ? -1.880 -7.461 1.805 1.00 97.38 317 VAL A N 1
ATOM 2606 C CA . VAL A 1 317 ? -0.512 -7.891 1.481 1.00 97.38 317 VAL A CA 1
ATOM 2607 C C . VAL A 1 317 ? -0.508 -9.257 0.794 1.00 97.38 317 VAL A C 1
ATOM 2609 O O . VAL A 1 317 ? 0.214 -9.430 -0.185 1.00 97.38 317 VAL A O 1
ATOM 2612 N N . VAL A 1 318 ? -1.335 -10.215 1.244 1.00 97.56 318 VAL A N 1
ATOM 2613 C CA . VAL A 1 318 ? -1.496 -11.510 0.547 1.00 97.56 318 VAL A CA 1
ATOM 2614 C C . VAL A 1 318 ? -1.938 -11.300 -0.901 1.00 97.56 318 VAL A C 1
ATOM 2616 O O . VAL A 1 318 ? -1.430 -11.976 -1.789 1.00 97.56 318 VAL A O 1
ATOM 2619 N N . LEU A 1 319 ? -2.857 -10.368 -1.151 1.00 97.06 319 LEU A N 1
ATOM 2620 C CA . LEU A 1 319 ? -3.345 -10.091 -2.501 1.00 97.06 319 LEU A CA 1
ATOM 2621 C C . LEU A 1 319 ? -2.267 -9.458 -3.385 1.00 97.06 319 LEU A C 1
ATOM 2623 O O . LEU A 1 319 ? -2.102 -9.901 -4.514 1.00 97.06 319 LEU A O 1
ATOM 2627 N N . ILE A 1 320 ? -1.465 -8.523 -2.863 1.00 97.00 320 ILE A N 1
ATOM 2628 C CA . ILE A 1 320 ? -0.299 -7.986 -3.589 1.00 97.00 320 ILE A CA 1
ATOM 2629 C C . ILE A 1 320 ? 0.712 -9.101 -3.909 1.00 97.00 320 ILE A C 1
ATOM 2631 O O . ILE A 1 320 ? 1.251 -9.143 -5.013 1.00 97.00 320 ILE A O 1
ATOM 2635 N N . PHE A 1 321 ? 0.947 -10.047 -2.990 1.00 96.62 321 PHE A N 1
ATOM 2636 C CA . PHE A 1 321 ? 1.741 -11.241 -3.308 1.00 96.62 321 PHE A CA 1
ATOM 2637 C C . PHE A 1 321 ? 1.086 -12.102 -4.392 1.00 96.62 321 PHE A C 1
ATOM 2639 O O . PHE A 1 321 ? 1.795 -12.652 -5.226 1.00 96.62 321 PHE A O 1
ATOM 2646 N N . GLY A 1 322 ? -0.244 -12.202 -4.413 1.00 95.44 322 GLY A N 1
ATOM 2647 C CA . GLY A 1 322 ? -0.989 -12.838 -5.499 1.00 95.44 322 GLY A CA 1
ATOM 2648 C C . GLY A 1 322 ? -0.676 -12.208 -6.857 1.00 95.44 322 GLY A C 1
ATOM 2649 O O . GLY A 1 322 ? -0.369 -12.934 -7.796 1.00 95.44 322 GLY A O 1
ATOM 2650 N N . GLU A 1 323 ? -0.646 -10.876 -6.939 1.00 91.81 323 GLU A N 1
ATOM 2651 C CA . GLU A 1 323 ? -0.258 -10.154 -8.162 1.00 91.81 323 GLU A CA 1
ATOM 2652 C C . GLU A 1 323 ? 1.189 -10.440 -8.576 1.00 91.81 323 GLU A C 1
ATOM 2654 O O . GLU A 1 323 ? 1.481 -10.578 -9.762 1.00 91.81 323 GLU A O 1
ATOM 2659 N N . LEU A 1 324 ? 2.090 -10.594 -7.606 1.00 92.94 324 LEU A N 1
ATOM 2660 C CA . LEU A 1 324 ? 3.466 -10.998 -7.869 1.00 92.94 324 LEU A CA 1
ATOM 2661 C C . LEU A 1 324 ? 3.549 -12.425 -8.432 1.00 92.94 324 LEU A C 1
ATOM 2663 O O . LEU A 1 324 ? 4.320 -12.670 -9.356 1.00 92.94 324 LEU A O 1
ATOM 2667 N N . ILE A 1 325 ? 2.737 -13.358 -7.923 1.00 94.62 325 ILE A N 1
ATOM 2668 C CA . ILE A 1 325 ? 2.629 -14.709 -8.494 1.00 94.62 325 ILE A CA 1
ATOM 2669 C C . ILE A 1 325 ? 2.028 -14.662 -9.903 1.00 94.62 325 ILE A C 1
ATOM 2671 O O . ILE A 1 325 ? 2.486 -15.401 -10.766 1.00 94.62 325 ILE A O 1
ATOM 2675 N N . LEU A 1 326 ? 1.056 -13.785 -10.174 1.00 92.69 326 LEU A N 1
ATOM 2676 C CA . LEU A 1 326 ? 0.504 -13.613 -11.523 1.00 92.69 326 LEU A CA 1
ATOM 2677 C C . LEU A 1 326 ? 1.565 -13.146 -12.532 1.00 92.69 326 LEU A C 1
ATOM 2679 O O . LEU A 1 326 ? 1.542 -13.609 -13.666 1.00 92.69 326 LEU A O 1
ATOM 2683 N N . SER A 1 327 ? 2.540 -12.326 -12.123 1.00 91.00 327 SER A N 1
ATOM 2684 C CA . SER A 1 327 ? 3.686 -11.955 -12.977 1.00 91.00 327 SER A CA 1
ATOM 2685 C C . SER A 1 327 ? 4.618 -13.131 -13.316 1.00 91.00 327 SER A C 1
ATOM 2687 O O . SER A 1 327 ? 5.430 -13.010 -14.224 1.00 91.00 327 SER A O 1
ATOM 2689 N N . LEU A 1 328 ? 4.503 -14.271 -12.621 1.00 92.25 328 LEU A N 1
ATOM 2690 C CA . LEU A 1 328 ? 5.193 -15.525 -12.965 1.00 92.25 328 LEU A CA 1
ATOM 2691 C C . LEU A 1 328 ? 4.397 -16.399 -13.944 1.00 92.25 328 LEU A C 1
ATOM 2693 O O . LEU A 1 328 ? 4.942 -17.363 -14.479 1.00 92.25 328 LEU A O 1
ATOM 2697 N N . LEU A 1 329 ? 3.105 -16.111 -14.121 1.00 88.94 329 LEU A N 1
ATOM 2698 C CA . LEU A 1 329 ? 2.172 -16.872 -14.957 1.00 88.94 329 LEU A CA 1
ATOM 2699 C C . LEU A 1 329 ? 1.967 -16.223 -16.333 1.00 88.94 329 LEU A C 1
ATOM 2701 O O . LEU A 1 329 ? 0.901 -16.373 -16.923 1.00 88.94 329 LEU A O 1
ATOM 2705 N N . THR A 1 330 ? 2.955 -15.476 -16.823 1.00 77.25 330 THR A N 1
ATOM 2706 C CA . THR A 1 330 ? 2.938 -14.844 -18.147 1.00 77.25 330 THR A CA 1
ATOM 2707 C C . THR A 1 330 ? 2.635 -15.866 -19.252 1.00 77.25 330 THR A C 1
ATOM 2709 O O . THR A 1 330 ? 3.080 -17.010 -19.186 1.00 77.25 330 THR A O 1
ATOM 2712 N N . ASP A 1 331 ? 1.835 -15.476 -20.251 1.00 72.88 331 ASP A N 1
ATOM 2713 C CA . ASP A 1 331 ? 1.308 -16.397 -21.267 1.00 72.88 331 ASP A CA 1
ATOM 2714 C C . ASP A 1 331 ? 2.423 -17.045 -22.113 1.00 72.88 331 ASP A C 1
ATOM 2716 O O . ASP A 1 331 ? 3.149 -16.388 -22.860 1.00 72.88 331 ASP A O 1
ATOM 2720 N N . PHE A 1 332 ? 2.507 -18.374 -22.038 1.00 64.94 332 PHE A N 1
ATOM 2721 C CA . PHE A 1 332 ? 3.532 -19.194 -22.687 1.00 64.94 332 PHE A CA 1
ATOM 2722 C C . PHE A 1 332 ? 3.132 -19.545 -24.128 1.00 64.94 332 PHE A C 1
ATOM 2724 O O . PHE A 1 332 ? 2.415 -20.520 -24.364 1.00 64.94 332 PHE A O 1
ATOM 2731 N N . SER A 1 333 ? 3.565 -18.750 -25.113 1.00 59.69 333 SER A N 1
ATOM 2732 C CA . SER A 1 333 ? 3.206 -18.975 -26.528 1.00 59.69 333 SER A CA 1
ATOM 2733 C C . SER A 1 333 ? 4.292 -19.654 -27.379 1.00 59.69 333 SER A C 1
ATOM 2735 O O . SER A 1 333 ? 4.023 -20.008 -28.529 1.00 59.69 333 SER A O 1
ATOM 2737 N N . LYS A 1 334 ? 5.505 -19.882 -26.848 1.00 61.59 334 LYS A N 1
ATOM 2738 C CA . LYS A 1 334 ? 6.661 -20.393 -27.615 1.00 61.59 334 LYS A CA 1
ATOM 2739 C C . LYS A 1 334 ? 7.238 -21.696 -27.041 1.00 61.59 334 LYS A C 1
ATOM 2741 O O . LYS A 1 334 ? 6.911 -22.122 -25.941 1.00 61.59 334 LYS A O 1
ATOM 2746 N N . GLN A 1 335 ? 8.083 -22.381 -27.818 1.00 62.22 335 GLN A N 1
ATOM 2747 C CA . GLN A 1 335 ? 8.858 -23.527 -27.326 1.00 62.22 335 GLN A CA 1
ATOM 2748 C C . GLN A 1 335 ? 9.872 -23.025 -26.288 1.00 62.22 335 GLN A C 1
ATOM 2750 O O . GLN A 1 335 ? 10.782 -22.280 -26.637 1.00 62.22 335 GLN A O 1
ATOM 2755 N N . HIS A 1 336 ? 9.696 -23.397 -25.020 1.00 69.06 336 HIS A N 1
ATOM 2756 C CA . HIS A 1 336 ? 10.527 -22.898 -23.922 1.00 69.06 336 HIS A CA 1
ATOM 2757 C C . HIS A 1 336 ? 11.684 -23.844 -23.591 1.00 69.06 336 HIS A C 1
ATOM 2759 O O . HIS A 1 336 ? 11.523 -25.067 -23.549 1.00 69.06 336 HIS A O 1
ATOM 2765 N N . SER A 1 337 ? 12.843 -23.266 -23.272 1.00 80.44 337 SER A N 1
ATOM 2766 C CA . SER A 1 337 ? 13.971 -24.015 -22.717 1.00 80.44 337 SER A CA 1
ATOM 2767 C C . SER A 1 337 ? 13.715 -24.399 -21.252 1.00 80.44 337 SER A C 1
ATOM 2769 O O . SER A 1 337 ? 13.003 -23.716 -20.514 1.00 80.44 337 SER A O 1
ATOM 2771 N N . TYR A 1 338 ? 14.359 -25.467 -20.775 1.00 85.25 338 TYR A N 1
ATOM 2772 C CA . TYR A 1 338 ? 14.309 -25.851 -19.357 1.00 85.25 338 TYR A CA 1
ATOM 2773 C C . TYR A 1 338 ? 14.834 -24.746 -18.418 1.00 85.25 338 TYR A C 1
ATOM 2775 O O . TYR A 1 338 ? 14.424 -24.684 -17.259 1.00 85.25 338 TYR A O 1
ATOM 2783 N N . LYS A 1 339 ? 15.724 -23.864 -18.904 1.00 86.50 339 LYS A N 1
ATOM 2784 C CA . LYS A 1 339 ? 16.284 -22.750 -18.122 1.00 86.50 339 LYS A CA 1
ATOM 2785 C C . LYS A 1 339 ? 15.207 -21.750 -17.715 1.00 86.50 339 LYS A C 1
ATOM 2787 O O . LYS A 1 339 ? 15.196 -21.308 -16.572 1.00 86.50 339 LYS A O 1
ATOM 2792 N N . PHE A 1 340 ? 14.268 -21.465 -18.614 1.00 86.75 340 PHE A N 1
ATOM 2793 C CA . PHE A 1 340 ? 13.160 -20.556 -18.339 1.00 86.75 340 PHE A CA 1
ATOM 2794 C C . PHE A 1 340 ? 12.334 -21.019 -17.125 1.00 86.75 340 PHE A C 1
ATOM 2796 O O . PHE A 1 340 ? 12.117 -20.252 -16.189 1.00 86.75 340 PHE A O 1
ATOM 2803 N N . PHE A 1 341 ? 11.976 -22.307 -17.065 1.00 90.06 341 PHE A N 1
ATOM 2804 C CA . PHE A 1 341 ? 11.263 -22.878 -15.914 1.00 90.06 341 PHE A CA 1
ATOM 2805 C C . PHE A 1 341 ? 12.062 -22.787 -14.607 1.00 90.06 341 PHE A C 1
ATOM 2807 O O . PHE A 1 341 ? 11.479 -22.589 -13.540 1.00 90.06 341 PHE A O 1
ATOM 2814 N N . VAL A 1 342 ? 13.393 -22.904 -14.674 1.00 92.12 342 VAL A N 1
ATOM 2815 C CA . VAL A 1 342 ? 14.267 -22.707 -13.509 1.00 92.12 342 VAL A CA 1
ATOM 2816 C C . VAL A 1 342 ? 14.196 -21.258 -13.020 1.00 92.12 342 VAL A C 1
ATOM 2818 O O . VAL A 1 342 ? 14.077 -21.049 -11.814 1.00 92.12 342 VAL A O 1
ATOM 2821 N N . TYR A 1 343 ? 14.203 -20.265 -13.915 1.00 92.00 343 TYR A N 1
ATOM 2822 C CA . TYR A 1 343 ? 14.074 -18.853 -13.531 1.00 92.00 343 TYR A CA 1
ATOM 2823 C C . TYR A 1 343 ? 12.719 -18.549 -12.885 1.00 92.00 343 TYR A C 1
ATOM 2825 O O . TYR A 1 343 ? 12.677 -17.957 -11.805 1.00 92.00 343 TYR A O 1
ATOM 2833 N N . VAL A 1 344 ? 11.620 -19.033 -13.476 1.00 94.12 344 VAL A N 1
ATOM 2834 C CA . VAL A 1 344 ? 10.270 -18.913 -12.895 1.00 94.12 344 VAL A CA 1
ATOM 2835 C C . VAL A 1 344 ? 10.231 -19.511 -11.486 1.00 94.12 344 VAL A C 1
ATOM 2837 O O . VAL A 1 344 ? 9.746 -18.878 -10.547 1.00 94.12 344 VAL A O 1
ATOM 2840 N N . PHE A 1 345 ? 10.796 -20.709 -11.304 1.00 95.81 345 PHE A N 1
ATOM 2841 C CA . PHE A 1 345 ? 10.838 -21.362 -9.997 1.00 95.81 345 PHE A CA 1
ATOM 2842 C C . PHE A 1 345 ? 11.694 -20.597 -8.977 1.00 95.81 345 PHE A C 1
ATOM 2844 O O . PHE A 1 345 ? 11.317 -20.496 -7.810 1.00 95.81 345 PHE A O 1
ATOM 2851 N N . ILE A 1 346 ? 12.820 -20.012 -9.393 1.00 96.56 346 ILE A N 1
ATOM 2852 C CA . ILE A 1 346 ? 13.653 -19.190 -8.507 1.00 96.56 346 ILE A CA 1
ATOM 2853 C C . ILE A 1 346 ? 12.898 -17.937 -8.051 1.00 96.56 346 ILE A C 1
ATOM 2855 O O . ILE A 1 346 ? 12.881 -17.653 -6.851 1.00 96.56 346 ILE A O 1
ATOM 2859 N N . PHE A 1 347 ? 12.236 -17.213 -8.957 1.00 96.69 347 PHE A N 1
ATOM 2860 C CA . PHE A 1 347 ? 11.432 -16.053 -8.564 1.00 96.69 347 PHE A CA 1
ATOM 2861 C C . PHE A 1 347 ? 10.242 -16.440 -7.680 1.00 96.69 347 PHE A C 1
ATOM 2863 O O . PHE A 1 347 ? 9.953 -15.729 -6.717 1.00 96.69 347 PHE A O 1
ATOM 2870 N N . PHE A 1 348 ? 9.618 -17.598 -7.914 1.00 97.44 348 PHE A N 1
ATOM 2871 C CA . PHE A 1 348 ? 8.617 -18.155 -7.000 1.00 97.44 348 PHE A CA 1
ATOM 2872 C C . PHE A 1 348 ? 9.183 -18.380 -5.589 1.00 97.44 348 PHE A C 1
ATOM 2874 O O . PHE A 1 348 ? 8.559 -17.994 -4.599 1.00 97.44 348 PHE A O 1
ATOM 2881 N N . LEU A 1 349 ? 10.380 -18.960 -5.462 1.00 98.06 349 LEU A N 1
ATOM 2882 C CA . LEU A 1 349 ? 11.019 -19.147 -4.157 1.00 98.06 349 LEU A CA 1
ATOM 2883 C C . LEU A 1 349 ? 11.327 -17.810 -3.475 1.00 98.06 349 LEU A C 1
ATOM 2885 O O . LEU A 1 349 ? 11.087 -17.669 -2.278 1.00 98.06 349 LEU A O 1
ATOM 2889 N N . ILE A 1 350 ? 11.798 -16.811 -4.224 1.00 97.88 350 ILE A N 1
ATOM 2890 C CA . ILE A 1 350 ? 12.020 -15.455 -3.706 1.00 97.88 350 ILE A CA 1
ATOM 2891 C C . ILE A 1 350 ? 10.707 -14.843 -3.195 1.00 97.88 350 ILE A C 1
ATOM 2893 O O . ILE A 1 350 ? 10.663 -14.326 -2.078 1.00 97.88 350 ILE A O 1
ATOM 2897 N N . ALA A 1 351 ? 9.630 -14.941 -3.976 1.00 97.19 351 ALA A N 1
ATOM 2898 C CA . ALA A 1 351 ? 8.297 -14.475 -3.608 1.00 97.19 351 ALA A CA 1
ATOM 2899 C C . ALA A 1 351 ? 7.817 -15.096 -2.293 1.00 97.19 351 ALA A C 1
ATOM 2901 O O . ALA A 1 351 ? 7.457 -14.390 -1.348 1.00 97.19 351 ALA A O 1
ATOM 2902 N N . MET A 1 352 ? 7.879 -16.428 -2.215 1.00 97.12 352 MET A N 1
ATOM 2903 C CA . MET A 1 352 ? 7.524 -17.192 -1.022 1.00 97.12 352 MET A CA 1
ATOM 2904 C C . MET A 1 352 ? 8.400 -16.808 0.166 1.00 97.12 352 MET A C 1
ATOM 2906 O O . MET A 1 352 ? 7.916 -16.720 1.297 1.00 97.12 352 MET A O 1
ATOM 2910 N N . ASN A 1 353 ? 9.678 -16.530 -0.083 1.00 97.75 353 ASN A N 1
ATOM 2911 C CA . ASN A 1 353 ? 10.594 -16.137 0.963 1.00 97.75 353 ASN A CA 1
ATOM 2912 C C . ASN A 1 353 ? 10.200 -14.792 1.591 1.00 97.75 353 ASN A C 1
ATOM 2914 O O . ASN A 1 353 ? 10.110 -14.672 2.814 1.00 97.75 353 ASN A O 1
ATOM 2918 N N . ILE A 1 354 ? 9.909 -13.787 0.762 1.00 97.50 354 ILE A N 1
ATOM 2919 C CA . ILE A 1 354 ? 9.464 -12.466 1.224 1.00 97.50 354 ILE A CA 1
ATOM 2920 C C . ILE A 1 354 ? 8.084 -12.566 1.896 1.00 97.50 354 ILE A C 1
ATOM 2922 O O . ILE A 1 354 ? 7.878 -11.960 2.950 1.00 97.50 354 ILE A O 1
ATOM 2926 N N . PHE A 1 355 ? 7.173 -13.388 1.361 1.00 97.19 355 PHE A N 1
ATOM 2927 C CA . PHE A 1 355 ? 5.877 -13.685 1.980 1.00 97.19 355 PHE A CA 1
ATOM 2928 C C . PHE A 1 355 ? 6.044 -14.206 3.410 1.00 97.19 355 PHE A C 1
ATOM 2930 O O . PHE A 1 355 ? 5.445 -13.677 4.352 1.00 97.19 355 PHE A O 1
ATOM 2937 N N . PHE A 1 356 ? 6.902 -15.211 3.604 1.00 96.50 356 PHE A N 1
ATOM 2938 C CA . PHE A 1 356 ? 7.158 -15.738 4.937 1.00 96.50 356 PHE A CA 1
ATOM 2939 C C . PHE A 1 356 ? 7.835 -14.710 5.833 1.00 96.50 356 PHE A C 1
ATOM 2941 O O . PHE A 1 356 ? 7.435 -14.602 6.986 1.00 96.50 356 PHE A O 1
ATOM 2948 N N . LEU A 1 357 ? 8.791 -13.922 5.338 1.00 95.75 357 LEU A N 1
ATOM 2949 C CA . LEU A 1 357 ? 9.422 -12.865 6.134 1.00 95.75 357 LEU A CA 1
ATOM 2950 C C . LEU A 1 357 ? 8.413 -11.822 6.634 1.00 95.75 357 LEU A C 1
ATOM 2952 O O . LEU A 1 357 ? 8.542 -11.367 7.770 1.00 95.75 357 LEU A O 1
ATOM 2956 N N . TYR A 1 358 ? 7.401 -11.479 5.832 1.00 96.75 358 TYR A N 1
ATOM 2957 C CA . TYR A 1 358 ? 6.332 -10.561 6.231 1.00 96.75 358 TYR A CA 1
ATOM 2958 C C . TYR A 1 358 ? 5.412 -11.167 7.307 1.00 96.75 358 TYR A C 1
ATOM 2960 O O . TYR A 1 358 ? 5.247 -10.602 8.386 1.00 96.75 358 TYR A O 1
ATOM 2968 N N . PHE A 1 359 ? 4.848 -12.359 7.086 1.00 94.56 359 PHE A N 1
ATOM 2969 C CA . PHE A 1 359 ? 3.934 -12.966 8.072 1.00 94.56 359 PHE A CA 1
ATOM 2970 C C . PHE A 1 359 ? 4.647 -13.567 9.289 1.00 94.56 359 PHE A C 1
ATOM 2972 O O . PHE A 1 359 ? 4.017 -13.890 10.298 1.00 94.56 359 PHE A O 1
ATOM 2979 N N . ARG A 1 360 ? 5.970 -13.722 9.211 1.00 90.44 360 ARG A N 1
ATOM 2980 C CA . ARG A 1 360 ? 6.839 -14.181 10.299 1.00 90.44 360 ARG A CA 1
ATOM 2981 C C . ARG A 1 360 ? 7.752 -13.071 10.797 1.00 90.44 360 ARG A C 1
ATOM 2983 O O . ARG A 1 360 ? 8.813 -13.369 11.333 1.00 90.44 360 ARG A O 1
ATOM 2990 N N . LEU A 1 361 ? 7.319 -11.811 10.681 1.00 83.94 361 LEU A N 1
ATOM 2991 C CA . LEU A 1 361 ? 8.039 -10.657 11.226 1.00 83.94 361 LEU A CA 1
ATOM 2992 C C . LEU A 1 361 ? 8.442 -10.854 12.696 1.00 83.94 361 LEU A C 1
ATOM 2994 O O . LEU A 1 361 ? 9.466 -10.310 13.117 1.00 83.94 361 LEU A O 1
ATOM 2998 N N . GLU A 1 362 ? 7.663 -11.639 13.448 1.00 78.06 362 GLU A N 1
ATOM 2999 C CA . GLU A 1 362 ? 7.926 -11.987 14.839 1.00 78.06 362 GLU A CA 1
ATOM 3000 C C . GLU A 1 362 ? 8.159 -13.474 15.080 1.00 78.06 362 GLU A C 1
ATOM 3002 O O . GLU A 1 362 ? 7.521 -14.366 14.503 1.00 78.06 362 GLU A O 1
ATOM 3007 N N . THR A 1 363 ? 9.087 -13.732 16.000 1.00 65.75 363 THR A N 1
ATOM 3008 C CA . THR A 1 363 ? 9.464 -15.078 16.431 1.00 65.75 363 THR A CA 1
ATOM 3009 C C . THR A 1 363 ? 8.695 -15.553 17.644 1.00 65.75 363 THR A C 1
ATOM 3011 O O . THR A 1 363 ? 8.489 -16.758 17.791 1.00 65.75 363 THR A O 1
ATOM 3014 N N . SER A 1 364 ? 8.288 -14.639 18.525 1.00 69.31 364 SER A N 1
ATOM 3015 C CA . SER A 1 364 ? 7.493 -14.999 19.688 1.00 69.31 364 SER A CA 1
ATOM 3016 C C . SER A 1 364 ? 6.033 -15.195 19.278 1.00 69.31 364 SER A C 1
ATOM 3018 O O . SER A 1 364 ? 5.470 -14.445 18.489 1.00 69.31 364 SER A O 1
ATOM 3020 N N . GLN A 1 365 ? 5.386 -16.204 19.860 1.00 73.25 365 GLN A N 1
ATOM 3021 C CA . GLN A 1 365 ? 3.924 -16.338 19.790 1.00 73.25 365 GLN A CA 1
ATOM 3022 C C . GLN A 1 365 ? 3.205 -15.290 20.658 1.00 73.25 365 GLN A C 1
ATOM 3024 O O . GLN A 1 365 ? 1.988 -15.159 20.589 1.00 73.25 365 GLN A O 1
ATOM 3029 N N . PHE A 1 366 ? 3.962 -14.576 21.497 1.00 77.50 366 PHE A N 1
ATOM 3030 C CA . PHE A 1 366 ? 3.479 -13.566 22.426 1.00 77.50 366 PHE A CA 1
ATOM 3031 C C . PHE A 1 366 ? 4.204 -12.256 22.133 1.00 77.50 366 PHE A C 1
ATOM 3033 O O . PHE A 1 366 ? 5.381 -12.089 22.465 1.00 77.50 366 PHE A O 1
ATOM 3040 N N . PHE A 1 367 ? 3.509 -11.339 21.485 1.00 84.31 367 PHE A N 1
ATOM 3041 C CA . PHE A 1 367 ? 3.984 -9.991 21.232 1.00 84.31 367 PHE A CA 1
ATOM 3042 C C . PHE A 1 367 ? 2.822 -9.020 21.387 1.00 84.31 367 PHE A C 1
ATOM 3044 O O . PHE A 1 367 ? 1.660 -9.409 21.253 1.00 84.31 367 PHE A O 1
ATOM 3051 N N . VAL A 1 368 ? 3.148 -7.765 21.682 1.00 87.25 368 VAL A N 1
ATOM 3052 C CA . VAL A 1 368 ? 2.185 -6.668 21.607 1.00 87.25 368 VAL A CA 1
ATOM 3053 C C . VAL A 1 368 ? 2.318 -6.055 20.226 1.00 87.25 368 VAL A C 1
ATOM 3055 O O . VAL A 1 368 ? 3.391 -5.574 19.838 1.00 87.25 368 VAL A O 1
ATOM 3058 N N . HIS A 1 369 ? 1.233 -6.121 19.465 1.00 91.38 369 HIS A N 1
ATOM 3059 C CA . HIS A 1 369 ? 1.201 -5.594 18.113 1.00 91.38 369 HIS A CA 1
ATOM 3060 C C . HIS A 1 369 ? 1.429 -4.070 18.122 1.00 91.38 369 HIS A C 1
ATOM 3062 O O . HIS A 1 369 ? 1.019 -3.386 19.060 1.00 91.38 369 HIS A O 1
ATOM 3068 N N . ALA A 1 370 ? 2.055 -3.500 17.083 1.00 90.81 370 ALA A N 1
ATOM 3069 C CA . ALA A 1 370 ? 2.398 -2.068 17.072 1.00 90.81 370 ALA A CA 1
ATOM 3070 C C . ALA A 1 370 ? 1.176 -1.166 17.269 1.00 90.81 370 ALA A C 1
ATOM 3072 O O . ALA A 1 370 ? 1.278 -0.154 17.953 1.00 90.81 370 ALA A O 1
ATOM 3073 N N . LEU A 1 371 ? 0.019 -1.533 16.710 1.00 89.25 371 LEU A N 1
ATOM 3074 C CA . LEU A 1 371 ? -1.218 -0.762 16.872 1.00 89.25 371 LEU A CA 1
ATOM 3075 C C . LEU A 1 371 ? -1.776 -0.799 18.307 1.00 89.25 371 LEU A C 1
ATOM 3077 O O . LEU A 1 371 ? -2.507 0.114 18.702 1.00 89.25 371 LEU A O 1
ATOM 3081 N N . GLU A 1 372 ? -1.423 -1.823 19.084 1.00 89.38 372 GLU A N 1
ATOM 3082 C CA . GLU A 1 372 ? -1.810 -1.991 20.491 1.00 89.38 372 GLU A CA 1
ATOM 3083 C C . GLU A 1 372 ? -0.820 -1.327 21.460 1.00 89.38 372 GLU A C 1
ATOM 3085 O O . GLU A 1 372 ? -1.154 -1.124 22.618 1.00 89.38 372 GLU A O 1
ATOM 3090 N N . ASN A 1 373 ? 0.367 -0.933 20.990 1.00 86.19 373 ASN A N 1
ATOM 3091 C CA . ASN A 1 373 ? 1.390 -0.250 21.787 1.00 86.19 373 ASN A CA 1
ATOM 3092 C C . ASN A 1 373 ? 0.881 1.101 22.330 1.00 86.19 373 ASN A C 1
ATOM 3094 O O . ASN A 1 373 ? 0.218 1.832 21.608 1.00 86.19 373 ASN A O 1
ATOM 3098 N N . ASP A 1 374 ? 1.235 1.519 23.542 1.00 85.62 374 ASP A N 1
ATOM 3099 C CA . ASP A 1 374 ? 0.811 2.829 24.072 1.00 85.62 374 ASP A CA 1
ATOM 3100 C C . ASP A 1 374 ? 1.420 4.019 23.310 1.00 85.62 374 ASP A C 1
ATOM 3102 O O . ASP A 1 374 ? 0.847 5.110 23.232 1.00 85.62 374 ASP A O 1
ATOM 3106 N N . SER A 1 375 ? 2.588 3.820 22.697 1.00 91.19 375 SER A N 1
ATOM 3107 C CA . SER A 1 375 ? 3.283 4.878 21.967 1.00 91.19 375 SER A CA 1
ATOM 3108 C C . SER A 1 375 ? 2.649 5.155 20.602 1.00 91.19 375 SER A C 1
ATOM 3110 O O . SER A 1 375 ? 2.741 4.353 19.669 1.00 91.19 375 SER A O 1
ATOM 3112 N N . LYS A 1 376 ? 2.097 6.366 20.443 1.00 89.38 376 LYS A N 1
ATOM 3113 C CA . LYS A 1 376 ? 1.559 6.874 19.167 1.00 89.38 376 LYS A CA 1
ATOM 3114 C C . LYS A 1 376 ? 2.584 6.820 18.030 1.00 89.38 376 LYS A C 1
ATOM 3116 O O . LYS A 1 376 ? 2.215 6.523 16.897 1.00 89.38 376 LYS A O 1
ATOM 3121 N N . PHE A 1 377 ? 3.862 7.069 18.330 1.00 92.50 377 PHE A N 1
ATOM 3122 C CA . PHE A 1 377 ? 4.931 7.058 17.332 1.00 92.50 377 PHE A CA 1
ATOM 3123 C C . PHE A 1 377 ? 5.050 5.696 16.640 1.00 92.50 377 PHE A C 1
ATOM 3125 O O . PHE A 1 377 ? 5.071 5.640 15.414 1.00 92.50 377 PHE A O 1
ATOM 3132 N N . TRP A 1 378 ? 5.055 4.596 17.402 1.00 94.00 378 TRP A N 1
ATOM 3133 C CA . TRP A 1 378 ? 5.189 3.251 16.833 1.00 94.00 378 TRP A CA 1
ATOM 3134 C C . TRP A 1 378 ? 3.962 2.833 16.014 1.00 94.00 378 TRP A C 1
ATOM 3136 O O . TRP A 1 378 ? 4.130 2.193 14.977 1.00 94.00 378 TRP A O 1
ATOM 3146 N N . LYS A 1 379 ? 2.749 3.257 16.406 1.00 92.12 379 LYS A N 1
ATOM 3147 C CA . LYS A 1 379 ? 1.523 3.041 15.610 1.00 92.12 379 LYS A CA 1
ATOM 3148 C C . LYS A 1 379 ? 1.613 3.710 14.246 1.00 92.12 379 LYS A C 1
ATOM 3150 O O . LYS A 1 379 ? 1.368 3.074 13.222 1.00 92.12 379 LYS A O 1
ATOM 3155 N N . VAL A 1 380 ? 1.966 4.997 14.253 1.00 92.25 380 VAL A N 1
ATOM 3156 C CA . VAL A 1 380 ? 2.115 5.815 13.046 1.00 92.25 380 VAL A CA 1
ATOM 3157 C C . VAL A 1 380 ? 3.206 5.213 12.168 1.00 92.25 380 VAL A C 1
ATOM 3159 O O . VAL A 1 380 ? 2.953 4.906 11.009 1.00 92.25 380 VAL A O 1
ATOM 3162 N N . LEU A 1 381 ? 4.386 4.943 12.728 1.00 94.69 381 LEU A N 1
ATOM 3163 C CA . LEU A 1 381 ? 5.501 4.383 11.974 1.00 94.69 381 LEU A CA 1
ATOM 3164 C C . LEU A 1 381 ? 5.146 3.039 11.326 1.00 94.69 381 LEU A C 1
ATOM 3166 O O . LEU A 1 381 ? 5.434 2.843 10.148 1.00 94.69 381 LEU A O 1
ATOM 3170 N N . TRP A 1 382 ? 4.483 2.134 12.051 1.00 95.56 382 TRP A N 1
ATOM 3171 C CA . TRP A 1 382 ? 4.050 0.845 11.509 1.00 95.56 382 TRP A CA 1
ATOM 3172 C C . TRP A 1 382 ? 3.037 1.007 10.369 1.00 95.56 382 TRP A C 1
ATOM 3174 O O . TRP A 1 382 ? 3.216 0.410 9.307 1.00 95.56 382 TRP A O 1
ATOM 3184 N N . LYS A 1 383 ? 2.017 1.859 10.549 1.00 93.88 383 LYS A N 1
ATOM 3185 C CA . LYS A 1 383 ? 0.998 2.135 9.522 1.00 93.88 383 LYS A CA 1
ATOM 3186 C C . LYS A 1 383 ? 1.643 2.703 8.258 1.00 93.88 383 LYS A C 1
ATOM 3188 O O . LYS A 1 383 ? 1.455 2.162 7.176 1.00 93.88 383 LYS A O 1
ATOM 3193 N N . PHE A 1 384 ? 2.470 3.736 8.403 1.00 95.31 384 PHE A N 1
ATOM 3194 C CA . PHE A 1 384 ? 3.078 4.406 7.257 1.00 95.31 384 PHE A CA 1
ATOM 3195 C C . PHE A 1 384 ? 4.206 3.609 6.598 1.00 95.31 384 PHE A C 1
ATOM 3197 O O . PHE A 1 384 ? 4.482 3.844 5.429 1.00 95.31 384 PHE A O 1
ATOM 3204 N N . SER A 1 385 ? 4.814 2.635 7.286 1.00 97.25 385 SER A N 1
ATOM 3205 C CA . SER A 1 385 ? 5.803 1.732 6.674 1.00 97.25 385 SER A CA 1
ATOM 3206 C C . SER A 1 385 ? 5.190 0.794 5.632 1.00 97.25 385 SER A C 1
ATOM 3208 O O . SER A 1 385 ? 5.901 0.330 4.747 1.00 97.25 385 S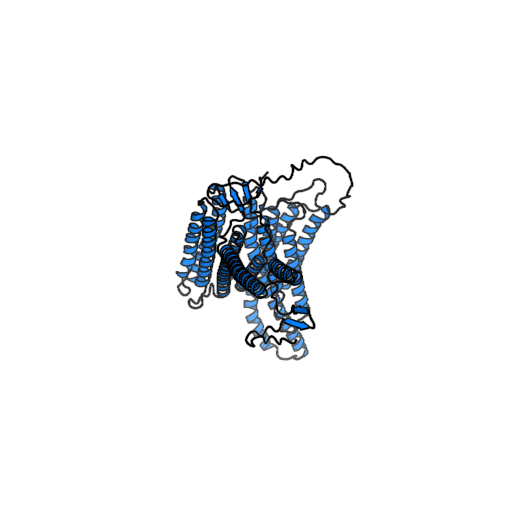ER A O 1
ATOM 3210 N N . HIS A 1 386 ? 3.882 0.529 5.699 1.00 97.44 386 HIS A N 1
ATOM 3211 C CA . HIS A 1 386 ? 3.210 -0.342 4.735 1.00 97.44 386 HIS A CA 1
ATOM 3212 C C . HIS A 1 386 ? 3.062 0.301 3.351 1.00 97.44 386 HIS A C 1
ATOM 3214 O O . HIS A 1 386 ? 3.157 -0.398 2.350 1.00 97.44 386 HIS A O 1
ATOM 3220 N N . ILE A 1 387 ? 2.902 1.625 3.266 1.00 96.94 387 ILE A N 1
ATOM 3221 C CA . ILE A 1 387 ? 2.754 2.333 1.985 1.00 96.94 387 ILE A CA 1
ATOM 3222 C C . ILE A 1 387 ? 3.974 2.110 1.072 1.00 96.94 387 ILE A C 1
ATOM 3224 O O . ILE A 1 387 ? 3.800 1.526 0.003 1.00 96.94 387 ILE A O 1
ATOM 3228 N N . PRO A 1 388 ? 5.214 2.483 1.457 1.00 97.81 388 PRO A N 1
ATOM 3229 C CA . PRO A 1 388 ? 6.380 2.230 0.616 1.00 97.81 388 PRO A CA 1
ATOM 3230 C C . PRO A 1 388 ? 6.678 0.731 0.461 1.00 97.81 388 PRO A C 1
ATOM 3232 O O . PRO A 1 388 ? 7.313 0.339 -0.514 1.00 97.81 388 PRO A O 1
ATOM 3235 N N . PHE A 1 389 ? 6.187 -0.120 1.369 1.00 98.31 389 PHE A N 1
ATOM 3236 C CA . PHE A 1 389 ? 6.302 -1.571 1.242 1.00 98.31 389 PHE A CA 1
ATOM 3237 C C . PHE A 1 389 ? 5.437 -2.100 0.090 1.00 98.31 389 PHE A C 1
ATOM 3239 O O . PHE A 1 389 ? 5.932 -2.871 -0.727 1.00 98.31 389 PHE A O 1
ATOM 3246 N N . TYR A 1 390 ? 4.188 -1.639 -0.038 1.00 98.12 390 TYR A N 1
ATOM 3247 C CA . TYR A 1 390 ? 3.315 -1.978 -1.169 1.00 98.12 390 TYR A CA 1
ATOM 3248 C C . TYR A 1 390 ? 3.904 -1.493 -2.492 1.00 98.12 390 TYR A C 1
ATOM 3250 O O . TYR A 1 390 ? 3.965 -2.255 -3.454 1.00 98.12 390 TYR A O 1
ATOM 3258 N N . VAL A 1 391 ? 4.399 -0.250 -2.517 1.00 97.94 391 VAL A N 1
ATOM 3259 C CA . VAL A 1 391 ? 5.046 0.343 -3.696 1.00 97.94 391 VAL A CA 1
ATOM 3260 C C . VAL A 1 391 ? 6.249 -0.487 -4.142 1.00 97.94 391 VAL A C 1
ATOM 3262 O O . VAL A 1 391 ? 6.389 -0.761 -5.332 1.00 97.94 391 VAL A O 1
ATOM 3265 N N . ALA A 1 392 ? 7.094 -0.920 -3.205 1.00 98.00 392 ALA A N 1
ATOM 3266 C CA . ALA A 1 392 ? 8.248 -1.756 -3.513 1.00 98.00 392 ALA A CA 1
ATOM 3267 C C . ALA A 1 392 ? 7.851 -3.170 -3.963 1.00 98.00 392 ALA A C 1
ATOM 3269 O O . ALA A 1 392 ? 8.470 -3.700 -4.877 1.00 98.00 392 ALA A O 1
ATOM 3270 N N . LEU A 1 393 ? 6.816 -3.782 -3.375 1.00 97.75 393 LEU A N 1
ATOM 3271 C CA . LEU A 1 393 ? 6.344 -5.109 -3.792 1.00 97.75 393 LEU A CA 1
ATOM 3272 C C . LEU A 1 393 ? 5.760 -5.111 -5.209 1.00 97.75 393 LEU A C 1
ATOM 3274 O O . LEU A 1 393 ? 6.050 -6.018 -5.984 1.00 97.75 393 LEU A O 1
ATOM 3278 N N . VAL A 1 394 ? 4.961 -4.102 -5.557 1.00 97.06 394 VAL A N 1
ATOM 3279 C CA . VAL A 1 394 ? 4.387 -3.981 -6.906 1.00 97.06 394 VAL A CA 1
ATOM 3280 C C . VAL A 1 394 ? 5.478 -3.654 -7.930 1.00 97.06 394 VAL A C 1
ATOM 3282 O O . VAL A 1 394 ? 5.490 -4.240 -9.010 1.00 97.06 394 VAL A O 1
ATOM 3285 N N . ALA A 1 395 ? 6.451 -2.806 -7.575 1.00 97.06 395 ALA A N 1
ATOM 3286 C CA . ALA A 1 395 ? 7.606 -2.546 -8.435 1.00 97.06 395 ALA A CA 1
ATOM 3287 C C . ALA A 1 395 ? 8.449 -3.806 -8.657 1.00 97.06 395 ALA A C 1
ATOM 3289 O O . ALA A 1 395 ? 8.845 -4.106 -9.780 1.00 97.06 395 ALA A O 1
ATOM 3290 N N . PHE A 1 396 ? 8.652 -4.587 -7.597 1.00 96.88 396 PHE A N 1
ATOM 3291 C CA . PHE A 1 396 ? 9.339 -5.866 -7.658 1.00 96.88 396 PHE A CA 1
ATOM 3292 C C . PHE A 1 396 ? 8.618 -6.881 -8.561 1.00 96.88 396 PHE A C 1
ATOM 3294 O O . PHE A 1 396 ? 9.277 -7.553 -9.351 1.00 96.88 396 PHE A O 1
ATOM 3301 N N . ALA A 1 397 ? 7.283 -6.954 -8.506 1.00 95.69 397 ALA A N 1
ATOM 3302 C CA . ALA A 1 397 ? 6.492 -7.785 -9.416 1.00 95.69 397 ALA A CA 1
ATOM 3303 C C . ALA A 1 397 ? 6.683 -7.374 -10.889 1.00 95.69 397 ALA A C 1
ATOM 3305 O O . ALA A 1 397 ? 6.919 -8.236 -11.732 1.00 95.69 397 ALA A O 1
ATOM 3306 N N . GLY A 1 398 ? 6.678 -6.067 -11.180 1.00 93.94 398 GLY A N 1
ATOM 3307 C CA . GLY A 1 398 ? 6.978 -5.549 -12.520 1.00 93.94 398 GLY A CA 1
ATOM 3308 C C . GLY A 1 398 ? 8.386 -5.919 -12.996 1.00 93.94 398 GLY A C 1
ATOM 3309 O O . GLY A 1 398 ? 8.558 -6.356 -14.131 1.00 93.94 398 GLY A O 1
ATOM 3310 N N . CYS A 1 399 ? 9.391 -5.843 -12.114 1.00 94.62 399 CYS A N 1
ATOM 3311 C CA . CYS A 1 399 ? 10.744 -6.295 -12.443 1.00 94.62 399 CYS A CA 1
ATOM 3312 C C . CYS A 1 399 ? 10.791 -7.785 -12.802 1.00 94.62 399 CYS A C 1
ATOM 3314 O O . CYS A 1 399 ? 11.480 -8.150 -13.748 1.00 94.62 399 CYS A O 1
ATOM 3316 N N . ILE A 1 400 ? 10.093 -8.646 -12.051 1.00 94.06 400 ILE A N 1
ATOM 3317 C CA . ILE A 1 400 ? 10.041 -10.092 -12.321 1.00 94.06 400 ILE A CA 1
ATOM 3318 C C . ILE A 1 400 ? 9.477 -10.358 -13.717 1.00 94.06 400 ILE A C 1
ATOM 3320 O O . ILE A 1 400 ? 10.075 -11.120 -14.472 1.00 94.06 400 ILE A O 1
ATOM 3324 N N . GLU A 1 401 ? 8.360 -9.714 -14.055 1.00 92.38 401 GLU A N 1
ATOM 3325 C CA . GLU A 1 401 ? 7.705 -9.850 -15.360 1.00 92.38 401 GLU A CA 1
ATOM 3326 C C . GLU A 1 401 ? 8.675 -9.497 -16.494 1.00 92.38 401 GLU A C 1
ATOM 3328 O O . GLU A 1 401 ? 8.924 -10.315 -17.376 1.00 92.38 401 GLU A O 1
ATOM 3333 N N . THR A 1 402 ? 9.348 -8.347 -16.384 1.00 91.00 402 THR A N 1
ATOM 3334 C CA . THR A 1 402 ? 10.335 -7.902 -17.382 1.00 91.00 402 THR A CA 1
ATOM 3335 C C . THR A 1 402 ? 11.568 -8.810 -17.439 1.00 91.00 402 THR A C 1
ATOM 3337 O O . THR A 1 402 ? 12.092 -9.080 -18.517 1.00 91.00 402 THR A O 1
ATOM 3340 N N . PHE A 1 403 ? 12.058 -9.317 -16.301 1.00 91.12 403 PHE A N 1
ATOM 3341 C CA . PHE A 1 403 ? 13.166 -10.277 -16.299 1.00 91.12 403 PHE A CA 1
ATOM 3342 C C . PHE A 1 403 ? 12.806 -11.552 -17.059 1.00 91.12 403 PHE A C 1
ATOM 3344 O O . PHE A 1 403 ? 13.624 -12.044 -17.834 1.00 91.12 403 PHE A O 1
ATOM 3351 N N . LEU A 1 404 ? 11.603 -12.087 -16.842 1.00 90.81 404 LEU A N 1
ATOM 3352 C CA . LEU A 1 404 ? 11.148 -13.301 -17.513 1.00 90.81 404 LEU A CA 1
ATOM 3353 C C . LEU A 1 404 ? 10.986 -13.094 -19.021 1.00 90.81 404 LEU A C 1
ATOM 3355 O O . LEU A 1 404 ? 11.433 -13.956 -19.775 1.00 90.81 404 LEU A O 1
ATOM 3359 N N . GLU A 1 405 ? 10.445 -11.952 -19.454 1.00 87.75 405 GLU A N 1
ATOM 3360 C CA . GLU A 1 405 ? 10.373 -11.579 -20.875 1.00 87.75 405 GLU A CA 1
ATOM 3361 C C . GLU A 1 405 ? 11.770 -11.539 -21.515 1.00 87.75 405 GLU A C 1
ATOM 3363 O O . GLU A 1 405 ? 12.011 -12.171 -22.544 1.00 87.75 405 GLU A O 1
ATOM 3368 N N . ILE A 1 406 ? 12.730 -10.879 -20.858 1.00 86.12 406 ILE A N 1
ATOM 3369 C CA . ILE A 1 406 ? 14.116 -10.800 -21.338 1.00 86.12 406 ILE A CA 1
ATOM 3370 C C . ILE A 1 406 ? 14.764 -12.192 -21.415 1.00 86.12 406 ILE A C 1
ATOM 3372 O O . ILE A 1 406 ? 15.470 -12.500 -22.377 1.00 86.12 406 ILE A O 1
ATOM 3376 N N . PHE A 1 407 ? 14.552 -13.047 -20.410 1.00 85.56 407 PHE A N 1
ATOM 3377 C CA . PHE A 1 407 ? 15.114 -14.399 -20.407 1.00 85.56 407 PHE A CA 1
ATOM 3378 C C . PHE A 1 407 ? 14.481 -15.301 -21.468 1.00 85.56 407 PHE A C 1
ATOM 3380 O O . PHE A 1 407 ? 15.167 -16.167 -22.014 1.00 85.56 407 PHE A O 1
ATOM 3387 N N . GLU A 1 408 ? 13.200 -15.112 -21.783 1.00 83.50 408 GLU A N 1
ATOM 3388 C CA . GLU A 1 408 ? 12.556 -15.819 -22.885 1.00 83.50 408 GLU A CA 1
ATOM 3389 C C . GLU A 1 408 ? 13.231 -15.469 -24.217 1.00 83.50 408 GLU A C 1
ATOM 3391 O O . GLU A 1 408 ? 13.654 -16.374 -24.942 1.00 83.50 408 GLU A O 1
ATOM 3396 N N . GLU A 1 409 ? 13.416 -14.178 -24.505 1.00 80.69 409 GLU A N 1
ATOM 3397 C CA . GLU A 1 409 ? 14.079 -13.718 -25.731 1.00 80.69 409 GLU A CA 1
ATOM 3398 C C . GLU A 1 409 ? 15.512 -14.255 -25.862 1.00 80.69 409 GLU A C 1
ATOM 3400 O O . GLU A 1 409 ? 15.868 -14.805 -26.911 1.00 80.69 409 GLU A O 1
ATOM 3405 N N . ASP A 1 410 ? 16.308 -14.177 -24.789 1.00 76.00 410 ASP A N 1
ATOM 3406 C CA . ASP A 1 410 ? 17.693 -14.663 -24.771 1.00 76.00 410 ASP A CA 1
ATOM 3407 C C . ASP A 1 410 ? 17.761 -16.181 -25.083 1.00 76.00 410 ASP A C 1
ATOM 3409 O O . ASP A 1 410 ? 18.654 -16.634 -25.810 1.00 76.00 410 ASP A O 1
ATOM 3413 N N . THR A 1 411 ? 16.791 -16.978 -24.606 1.00 71.38 411 THR A N 1
ATOM 3414 C CA . THR A 1 411 ? 16.752 -18.431 -24.875 1.00 71.38 411 THR A CA 1
ATOM 3415 C C . THR A 1 411 ? 16.390 -18.767 -26.321 1.00 71.38 411 THR A C 1
ATOM 3417 O O . THR A 1 411 ? 17.052 -19.607 -26.932 1.00 71.38 411 THR A O 1
ATOM 3420 N N . VAL A 1 412 ? 15.407 -18.073 -26.904 1.00 71.06 412 VAL A N 1
ATOM 3421 C CA . VAL A 1 412 ? 14.994 -18.289 -28.302 1.00 71.06 412 VAL A CA 1
ATOM 3422 C C . VAL A 1 412 ? 16.133 -17.949 -29.263 1.00 71.06 412 VAL A C 1
ATOM 3424 O O . VAL A 1 412 ? 16.388 -18.680 -30.222 1.00 71.06 412 VAL A O 1
ATOM 3427 N N . ILE A 1 413 ? 16.853 -16.857 -28.996 1.00 71.25 413 ILE A N 1
ATOM 3428 C CA . ILE A 1 413 ? 18.002 -16.441 -29.802 1.00 71.25 413 ILE A CA 1
ATOM 3429 C C . ILE A 1 413 ? 19.120 -17.493 -29.726 1.00 71.25 413 ILE A C 1
ATOM 3431 O O . ILE A 1 413 ? 19.677 -17.869 -30.760 1.00 71.25 413 ILE A O 1
ATOM 3435 N N . GLN A 1 414 ? 19.429 -18.011 -28.532 1.00 70.44 414 GLN A N 1
ATOM 3436 C CA . GLN A 1 414 ? 20.462 -19.036 -28.349 1.00 70.44 414 GLN A CA 1
ATOM 3437 C C . GLN A 1 414 ? 20.137 -20.342 -29.100 1.00 70.44 414 GLN A C 1
ATOM 3439 O O . GLN A 1 414 ? 21.025 -20.931 -29.730 1.00 70.44 414 GLN A O 1
ATOM 3444 N N . ASP A 1 415 ? 18.874 -20.769 -29.089 1.00 67.69 415 ASP A N 1
ATOM 3445 C CA . ASP A 1 415 ? 18.428 -21.971 -29.800 1.00 67.69 415 ASP A CA 1
ATOM 3446 C C . ASP A 1 415 ? 18.487 -21.780 -31.325 1.00 67.69 415 ASP A C 1
ATOM 3448 O O . ASP A 1 415 ? 18.978 -22.658 -32.040 1.00 67.69 415 ASP A O 1
ATOM 3452 N N . LEU A 1 416 ? 18.105 -20.598 -31.831 1.00 68.62 416 LEU A N 1
ATOM 3453 C CA . LEU A 1 416 ? 18.240 -20.245 -33.250 1.00 68.62 416 LEU A CA 1
ATOM 3454 C C . LEU A 1 416 ? 19.702 -20.202 -33.707 1.00 68.62 416 LEU A C 1
ATOM 3456 O O . LEU A 1 416 ? 20.011 -20.681 -34.799 1.00 68.62 416 LEU A O 1
ATOM 3460 N N . TYR A 1 417 ? 20.615 -19.670 -32.888 1.00 66.81 417 TYR A N 1
ATOM 3461 C CA . TYR A 1 417 ? 22.048 -19.699 -33.197 1.00 66.81 417 TYR A CA 1
ATOM 3462 C C . TYR A 1 417 ? 22.595 -21.125 -33.229 1.00 66.81 417 TYR A C 1
ATOM 3464 O O . TYR A 1 417 ? 23.353 -21.459 -34.137 1.00 66.81 417 TYR A O 1
ATOM 3472 N N . THR A 1 418 ? 22.188 -21.982 -32.292 1.00 70.69 418 THR A N 1
ATOM 3473 C CA . THR A 1 418 ? 22.625 -23.387 -32.242 1.00 70.69 418 THR A CA 1
ATOM 3474 C C . THR A 1 418 ? 22.093 -24.180 -33.444 1.00 70.69 418 THR A C 1
ATOM 3476 O O . THR A 1 418 ? 22.822 -24.966 -34.056 1.00 70.69 418 THR A O 1
ATOM 3479 N N . TYR A 1 419 ? 20.846 -23.920 -33.843 1.00 67.19 419 TYR A N 1
ATOM 3480 C CA . TYR A 1 419 ? 20.228 -24.515 -35.026 1.00 67.19 419 TYR A CA 1
ATOM 3481 C C . TYR A 1 419 ? 20.863 -24.015 -36.336 1.00 67.19 419 TYR A C 1
ATOM 3483 O O . TYR A 1 419 ? 21.214 -24.806 -37.206 1.00 67.19 419 TYR A O 1
ATOM 3491 N N . ASN A 1 420 ? 21.107 -22.710 -36.482 1.00 61.47 420 ASN A N 1
ATOM 3492 C CA . ASN A 1 420 ? 21.733 -22.166 -37.692 1.00 61.47 420 ASN A CA 1
ATOM 3493 C C . ASN A 1 420 ? 23.223 -22.514 -37.801 1.00 61.47 420 ASN A C 1
ATOM 3495 O O . ASN A 1 420 ? 23.696 -22.777 -38.904 1.00 61.47 420 ASN A O 1
ATOM 3499 N N . ALA A 1 421 ? 23.953 -22.593 -36.683 1.00 61.19 421 ALA A N 1
ATOM 3500 C CA . ALA A 1 421 ? 25.341 -23.059 -36.667 1.00 61.19 421 ALA A CA 1
ATOM 3501 C C . ALA A 1 421 ? 25.471 -24.533 -37.088 1.00 61.19 421 ALA A C 1
ATOM 3503 O O . ALA A 1 421 ? 26.519 -24.937 -37.587 1.00 61.19 421 ALA A O 1
ATOM 3504 N N . THR A 1 422 ? 24.408 -25.328 -36.928 1.00 61.47 422 THR A N 1
ATOM 3505 C CA . THR A 1 422 ? 24.358 -26.710 -37.421 1.00 61.47 422 THR A CA 1
ATOM 3506 C C . THR A 1 422 ? 23.853 -26.824 -38.864 1.00 61.47 422 THR A C 1
ATOM 3508 O O . THR A 1 422 ? 24.206 -27.796 -39.530 1.00 61.47 422 THR A O 1
ATOM 3511 N N . LEU A 1 423 ? 23.100 -25.841 -39.385 1.00 56.12 423 LEU A N 1
ATOM 3512 C CA . LEU A 1 423 ? 22.501 -25.898 -40.729 1.00 56.12 423 LEU A CA 1
ATOM 3513 C C . LEU A 1 423 ? 23.205 -25.062 -41.820 1.00 56.12 423 LEU A C 1
ATOM 3515 O O . LEU A 1 423 ? 23.133 -25.438 -42.989 1.00 56.12 423 LEU A O 1
ATOM 3519 N N . VAL A 1 424 ? 23.856 -23.933 -41.505 1.00 53.97 424 VAL A N 1
ATOM 3520 C CA . VAL A 1 424 ? 24.348 -22.977 -42.523 1.00 53.97 424 VAL A CA 1
ATOM 3521 C C . VAL A 1 424 ? 25.713 -22.395 -42.151 1.00 53.97 424 VAL A C 1
ATOM 3523 O O . VAL A 1 424 ? 25.827 -21.414 -41.423 1.00 53.97 424 VAL A O 1
ATOM 3526 N N . GLY A 1 425 ? 26.773 -22.948 -42.738 1.00 53.22 425 GLY A N 1
ATOM 3527 C CA . GLY A 1 425 ? 28.142 -22.451 -42.587 1.00 53.22 425 GLY A CA 1
ATOM 3528 C C . GLY A 1 425 ? 28.524 -21.236 -43.447 1.00 53.22 425 GLY A C 1
ATOM 3529 O O . GLY A 1 425 ? 29.709 -21.125 -43.738 1.00 53.22 425 GLY A O 1
ATOM 3530 N N . HIS A 1 426 ? 27.607 -20.367 -43.924 1.00 50.16 426 HIS A N 1
ATOM 3531 C CA . HIS A 1 426 ? 28.024 -19.424 -44.983 1.00 50.16 426 HIS A CA 1
ATOM 3532 C C . HIS A 1 426 ? 27.443 -18.004 -45.152 1.00 50.16 426 HIS A C 1
ATOM 3534 O O . HIS A 1 426 ? 27.839 -17.387 -46.130 1.00 50.16 426 HIS A O 1
ATOM 3540 N N . ASN A 1 427 ? 26.635 -17.399 -44.268 1.00 54.31 427 ASN A N 1
ATOM 3541 C CA . ASN A 1 427 ? 26.304 -15.956 -44.412 1.00 54.31 427 ASN A CA 1
ATOM 3542 C C . ASN A 1 427 ? 26.039 -15.268 -43.056 1.00 54.31 427 ASN A C 1
ATOM 3544 O O . ASN A 1 427 ? 24.927 -15.317 -42.541 1.00 54.31 427 ASN A O 1
ATOM 3548 N N . ILE A 1 428 ? 27.069 -14.637 -42.476 1.00 56.66 428 ILE A N 1
ATOM 3549 C CA . ILE A 1 428 ? 27.073 -14.086 -41.099 1.00 56.66 428 ILE A CA 1
ATOM 3550 C C . ILE A 1 428 ? 26.862 -12.553 -41.055 1.00 56.66 428 ILE A C 1
ATOM 3552 O O . ILE A 1 428 ? 26.520 -12.001 -40.012 1.00 56.66 428 ILE A O 1
ATOM 3556 N N . GLU A 1 429 ? 27.000 -11.838 -42.174 1.00 55.38 429 GLU A N 1
ATOM 3557 C CA . GLU A 1 429 ? 27.084 -10.366 -42.147 1.00 55.38 429 GLU A CA 1
ATOM 3558 C C . GLU A 1 429 ? 25.761 -9.643 -41.832 1.00 55.38 429 GLU A C 1
ATOM 3560 O O . GLU A 1 429 ? 25.779 -8.595 -41.190 1.00 55.38 429 GLU A O 1
ATOM 3565 N N . HIS A 1 430 ? 24.600 -10.199 -42.197 1.00 52.44 430 HIS A N 1
ATOM 3566 C CA . HIS A 1 430 ? 23.312 -9.533 -41.946 1.00 52.44 430 HIS A CA 1
ATOM 3567 C C . HIS A 1 430 ? 22.836 -9.632 -40.484 1.00 52.44 430 HIS A C 1
ATOM 3569 O O . HIS A 1 430 ? 22.079 -8.774 -40.028 1.00 52.44 430 HIS A O 1
ATOM 3575 N N . THR A 1 431 ? 23.312 -10.623 -39.724 1.00 53.38 431 THR A N 1
ATOM 3576 C CA . THR A 1 431 ? 22.960 -10.816 -38.306 1.00 53.38 431 THR A CA 1
ATOM 3577 C C . THR A 1 431 ? 23.713 -9.842 -37.388 1.00 53.38 431 THR A C 1
ATOM 3579 O O . THR A 1 431 ? 23.212 -9.478 -36.325 1.00 53.38 431 THR A O 1
ATOM 3582 N N . LEU A 1 432 ? 24.888 -9.351 -37.810 1.00 53.06 432 LEU A N 1
ATOM 3583 C CA . LEU A 1 432 ? 25.713 -8.429 -37.018 1.00 53.06 432 LEU A CA 1
ATOM 3584 C C . LEU A 1 432 ? 25.109 -7.022 -36.872 1.00 53.06 432 LEU A C 1
ATOM 3586 O O . LEU A 1 432 ? 25.322 -6.371 -35.856 1.00 53.06 432 LEU A O 1
ATOM 3590 N N . ASN A 1 433 ? 24.343 -6.545 -37.854 1.00 49.94 433 ASN A N 1
ATOM 3591 C CA . ASN A 1 433 ? 23.768 -5.194 -37.797 1.00 49.94 433 ASN A CA 1
ATOM 3592 C C . ASN A 1 433 ? 22.513 -5.105 -36.914 1.00 49.94 433 ASN A C 1
ATOM 3594 O O . ASN A 1 433 ? 22.233 -4.036 -36.374 1.00 49.94 433 ASN A O 1
ATOM 3598 N N . TYR A 1 434 ? 21.790 -6.212 -36.705 1.00 48.41 434 TYR A N 1
ATOM 3599 C CA . TYR A 1 434 ? 20.657 -6.242 -35.771 1.00 48.41 434 TYR A CA 1
ATOM 3600 C C . TYR A 1 434 ? 21.127 -6.202 -34.307 1.00 48.41 434 TYR A C 1
ATOM 3602 O O . TYR A 1 434 ? 20.493 -5.558 -33.475 1.00 48.41 434 TYR A O 1
ATOM 3610 N N . SER A 1 435 ? 22.280 -6.810 -34.000 1.00 50.88 435 SER A N 1
ATOM 3611 C CA . SER A 1 435 ? 22.809 -6.864 -32.631 1.00 50.88 435 SER A CA 1
ATOM 3612 C C . SER A 1 435 ? 23.340 -5.518 -32.122 1.00 50.88 435 SER A C 1
ATOM 3614 O O . SER A 1 435 ? 23.269 -5.239 -30.931 1.00 50.88 435 SER A O 1
ATOM 3616 N N . ILE A 1 436 ? 23.844 -4.638 -32.994 1.00 52.06 436 ILE A N 1
ATOM 3617 C CA . ILE A 1 436 ? 24.461 -3.370 -32.562 1.00 52.06 436 ILE A CA 1
ATOM 3618 C C . ILE A 1 436 ? 23.409 -2.340 -32.118 1.00 52.06 436 ILE A C 1
ATOM 3620 O O . ILE A 1 436 ? 23.627 -1.638 -31.129 1.00 52.06 436 ILE A O 1
ATOM 3624 N N . VAL A 1 437 ? 22.259 -2.263 -32.800 1.00 47.47 437 VAL A N 1
ATOM 3625 C CA . VAL A 1 437 ? 21.178 -1.318 -32.454 1.00 47.47 437 VAL A CA 1
ATOM 3626 C C . VAL A 1 437 ? 20.344 -1.821 -31.271 1.00 47.47 437 VAL A C 1
ATOM 3628 O O . VAL A 1 437 ? 19.904 -1.006 -30.465 1.00 47.47 437 VAL A O 1
ATOM 3631 N N . SER A 1 438 ? 20.191 -3.141 -31.094 1.00 53.19 438 SER A N 1
ATOM 3632 C CA . SER A 1 438 ? 19.542 -3.700 -29.899 1.00 53.19 438 SER A CA 1
ATOM 3633 C C . SER A 1 438 ? 20.371 -3.489 -28.629 1.00 53.19 438 SER A C 1
ATOM 3635 O O . SER A 1 438 ? 19.812 -3.335 -27.549 1.00 53.19 438 SER A O 1
ATOM 3637 N N . ASN A 1 439 ? 21.703 -3.453 -28.731 1.00 54.12 439 ASN A N 1
ATOM 3638 C CA . ASN A 1 439 ? 22.578 -3.437 -27.557 1.00 54.12 439 ASN A CA 1
ATOM 3639 C C . ASN A 1 439 ? 22.550 -2.124 -26.756 1.00 54.12 439 ASN A C 1
ATOM 3641 O O . ASN A 1 439 ? 22.744 -2.167 -25.543 1.00 54.12 439 ASN A O 1
ATOM 3645 N N . SER A 1 440 ? 22.316 -0.963 -27.377 1.00 53.16 440 SER A N 1
ATOM 3646 C CA . SER A 1 440 ? 22.339 0.324 -26.658 1.00 53.16 440 SER A CA 1
ATOM 3647 C C . SER A 1 440 ? 21.053 0.588 -25.868 1.00 53.16 440 SER A C 1
ATOM 3649 O O . SER A 1 440 ? 21.126 1.003 -24.711 1.00 53.16 440 SER A O 1
ATOM 3651 N N . THR A 1 441 ? 19.890 0.287 -26.447 1.00 55.00 441 THR A N 1
ATOM 3652 C CA . THR A 1 441 ? 18.582 0.371 -25.777 1.00 55.00 441 THR A CA 1
ATOM 3653 C C . THR A 1 441 ? 18.388 -0.760 -24.768 1.00 55.00 441 THR A C 1
ATOM 3655 O O . THR A 1 441 ? 17.908 -0.514 -23.662 1.00 55.00 441 THR A O 1
ATOM 3658 N N . ALA A 1 442 ? 18.853 -1.979 -25.068 1.00 61.59 442 ALA A N 1
ATOM 3659 C CA . ALA A 1 442 ? 18.825 -3.077 -24.102 1.00 61.59 442 ALA A CA 1
ATOM 3660 C C . ALA A 1 442 ? 19.701 -2.788 -22.872 1.00 61.59 442 ALA A C 1
ATOM 3662 O O . ALA A 1 442 ? 19.311 -3.141 -21.759 1.00 61.59 442 ALA A O 1
ATOM 3663 N N . ALA A 1 443 ? 20.851 -2.118 -23.039 1.00 62.41 443 ALA A N 1
ATOM 3664 C CA . ALA A 1 443 ? 21.754 -1.768 -21.937 1.00 62.41 443 ALA A CA 1
ATOM 3665 C C . ALA A 1 443 ? 21.170 -0.717 -20.972 1.00 62.41 443 ALA A C 1
ATOM 3667 O O . ALA A 1 443 ? 21.385 -0.800 -19.760 1.00 62.41 443 ALA A O 1
ATOM 3668 N N . SER A 1 444 ? 20.426 0.276 -21.475 1.00 59.16 444 SER A N 1
ATOM 3669 C CA . SER A 1 444 ? 19.765 1.267 -20.613 1.00 59.16 444 SER A CA 1
ATOM 3670 C C . SER A 1 444 ? 18.588 0.664 -19.849 1.00 59.16 444 SER A C 1
ATOM 3672 O O . SER A 1 444 ? 18.486 0.877 -18.639 1.00 59.16 444 SER A O 1
ATOM 3674 N N . VAL A 1 445 ? 17.758 -0.142 -20.524 1.00 65.56 445 VAL A N 1
ATOM 3675 C CA . VAL A 1 445 ? 16.618 -0.841 -19.906 1.00 65.56 445 VAL A CA 1
ATOM 3676 C C . VAL A 1 445 ? 17.102 -1.818 -18.831 1.00 65.56 445 VAL A C 1
ATOM 3678 O O . VAL A 1 445 ? 16.562 -1.841 -17.727 1.00 65.56 445 VAL A O 1
ATOM 3681 N N . THR A 1 446 ? 18.191 -2.556 -19.079 1.00 79.88 446 THR A N 1
ATOM 3682 C CA . THR A 1 446 ? 18.762 -3.472 -18.072 1.00 79.88 446 THR A CA 1
ATOM 3683 C C . THR A 1 446 ? 19.291 -2.758 -16.834 1.00 79.88 446 THR A C 1
ATOM 3685 O O . THR A 1 446 ? 19.090 -3.257 -15.727 1.00 79.88 446 THR A O 1
ATOM 3688 N N . ARG A 1 447 ? 19.930 -1.587 -16.974 1.00 88.38 447 ARG A N 1
ATOM 3689 C CA . ARG A 1 447 ? 20.406 -0.829 -15.806 1.00 88.38 447 ARG A CA 1
ATOM 3690 C C . ARG A 1 447 ? 19.246 -0.324 -14.956 1.00 88.38 447 ARG A C 1
ATOM 3692 O O . ARG A 1 447 ? 19.285 -0.454 -13.735 1.00 88.38 447 ARG A O 1
ATOM 3699 N N . GLY A 1 448 ? 18.240 0.261 -15.597 1.00 91.62 448 GLY A N 1
ATOM 3700 C CA . GLY A 1 448 ? 17.032 0.711 -14.921 1.00 91.62 448 GLY A CA 1
ATOM 3701 C C . GLY A 1 448 ? 16.362 -0.418 -14.144 1.00 91.62 448 GLY A C 1
ATOM 3702 O O . GLY A 1 448 ? 16.107 -0.305 -12.944 1.00 91.62 448 GLY A O 1
ATOM 3703 N N . LEU A 1 449 ? 16.154 -1.547 -14.830 1.00 93.06 449 LEU A N 1
ATOM 3704 C CA . LEU A 1 449 ? 15.531 -2.744 -14.278 1.00 93.06 449 LEU A CA 1
ATOM 3705 C C . LEU A 1 449 ? 16.291 -3.248 -13.050 1.00 93.06 449 LEU A C 1
ATOM 3707 O O . LEU A 1 449 ? 15.684 -3.520 -12.015 1.00 93.06 449 LEU A O 1
ATOM 3711 N N . GLN A 1 450 ? 17.621 -3.308 -13.136 1.00 93.12 450 GLN A N 1
ATOM 3712 C CA . GLN A 1 450 ? 18.478 -3.686 -12.018 1.00 93.12 450 GLN A CA 1
ATOM 3713 C C . GLN A 1 450 ? 18.329 -2.724 -10.831 1.00 93.12 450 GLN A C 1
ATOM 3715 O O . GLN A 1 450 ? 18.173 -3.175 -9.697 1.00 93.12 450 GLN A O 1
ATOM 3720 N N . VAL A 1 451 ? 18.367 -1.408 -11.065 1.00 94.50 451 VAL A N 1
ATOM 3721 C CA . VAL A 1 451 ? 18.227 -0.406 -9.996 1.00 94.50 451 VAL A CA 1
ATOM 3722 C C . VAL A 1 451 ? 16.863 -0.524 -9.318 1.00 94.50 451 VAL A C 1
ATOM 3724 O O . VAL A 1 451 ? 16.802 -0.516 -8.088 1.00 94.50 451 VAL A O 1
ATOM 3727 N N . THR A 1 452 ? 15.781 -0.689 -10.081 1.00 95.31 452 THR A N 1
ATOM 3728 C CA . THR A 1 452 ? 14.432 -0.858 -9.523 1.00 95.31 452 THR A CA 1
ATOM 3729 C C . THR A 1 452 ? 14.299 -2.180 -8.766 1.00 95.31 452 THR A C 1
ATOM 3731 O O . THR A 1 452 ? 13.735 -2.198 -7.672 1.00 95.31 452 THR A O 1
ATOM 3734 N N . TYR A 1 453 ? 14.877 -3.272 -9.272 1.00 95.94 453 TYR A N 1
ATOM 3735 C CA . TYR A 1 453 ? 14.884 -4.577 -8.608 1.00 95.94 453 TYR A CA 1
ATOM 3736 C C . TYR A 1 453 ? 15.643 -4.536 -7.273 1.00 95.94 453 TYR A C 1
ATOM 3738 O O . TYR A 1 453 ? 15.082 -4.848 -6.219 1.00 95.94 453 TYR A O 1
ATOM 3746 N N . CYS A 1 454 ? 16.899 -4.081 -7.294 1.00 96.50 454 CYS A N 1
ATOM 3747 C CA . CYS A 1 454 ? 17.742 -3.947 -6.106 1.00 96.50 454 CYS A CA 1
ATOM 3748 C C . CYS A 1 454 ? 17.150 -2.940 -5.108 1.00 96.50 454 CYS A C 1
ATOM 3750 O O . CYS A 1 454 ? 17.096 -3.206 -3.906 1.00 96.50 454 CYS A O 1
ATOM 3752 N N . GLY A 1 455 ? 16.645 -1.806 -5.601 1.00 96.81 455 GLY A N 1
ATOM 3753 C CA . GLY A 1 455 ? 15.979 -0.787 -4.795 1.00 96.81 455 GLY A CA 1
ATOM 3754 C C . GLY A 1 455 ? 14.724 -1.318 -4.104 1.00 96.81 455 GLY A C 1
ATOM 3755 O O . GLY A 1 455 ? 14.526 -1.068 -2.915 1.00 96.81 455 GLY A O 1
ATOM 3756 N N . SER A 1 456 ? 13.921 -2.125 -4.802 1.00 97.38 456 SER A N 1
ATOM 3757 C CA . SER A 1 456 ? 12.738 -2.767 -4.220 1.00 97.38 456 SER A CA 1
ATOM 3758 C C . SER A 1 456 ? 13.123 -3.719 -3.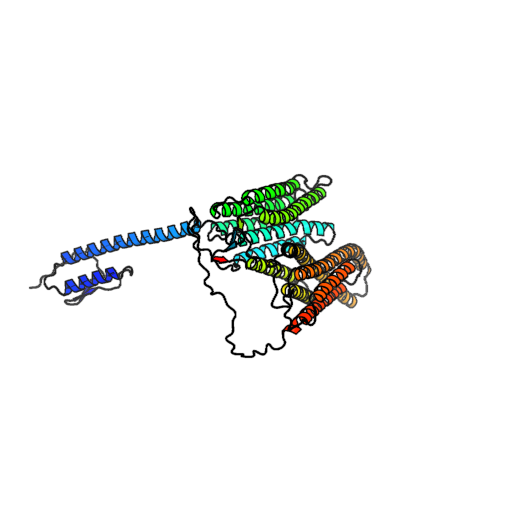088 1.00 97.38 456 SER A C 1
ATOM 3760 O O . SER A 1 456 ? 12.552 -3.631 -2.002 1.00 97.38 456 SER A O 1
ATOM 3762 N N . PHE A 1 457 ? 14.150 -4.556 -3.275 1.00 97.75 457 PHE A N 1
ATOM 3763 C CA . PHE A 1 457 ? 14.687 -5.402 -2.202 1.00 97.75 457 PHE A CA 1
ATOM 3764 C C . PHE A 1 457 ? 15.183 -4.596 -1.003 1.00 97.75 457 PHE A C 1
ATOM 3766 O O . PHE A 1 457 ? 14.863 -4.931 0.141 1.00 97.75 457 PHE A O 1
ATOM 3773 N N . ALA A 1 458 ? 15.945 -3.528 -1.250 1.00 98.31 458 ALA A N 1
ATOM 3774 C CA . ALA A 1 458 ? 16.453 -2.666 -0.194 1.00 98.31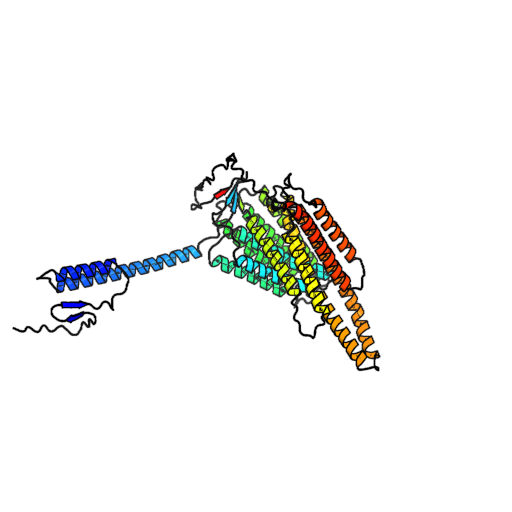 458 ALA A CA 1
ATOM 3775 C C . ALA A 1 458 ? 15.311 -2.085 0.652 1.00 98.31 458 ALA A C 1
ATOM 3777 O O . ALA A 1 458 ? 15.340 -2.178 1.882 1.00 98.31 458 ALA A O 1
ATOM 3778 N N . ILE A 1 459 ? 14.278 -1.551 -0.007 1.00 98.31 459 ILE A N 1
ATOM 3779 C CA . ILE A 1 459 ? 13.097 -0.979 0.646 1.00 98.31 459 ILE A CA 1
ATOM 3780 C C . ILE A 1 459 ? 12.323 -2.061 1.410 1.00 98.31 459 ILE A C 1
ATOM 3782 O O . ILE A 1 459 ? 11.998 -1.860 2.580 1.00 98.31 459 ILE A O 1
ATOM 3786 N N . ILE A 1 460 ? 12.084 -3.228 0.804 1.00 98.31 460 ILE A N 1
ATOM 3787 C CA . ILE A 1 460 ? 11.393 -4.361 1.438 1.00 98.31 460 ILE A CA 1
ATOM 3788 C C . ILE A 1 460 ? 12.099 -4.769 2.737 1.00 98.31 460 ILE A C 1
ATOM 3790 O O . ILE A 1 460 ? 11.464 -4.805 3.793 1.00 98.31 460 ILE A O 1
ATOM 3794 N N . TYR A 1 461 ? 13.411 -5.026 2.709 1.00 98.38 461 TYR A N 1
ATOM 3795 C CA . TYR A 1 461 ? 14.154 -5.427 3.908 1.00 98.38 461 TYR A CA 1
ATOM 3796 C C . TYR A 1 461 ? 14.182 -4.342 4.978 1.00 98.38 461 TYR A C 1
ATOM 3798 O O . TYR A 1 461 ? 13.987 -4.638 6.161 1.00 98.38 461 TYR A O 1
ATOM 3806 N N . PHE A 1 462 ? 14.399 -3.091 4.572 1.00 98.38 462 PHE A N 1
ATOM 3807 C CA . PHE A 1 462 ? 14.419 -1.958 5.485 1.00 98.38 462 PHE A CA 1
ATOM 3808 C C . PHE A 1 462 ? 13.080 -1.808 6.216 1.00 98.38 462 PHE A C 1
ATOM 3810 O O . PHE A 1 462 ? 13.046 -1.739 7.448 1.00 98.38 462 PHE A O 1
ATOM 3817 N N . LEU A 1 463 ? 11.967 -1.852 5.480 1.00 98.25 463 LEU A N 1
ATOM 3818 C CA . LEU A 1 463 ? 10.624 -1.709 6.040 1.00 98.25 463 LEU A CA 1
ATOM 3819 C C . LEU A 1 463 ? 10.203 -2.924 6.866 1.00 98.25 463 LEU A C 1
ATOM 3821 O O . LEU A 1 463 ? 9.597 -2.748 7.919 1.00 98.25 463 LEU A O 1
ATOM 3825 N N . LEU A 1 464 ? 10.587 -4.147 6.480 1.00 97.62 464 LEU A N 1
ATOM 3826 C CA . LEU A 1 464 ? 10.435 -5.328 7.340 1.00 97.62 464 LEU A CA 1
ATOM 3827 C C . LEU A 1 464 ? 11.220 -5.170 8.653 1.00 97.62 464 LEU A C 1
ATOM 3829 O O . LEU A 1 464 ? 10.770 -5.620 9.707 1.00 97.62 464 LEU A O 1
ATOM 3833 N N . GLY A 1 465 ? 12.391 -4.530 8.623 1.00 97.19 465 GLY A N 1
ATOM 3834 C CA . GLY A 1 465 ? 13.146 -4.156 9.821 1.00 97.19 465 GLY A CA 1
ATOM 3835 C C . GLY A 1 465 ? 12.387 -3.164 10.708 1.00 97.19 465 GLY A C 1
ATOM 3836 O O . GLY A 1 465 ? 12.252 -3.403 11.908 1.00 97.19 465 GLY A O 1
ATOM 3837 N N . ILE A 1 466 ? 11.839 -2.095 10.119 1.00 97.38 466 ILE A N 1
ATOM 3838 C CA . ILE A 1 466 ? 11.056 -1.074 10.835 1.00 97.38 466 ILE A CA 1
ATOM 3839 C C . ILE A 1 466 ? 9.771 -1.657 11.431 1.00 97.38 466 ILE A C 1
ATOM 3841 O O . ILE A 1 466 ? 9.476 -1.418 12.601 1.00 97.38 466 ILE A O 1
ATOM 3845 N N . MET A 1 467 ? 9.020 -2.449 10.663 1.00 96.56 467 MET A N 1
ATOM 3846 C CA . MET A 1 467 ? 7.786 -3.077 11.140 1.00 96.56 467 MET A CA 1
ATOM 3847 C C . MET A 1 467 ? 8.061 -4.010 12.324 1.00 96.56 467 MET A C 1
ATOM 3849 O O . MET A 1 467 ? 7.359 -3.942 13.332 1.00 96.56 467 MET A O 1
ATOM 3853 N N . ALA A 1 468 ? 9.130 -4.813 12.258 1.00 95.12 468 ALA A N 1
ATOM 3854 C CA . ALA A 1 468 ? 9.542 -5.633 13.395 1.00 95.12 468 ALA A CA 1
ATOM 3855 C C . ALA A 1 468 ? 9.987 -4.793 14.596 1.00 95.12 468 ALA A C 1
ATOM 3857 O O . ALA A 1 468 ? 9.693 -5.170 15.729 1.00 95.12 468 ALA A O 1
ATOM 3858 N N . LEU A 1 469 ? 10.676 -3.668 14.380 1.00 95.38 469 LEU A N 1
ATOM 3859 C CA . LEU A 1 469 ? 11.064 -2.753 15.454 1.00 95.38 469 LEU A CA 1
ATOM 3860 C C . LEU A 1 469 ? 9.844 -2.150 16.165 1.00 95.38 469 LEU A C 1
ATOM 3862 O O . LEU A 1 469 ? 9.875 -1.994 17.383 1.00 95.38 469 LEU A O 1
ATOM 3866 N N . ALA A 1 470 ? 8.775 -1.857 15.422 1.00 95.44 470 ALA A N 1
ATOM 3867 C CA . ALA A 1 470 ? 7.560 -1.255 15.960 1.00 95.44 470 ALA A CA 1
ATOM 3868 C C . ALA A 1 470 ? 6.748 -2.202 16.860 1.00 95.44 470 ALA A C 1
ATOM 3870 O O . ALA A 1 470 ? 6.058 -1.738 17.772 1.00 95.44 470 ALA A O 1
ATOM 3871 N N . HIS A 1 471 ? 6.822 -3.515 16.632 1.00 93.81 471 HIS A N 1
ATOM 3872 C CA . HIS A 1 471 ? 6.201 -4.478 17.538 1.00 93.81 471 HIS A CA 1
ATOM 3873 C C . HIS A 1 471 ? 7.021 -4.656 18.827 1.00 93.81 471 HIS A C 1
ATOM 3875 O O . HIS A 1 471 ? 8.252 -4.561 18.816 1.00 93.81 471 HIS A O 1
ATOM 3881 N N . GLN A 1 472 ? 6.375 -4.983 19.947 1.00 91.69 472 GLN A N 1
ATOM 3882 C CA . GLN A 1 472 ? 7.067 -5.266 21.210 1.00 91.69 472 GLN A CA 1
ATOM 3883 C C . GLN A 1 472 ? 7.080 -6.771 21.486 1.00 91.69 472 GLN A C 1
ATOM 3885 O O . GLN A 1 472 ? 6.038 -7.400 21.650 1.00 91.69 472 GLN A O 1
ATOM 3890 N N . GLU A 1 473 ? 8.279 -7.356 21.549 1.00 86.94 473 GLU A N 1
ATOM 3891 C CA . GLU A 1 473 ? 8.440 -8.784 21.838 1.00 86.94 473 GLU A CA 1
ATOM 3892 C C . GLU A 1 473 ? 8.382 -9.020 23.352 1.00 86.94 473 GLU A C 1
ATOM 3894 O O . GLU A 1 473 ? 9.175 -8.451 24.104 1.00 86.94 473 GLU A O 1
ATOM 3899 N N . ILE A 1 474 ? 7.464 -9.883 23.798 1.00 84.69 474 ILE A N 1
ATOM 3900 C CA . ILE A 1 474 ? 7.380 -10.298 25.201 1.00 84.69 474 ILE A CA 1
ATOM 3901 C C . ILE A 1 474 ? 8.334 -11.480 25.392 1.00 84.69 474 ILE A C 1
ATOM 3903 O O . ILE A 1 474 ? 8.009 -12.632 25.091 1.00 84.69 474 ILE A O 1
ATOM 3907 N N . VAL A 1 475 ? 9.541 -11.193 25.879 1.00 78.19 475 VAL A N 1
ATOM 3908 C CA . VAL A 1 475 ? 10.546 -12.223 26.159 1.00 78.19 475 VAL A CA 1
ATOM 3909 C C . VAL A 1 475 ? 10.211 -12.899 27.485 1.00 78.19 475 VAL A C 1
ATOM 3911 O O . VAL A 1 475 ? 10.254 -12.267 28.537 1.00 78.19 475 VAL A O 1
ATOM 3914 N N . ARG A 1 476 ? 9.906 -14.200 27.453 1.00 77.38 476 ARG A N 1
ATOM 3915 C CA . ARG A 1 476 ? 9.840 -14.997 28.685 1.00 77.38 476 ARG A CA 1
ATOM 3916 C C . ARG A 1 476 ? 11.252 -15.293 29.190 1.00 77.38 476 ARG A C 1
ATOM 3918 O O . ARG A 1 476 ? 12.112 -15.707 28.412 1.00 77.38 476 ARG A O 1
ATOM 3925 N N . GLU A 1 477 ? 11.482 -15.100 30.486 1.00 78.94 477 GLU A N 1
ATOM 3926 C CA . GLU A 1 477 ? 12.803 -15.267 31.112 1.00 78.94 477 GLU A CA 1
ATOM 3927 C C . GLU A 1 477 ? 13.370 -16.691 30.978 1.00 78.94 477 GLU A C 1
ATOM 3929 O O . GLU A 1 477 ? 14.587 -16.871 30.913 1.00 78.94 477 GLU A O 1
ATOM 3934 N N . ASP A 1 478 ? 12.498 -17.697 30.881 1.00 78.12 478 ASP A N 1
ATOM 3935 C CA . ASP A 1 478 ? 12.840 -19.120 30.825 1.00 78.12 478 ASP A CA 1
ATOM 3936 C C . ASP A 1 478 ? 13.313 -19.595 29.440 1.00 78.12 478 ASP A C 1
ATOM 3938 O O . ASP A 1 478 ? 13.926 -20.659 29.328 1.00 78.12 478 ASP A O 1
ATOM 3942 N N . LYS A 1 479 ? 13.054 -18.822 28.377 1.00 76.62 479 LYS A N 1
ATOM 3943 C CA . LYS A 1 479 ? 13.349 -19.209 26.990 1.00 76.62 479 LYS A CA 1
ATOM 3944 C C . LYS A 1 479 ? 13.902 -18.035 26.196 1.00 76.62 479 LYS A C 1
ATOM 3946 O O . LYS A 1 479 ? 13.168 -17.268 25.573 1.00 76.62 479 LYS A O 1
ATOM 3951 N N . LYS A 1 480 ? 15.231 -17.924 26.181 1.00 79.12 480 LYS A N 1
ATOM 3952 C CA . LYS A 1 480 ? 15.930 -16.955 25.331 1.00 79.12 480 LYS A CA 1
ATOM 3953 C C . LYS A 1 480 ? 15.985 -17.490 23.895 1.00 79.12 480 LYS A C 1
ATOM 3955 O O . LYS A 1 480 ? 16.411 -18.632 23.714 1.00 79.12 480 LYS A O 1
ATOM 3960 N N . PRO A 1 481 ? 15.582 -16.713 22.875 1.00 83.62 481 PRO A N 1
ATOM 3961 C CA . PRO A 1 481 ? 15.750 -17.113 21.482 1.00 83.62 481 PRO A CA 1
ATOM 3962 C C . PRO A 1 481 ? 17.239 -17.295 21.159 1.00 83.62 481 PRO A C 1
ATOM 3964 O O . PRO A 1 481 ? 18.077 -16.582 21.717 1.00 83.62 481 PRO A O 1
ATOM 3967 N N . LEU A 1 482 ? 17.568 -18.227 20.256 1.00 88.44 482 LEU A N 1
ATOM 3968 C CA . LEU A 1 482 ? 18.953 -18.444 19.814 1.00 88.44 482 LEU A CA 1
ATOM 3969 C C . LEU A 1 482 ? 19.510 -17.162 19.186 1.00 88.44 482 LEU A C 1
ATOM 3971 O O . LEU A 1 482 ? 20.636 -16.758 19.465 1.00 88.44 482 LEU A O 1
ATOM 3975 N N . ILE A 1 483 ? 18.673 -16.492 18.391 1.00 91.50 483 ILE A N 1
ATOM 3976 C CA . ILE A 1 483 ? 18.968 -15.199 17.789 1.00 91.50 483 ILE A CA 1
ATOM 3977 C C . ILE A 1 483 ? 18.043 -14.136 18.381 1.00 91.50 483 ILE A C 1
ATOM 3979 O O . ILE A 1 483 ? 16.822 -14.206 18.234 1.00 91.50 483 ILE A O 1
ATOM 3983 N N . ARG A 1 484 ? 18.631 -13.121 19.023 1.00 91.25 484 ARG A N 1
ATOM 3984 C CA . ARG A 1 484 ? 17.897 -11.973 19.580 1.00 91.25 484 ARG A CA 1
ATOM 3985 C C . ARG A 1 484 ? 17.266 -11.130 18.470 1.00 91.25 484 ARG A C 1
ATOM 3987 O O . ARG A 1 484 ? 17.868 -10.943 17.414 1.00 91.25 484 ARG A O 1
ATOM 3994 N N . LYS A 1 485 ? 16.110 -10.526 18.752 1.00 92.00 485 LYS A N 1
ATOM 3995 C CA . LYS A 1 485 ? 15.401 -9.623 17.830 1.00 92.00 485 LYS A CA 1
ATOM 3996 C C . LYS A 1 485 ? 16.258 -8.486 17.288 1.00 92.00 485 LYS A C 1
ATOM 3998 O O . LYS A 1 485 ? 16.195 -8.209 16.095 1.00 92.00 485 LYS A O 1
ATOM 4003 N N . THR A 1 486 ? 17.093 -7.873 18.126 1.00 93.62 486 THR A N 1
ATOM 4004 C CA . THR A 1 486 ? 18.006 -6.806 17.690 1.00 93.62 486 THR A CA 1
ATOM 4005 C C . THR A 1 486 ? 18.917 -7.275 16.560 1.00 93.62 486 THR A C 1
ATOM 4007 O O . THR A 1 486 ? 19.030 -6.584 15.558 1.00 93.62 486 THR A O 1
ATOM 4010 N N . PHE A 1 487 ? 19.476 -8.484 16.657 1.00 94.94 487 PHE A N 1
ATOM 4011 C CA . PHE A 1 487 ? 20.340 -9.047 15.620 1.00 94.94 487 PHE A CA 1
ATOM 4012 C C . PHE A 1 487 ? 19.579 -9.317 14.315 1.00 94.94 487 PHE A C 1
ATOM 4014 O O . PHE A 1 487 ? 20.111 -9.060 13.242 1.00 94.94 487 PHE A O 1
ATOM 4021 N N . ARG A 1 488 ? 18.313 -9.759 14.387 1.00 93.75 488 ARG A N 1
ATOM 4022 C CA . ARG A 1 488 ? 17.454 -9.954 13.199 1.00 93.75 488 ARG A CA 1
ATOM 4023 C C . ARG A 1 488 ? 17.134 -8.638 12.494 1.00 93.75 488 ARG A C 1
ATOM 4025 O O . ARG A 1 488 ? 17.234 -8.558 11.274 1.00 93.75 488 ARG A O 1
ATOM 4032 N N . ILE A 1 489 ? 16.805 -7.593 13.255 1.00 95.62 489 ILE A N 1
ATOM 4033 C CA . ILE A 1 489 ? 16.563 -6.250 12.707 1.00 95.62 489 ILE A CA 1
ATOM 4034 C C . ILE A 1 489 ? 17.849 -5.692 12.085 1.00 95.62 489 ILE A C 1
ATOM 4036 O O . ILE A 1 489 ? 17.819 -5.218 10.951 1.00 95.62 489 ILE A O 1
ATOM 4040 N N . THR A 1 490 ? 18.988 -5.805 12.777 1.00 96.69 490 THR A N 1
ATOM 4041 C CA . THR A 1 490 ? 20.294 -5.389 12.246 1.00 96.69 490 THR A CA 1
ATOM 4042 C C . THR A 1 490 ? 20.641 -6.140 10.963 1.00 96.69 490 THR A C 1
ATOM 4044 O O . THR A 1 490 ? 21.061 -5.513 10.000 1.00 96.69 490 THR A O 1
ATOM 4047 N N . HIS A 1 491 ? 20.405 -7.453 10.910 1.00 96.44 491 HIS A N 1
ATOM 4048 C CA . HIS A 1 491 ? 20.607 -8.259 9.708 1.00 96.44 491 HIS A CA 1
ATOM 4049 C C . HIS A 1 491 ? 19.786 -7.739 8.516 1.00 96.44 491 HIS A C 1
ATOM 4051 O O . HIS A 1 491 ? 20.336 -7.549 7.434 1.00 96.44 491 HIS A O 1
ATOM 4057 N N . ARG A 1 492 ? 18.499 -7.418 8.716 1.00 96.31 492 ARG A N 1
ATOM 4058 C CA . ARG A 1 492 ? 17.659 -6.809 7.667 1.00 96.31 492 ARG A CA 1
ATOM 4059 C C . ARG A 1 492 ? 18.191 -5.442 7.228 1.00 96.31 492 ARG A C 1
ATOM 4061 O O . ARG A 1 492 ? 18.212 -5.162 6.036 1.00 96.31 492 ARG A O 1
ATOM 4068 N N . GLY A 1 493 ? 18.671 -4.623 8.165 1.00 97.75 493 GLY A N 1
ATOM 4069 C CA . GLY A 1 493 ? 19.321 -3.345 7.854 1.00 97.75 493 GLY A CA 1
ATOM 4070 C C . GLY A 1 493 ? 20.606 -3.503 7.032 1.00 97.75 493 GLY A C 1
ATOM 4071 O O . GLY A 1 493 ? 20.815 -2.757 6.080 1.00 97.75 493 GLY A O 1
ATOM 4072 N N . ILE A 1 494 ? 21.434 -4.504 7.350 1.00 98.00 494 ILE A N 1
ATOM 4073 C CA . ILE A 1 494 ? 22.651 -4.830 6.589 1.00 98.00 494 ILE A CA 1
ATOM 4074 C C . ILE A 1 494 ? 22.292 -5.282 5.173 1.00 98.00 494 ILE A C 1
ATOM 4076 O O . ILE A 1 494 ? 22.884 -4.789 4.218 1.00 98.00 494 ILE A O 1
ATOM 4080 N N . LEU A 1 495 ? 21.308 -6.174 5.021 1.00 97.94 495 LEU A N 1
ATOM 4081 C CA . LEU A 1 495 ? 20.847 -6.601 3.700 1.00 97.94 495 LEU A CA 1
ATOM 4082 C C . LEU A 1 495 ? 20.271 -5.438 2.895 1.00 97.94 495 LEU A C 1
ATOM 4084 O O . LEU A 1 495 ? 20.587 -5.312 1.718 1.00 97.94 495 LEU A O 1
ATOM 4088 N N . ALA A 1 496 ? 19.484 -4.561 3.520 1.00 98.25 496 ALA A N 1
ATOM 4089 C CA . ALA A 1 496 ? 18.976 -3.369 2.856 1.00 98.25 496 ALA A CA 1
ATOM 4090 C C . ALA A 1 496 ? 20.120 -2.482 2.337 1.00 98.25 496 ALA A C 1
ATOM 4092 O O . ALA A 1 496 ? 20.119 -2.104 1.169 1.00 98.25 496 ALA A O 1
ATOM 4093 N N . ALA A 1 497 ? 21.133 -2.211 3.166 1.00 98.12 497 ALA A N 1
ATOM 4094 C CA . ALA A 1 497 ? 22.307 -1.438 2.761 1.00 98.12 497 ALA A CA 1
ATOM 4095 C C . ALA A 1 497 ? 23.120 -2.130 1.651 1.00 98.12 497 ALA A C 1
ATOM 4097 O O . ALA A 1 497 ? 23.583 -1.464 0.725 1.00 98.12 497 ALA A O 1
ATOM 4098 N N . ALA A 1 498 ? 23.257 -3.458 1.706 1.00 97.75 498 ALA A N 1
ATOM 4099 C CA . ALA A 1 498 ? 23.918 -4.237 0.663 1.00 97.75 498 ALA A CA 1
ATOM 4100 C C . ALA A 1 498 ? 23.179 -4.127 -0.681 1.00 97.75 498 ALA A C 1
ATOM 4102 O O . ALA A 1 498 ? 23.817 -3.909 -1.708 1.00 97.75 498 ALA A O 1
ATOM 4103 N N . TRP A 1 499 ? 21.844 -4.195 -0.673 1.00 97.62 499 TRP A N 1
ATOM 4104 C CA . TRP A 1 499 ? 21.021 -4.016 -1.872 1.00 97.62 499 TRP A CA 1
ATOM 4105 C C . TRP A 1 499 ? 21.056 -2.583 -2.419 1.00 97.62 499 TRP A C 1
ATOM 4107 O O . TRP A 1 499 ? 21.072 -2.405 -3.633 1.00 97.62 499 TRP A O 1
ATOM 4117 N N . VAL A 1 500 ? 21.173 -1.560 -1.563 1.00 97.25 500 VAL A N 1
ATOM 4118 C CA . VAL A 1 500 ? 21.463 -0.187 -2.024 1.00 97.25 500 VAL A CA 1
ATOM 4119 C C . VAL A 1 500 ? 22.821 -0.127 -2.724 1.00 97.25 500 VAL A C 1
ATOM 4121 O O . VAL A 1 500 ? 22.928 0.457 -3.797 1.00 97.25 500 VAL A O 1
ATOM 4124 N N . GLY A 1 501 ? 23.855 -0.753 -2.153 1.00 96.44 501 GLY A N 1
ATOM 4125 C CA . GLY A 1 501 ? 25.171 -0.858 -2.790 1.00 96.44 501 GLY A CA 1
ATOM 4126 C C . GLY A 1 501 ? 25.108 -1.563 -4.149 1.00 96.44 501 GLY A C 1
ATOM 4127 O O . GLY A 1 501 ? 25.714 -1.102 -5.114 1.00 96.44 501 GLY A O 1
ATOM 4128 N N . ALA A 1 502 ? 24.308 -2.628 -4.246 1.00 94.75 502 ALA A N 1
ATOM 4129 C CA . ALA A 1 502 ? 24.079 -3.381 -5.475 1.00 94.75 502 ALA A CA 1
ATOM 4130 C C . ALA A 1 502 ? 23.447 -2.552 -6.607 1.00 94.75 502 ALA A C 1
ATOM 4132 O O . ALA A 1 502 ? 23.707 -2.841 -7.773 1.00 94.75 502 ALA A O 1
ATOM 4133 N N . CYS A 1 503 ? 22.690 -1.489 -6.302 1.00 92.75 503 CYS A N 1
ATOM 4134 C CA . CYS A 1 503 ? 22.180 -0.561 -7.320 1.00 92.75 503 CYS A CA 1
ATOM 4135 C C . CYS A 1 503 ? 23.298 0.161 -8.095 1.00 92.75 503 CYS A C 1
ATOM 4137 O O . CYS A 1 503 ? 23.062 0.652 -9.197 1.00 92.75 503 CYS A O 1
ATOM 4139 N N . PHE A 1 504 ? 24.505 0.260 -7.527 1.00 93.31 504 PHE A N 1
ATOM 4140 C CA . PHE A 1 504 ? 25.640 0.959 -8.138 1.00 93.31 504 PHE A CA 1
ATOM 4141 C C . PHE A 1 504 ? 26.620 0.026 -8.855 1.00 93.31 504 PHE A C 1
ATOM 4143 O O . PHE A 1 504 ? 27.512 0.506 -9.556 1.00 93.31 504 PHE A O 1
ATOM 4150 N N . ILE A 1 505 ? 26.475 -1.291 -8.695 1.00 92.44 505 ILE A N 1
ATOM 4151 C CA . ILE A 1 505 ? 27.343 -2.268 -9.351 1.00 92.44 505 ILE A CA 1
ATOM 4152 C C . ILE A 1 505 ? 26.872 -2.424 -10.792 1.00 92.44 505 ILE A C 1
ATOM 4154 O O . ILE A 1 505 ? 25.776 -2.908 -11.043 1.00 92.44 505 ILE A O 1
ATOM 4158 N N . GLN A 1 506 ? 27.701 -2.028 -11.751 1.00 84.12 506 GLN A N 1
ATOM 4159 C CA . GLN A 1 506 ? 27.418 -2.247 -13.164 1.00 84.12 506 GLN A CA 1
ATOM 4160 C C . GLN A 1 506 ? 27.832 -3.676 -13.537 1.00 84.12 506 GLN A C 1
ATOM 4162 O O . GLN A 1 506 ? 28.944 -3.896 -14.009 1.00 84.12 506 GLN A O 1
ATOM 4167 N N . ASP A 1 507 ? 26.963 -4.648 -13.264 1.00 74.94 507 ASP A N 1
ATOM 4168 C CA . ASP A 1 507 ? 27.161 -6.036 -13.686 1.00 74.94 507 ASP A CA 1
ATOM 4169 C C . ASP A 1 507 ? 26.330 -6.319 -14.942 1.00 74.94 507 ASP A C 1
ATOM 4171 O O . ASP A 1 507 ? 25.172 -5.912 -15.038 1.00 74.94 507 ASP A O 1
ATOM 4175 N N . GLN A 1 508 ? 26.922 -7.016 -15.910 1.00 67.31 508 GLN A N 1
ATOM 4176 C CA . GLN A 1 508 ? 26.232 -7.440 -17.129 1.00 67.31 508 GLN A CA 1
ATOM 4177 C C . GLN A 1 508 ? 25.539 -8.801 -16.976 1.00 67.31 508 GLN A C 1
ATOM 4179 O O . GLN A 1 508 ? 24.722 -9.174 -17.820 1.00 67.31 508 GLN A O 1
ATOM 4184 N N . HIS A 1 509 ? 25.813 -9.547 -15.901 1.00 81.69 509 HIS A N 1
ATOM 4185 C CA . HIS A 1 509 ? 25.207 -10.856 -15.679 1.00 81.69 509 HIS A CA 1
ATOM 4186 C C . HIS A 1 509 ? 23.813 -10.742 -15.044 1.00 81.69 509 HIS A C 1
ATOM 4188 O O . HIS A 1 509 ? 23.652 -10.832 -13.827 1.00 81.69 509 HIS A O 1
ATOM 4194 N N . LYS A 1 510 ? 22.780 -10.612 -15.890 1.00 79.12 510 LYS A N 1
ATOM 4195 C CA . LYS A 1 510 ? 21.356 -10.541 -15.490 1.00 79.12 510 LYS A CA 1
ATOM 4196 C C . LYS A 1 510 ? 20.948 -11.656 -14.508 1.00 79.12 510 LYS A C 1
ATOM 4198 O O . LYS A 1 510 ? 20.227 -11.405 -13.547 1.00 79.12 510 LYS A O 1
ATOM 4203 N N . GLU A 1 511 ? 21.450 -12.875 -14.712 1.00 85.75 511 GLU A N 1
ATOM 4204 C CA . GLU A 1 511 ? 21.153 -14.038 -13.860 1.00 85.75 511 GLU A CA 1
ATOM 4205 C C . GLU A 1 511 ? 21.700 -13.894 -12.429 1.00 85.75 511 GLU A C 1
ATOM 4207 O O . GLU A 1 511 ? 21.094 -14.387 -11.474 1.00 85.75 511 GLU A O 1
ATOM 4212 N N . GLY A 1 512 ? 22.826 -13.191 -12.258 1.00 90.00 512 GLY A N 1
ATOM 4213 C CA . GLY A 1 512 ? 23.481 -13.003 -10.963 1.00 90.00 512 GLY A CA 1
ATOM 4214 C C . GLY A 1 512 ? 22.572 -12.316 -9.943 1.00 90.00 512 GLY A C 1
ATOM 4215 O O . GLY A 1 512 ? 22.523 -12.723 -8.782 1.00 90.00 512 GLY A O 1
ATOM 4216 N N . TRP A 1 513 ? 21.776 -11.339 -10.388 1.00 91.06 513 TRP A N 1
ATOM 4217 C CA . TRP A 1 513 ? 20.834 -10.601 -9.540 1.00 91.06 513 TRP A CA 1
ATOM 4218 C C . TRP A 1 513 ? 19.683 -11.461 -9.022 1.00 91.06 513 TRP A C 1
ATOM 4220 O O . TRP A 1 513 ? 19.266 -11.330 -7.865 1.00 91.06 513 TRP A O 1
ATOM 4230 N N . MET A 1 514 ? 19.201 -12.386 -9.849 1.00 92.88 514 MET A N 1
ATOM 4231 C CA . MET A 1 514 ? 18.182 -13.353 -9.458 1.00 92.88 514 MET A CA 1
ATOM 4232 C C . MET A 1 514 ? 18.736 -14.307 -8.385 1.00 92.88 514 MET A C 1
ATOM 4234 O O . MET A 1 514 ? 18.124 -14.471 -7.326 1.00 92.88 514 MET A O 1
ATOM 4238 N N . TYR A 1 515 ? 19.928 -14.877 -8.596 1.00 94.88 515 TYR A N 1
ATOM 4239 C CA . TYR A 1 515 ? 20.565 -15.747 -7.599 1.00 94.88 515 TYR A CA 1
ATOM 4240 C C . TYR A 1 515 ? 20.885 -15.007 -6.295 1.00 94.88 515 TYR A C 1
ATOM 4242 O O . TYR A 1 515 ? 20.645 -15.547 -5.213 1.00 94.88 515 TYR A O 1
ATOM 4250 N N . ALA A 1 516 ? 21.359 -13.761 -6.371 1.00 95.25 516 ALA A N 1
ATOM 4251 C CA . ALA A 1 516 ? 21.592 -12.922 -5.199 1.00 95.25 516 ALA A CA 1
ATOM 4252 C C . ALA A 1 516 ? 20.298 -12.692 -4.398 1.00 95.25 516 ALA A C 1
ATOM 4254 O O . ALA A 1 516 ? 20.303 -12.842 -3.174 1.00 95.25 516 ALA A O 1
ATOM 4255 N N . GLY A 1 517 ? 19.180 -12.420 -5.085 1.00 95.94 517 GLY A N 1
ATOM 4256 C CA . GLY A 1 517 ? 17.844 -12.304 -4.485 1.00 95.94 517 GLY A CA 1
ATOM 4257 C C . GLY A 1 517 ? 17.407 -13.578 -3.761 1.00 95.94 517 GLY A C 1
ATOM 4258 O O . GLY A 1 517 ? 16.918 -13.532 -2.625 1.00 95.94 517 GLY A O 1
ATOM 4259 N N . LEU A 1 518 ? 17.630 -14.742 -4.377 1.00 97.44 518 LEU A N 1
ATOM 4260 C CA . LEU A 1 518 ? 17.323 -16.036 -3.766 1.00 97.44 518 LEU A CA 1
ATOM 4261 C C . LEU A 1 518 ? 18.169 -16.289 -2.516 1.00 97.44 518 LEU A C 1
ATOM 4263 O O . LEU A 1 518 ? 17.627 -16.664 -1.474 1.00 97.44 518 LEU A O 1
ATOM 4267 N N . VAL A 1 519 ? 19.480 -16.061 -2.596 1.00 97.56 519 VAL A N 1
ATOM 4268 C CA . VAL A 1 519 ? 20.401 -16.273 -1.473 1.00 97.56 519 VAL A CA 1
ATOM 4269 C C . VAL A 1 519 ? 20.060 -15.339 -0.314 1.00 97.56 519 VAL A C 1
ATOM 4271 O O . VAL A 1 519 ? 19.919 -15.811 0.815 1.00 97.56 519 VAL A O 1
ATOM 4274 N N . SER A 1 520 ? 19.851 -14.040 -0.564 1.00 97.50 520 SER A N 1
ATOM 4275 C CA . SER A 1 520 ? 19.543 -13.082 0.506 1.00 97.50 520 SER A CA 1
ATOM 4276 C C . SER A 1 520 ? 18.207 -13.388 1.189 1.00 97.50 520 SER A C 1
ATOM 4278 O O . SER A 1 520 ? 18.101 -13.330 2.419 1.00 97.50 520 SER A O 1
ATOM 4280 N N . SER A 1 521 ? 17.178 -13.736 0.409 1.00 97.44 521 SER A N 1
ATOM 4281 C CA . SER A 1 521 ? 15.833 -14.035 0.921 1.00 97.44 521 SER A CA 1
ATOM 4282 C C . SER A 1 521 ? 15.793 -15.349 1.698 1.00 97.44 521 SER A C 1
ATOM 4284 O O . SER A 1 521 ? 15.251 -15.387 2.804 1.00 97.44 521 SER A O 1
ATOM 4286 N N . THR A 1 522 ? 16.480 -16.379 1.206 1.00 97.44 522 THR A N 1
ATOM 4287 C CA . THR A 1 522 ? 16.599 -17.673 1.890 1.00 97.44 522 THR A CA 1
ATOM 4288 C C . THR A 1 522 ? 17.390 -17.542 3.188 1.00 97.44 522 THR A C 1
ATOM 4290 O O . THR A 1 522 ? 16.946 -18.008 4.238 1.00 97.44 522 THR A O 1
ATOM 4293 N N . PHE A 1 523 ? 18.535 -16.852 3.153 1.00 96.31 523 PHE A N 1
ATOM 4294 C CA . PHE A 1 523 ? 19.356 -16.632 4.343 1.00 96.31 523 PHE A CA 1
ATOM 4295 C C . PHE A 1 523 ? 18.588 -15.860 5.423 1.00 96.31 523 PHE A C 1
ATOM 4297 O O . PHE A 1 523 ? 18.645 -16.214 6.600 1.00 96.31 523 PHE A O 1
ATOM 4304 N N . SER A 1 524 ? 17.781 -14.873 5.021 1.00 95.88 524 SER A N 1
ATOM 4305 C CA . SER A 1 524 ? 16.907 -14.130 5.935 1.00 95.88 524 SER A CA 1
ATOM 4306 C C . SER A 1 524 ? 15.888 -15.015 6.645 1.00 95.88 524 SER A C 1
ATOM 4308 O O . SER A 1 524 ? 15.665 -14.835 7.841 1.00 95.88 524 SER A O 1
ATOM 4310 N N . ILE A 1 525 ? 15.285 -15.980 5.946 1.00 95.44 525 ILE A N 1
ATOM 4311 C CA . ILE A 1 525 ? 14.338 -16.911 6.574 1.00 95.44 525 ILE A CA 1
ATOM 4312 C C . ILE A 1 525 ? 15.037 -17.844 7.537 1.00 95.44 525 ILE A C 1
ATOM 4314 O O . ILE A 1 525 ? 14.546 -18.033 8.646 1.00 95.44 525 ILE A O 1
ATOM 4318 N N . ILE A 1 526 ? 16.178 -18.413 7.141 1.00 93.75 526 ILE A N 1
ATOM 4319 C CA . ILE A 1 526 ? 16.962 -19.282 8.025 1.00 93.75 526 ILE A CA 1
ATOM 4320 C C . ILE A 1 526 ? 17.256 -18.536 9.329 1.00 93.75 526 ILE A C 1
ATOM 4322 O O . ILE A 1 526 ? 17.070 -19.075 10.417 1.00 93.75 526 ILE A O 1
ATOM 4326 N N . PHE A 1 527 ? 17.634 -17.264 9.227 1.00 91.81 527 PHE A N 1
ATOM 4327 C CA . PHE A 1 527 ? 17.881 -16.410 10.379 1.00 91.81 527 PHE A CA 1
ATOM 4328 C C . PHE A 1 527 ? 16.640 -16.183 11.258 1.00 91.81 527 PHE A C 1
ATOM 4330 O O . PHE A 1 527 ? 16.737 -16.184 12.488 1.00 91.81 527 PHE A O 1
ATOM 4337 N N . GLU A 1 528 ? 15.464 -16.018 10.649 1.00 91.38 528 GLU A N 1
ATOM 4338 C CA . GLU A 1 528 ? 14.198 -15.876 11.374 1.00 91.38 528 GLU A CA 1
ATOM 4339 C C . GLU A 1 528 ? 13.801 -17.180 12.089 1.00 91.38 528 GLU A C 1
ATOM 4341 O O . GLU A 1 528 ? 13.439 -17.163 13.269 1.00 91.38 528 GLU A O 1
ATOM 4346 N N . GLU A 1 529 ? 13.947 -18.328 11.423 1.00 90.88 529 GLU A N 1
ATOM 4347 C CA . GLU A 1 529 ? 13.631 -19.648 11.982 1.00 90.88 529 GLU A CA 1
ATOM 4348 C C . GLU A 1 529 ? 14.584 -20.059 13.107 1.00 90.88 529 GLU A C 1
ATOM 4350 O O . GLU A 1 529 ? 14.154 -20.597 14.132 1.00 90.88 529 GLU A O 1
ATOM 4355 N N . LEU A 1 530 ? 15.871 -19.727 12.986 1.00 89.81 530 LEU A N 1
ATOM 4356 C CA . LEU A 1 530 ? 16.830 -19.888 14.078 1.00 89.81 530 LEU A CA 1
ATOM 4357 C C . LEU A 1 530 ? 16.421 -19.053 15.302 1.00 89.81 530 LEU A C 1
ATOM 4359 O O . LEU A 1 530 ? 16.563 -19.509 16.437 1.00 89.81 530 LEU A O 1
ATOM 4363 N N . GLY A 1 531 ? 15.828 -17.872 15.099 1.00 85.44 531 GLY A N 1
ATOM 4364 C CA . GLY A 1 531 ? 15.221 -17.087 16.175 1.00 85.44 531 GLY A CA 1
ATOM 4365 C C . GLY A 1 531 ? 14.050 -17.793 16.876 1.00 85.44 531 GLY A C 1
ATOM 4366 O O . GLY A 1 531 ? 13.884 -17.638 18.088 1.00 85.44 531 GLY A O 1
ATOM 4367 N N . ARG A 1 532 ? 13.270 -18.608 16.152 1.00 81.12 532 ARG A N 1
ATOM 4368 C CA . ARG A 1 532 ? 12.077 -19.312 16.664 1.00 81.12 532 ARG A CA 1
ATOM 4369 C C . ARG A 1 532 ? 12.379 -20.606 17.400 1.00 81.12 532 ARG A C 1
ATOM 4371 O O . ARG A 1 532 ? 11.744 -20.881 18.420 1.00 81.12 532 ARG A O 1
ATOM 4378 N N . HIS A 1 533 ? 13.320 -21.407 16.900 1.00 67.31 533 HIS A N 1
ATOM 4379 C CA . HIS A 1 533 ? 13.513 -22.788 17.361 1.00 67.31 533 HIS A CA 1
ATOM 4380 C C . HIS A 1 533 ? 13.797 -22.922 18.868 1.00 67.31 533 HIS A C 1
ATOM 4382 O O . HIS A 1 533 ? 13.481 -23.957 19.458 1.00 67.31 533 HIS A O 1
ATOM 4388 N N . SER A 1 534 ? 14.271 -21.862 19.530 1.00 60.16 534 SER A N 1
ATOM 4389 C CA . SER A 1 534 ? 14.470 -21.858 20.986 1.00 60.16 534 SER A CA 1
ATOM 4390 C C . SER A 1 534 ? 13.175 -21.990 21.805 1.00 60.16 534 SER A C 1
ATOM 4392 O O . SER A 1 534 ? 13.207 -22.417 22.959 1.00 60.16 534 SER A O 1
ATOM 4394 N N . TYR A 1 535 ? 12.006 -21.680 21.230 1.00 57.12 535 TYR A N 1
ATOM 4395 C CA . TYR A 1 535 ? 10.732 -21.754 21.957 1.00 57.12 535 TYR A CA 1
ATOM 4396 C C . TYR A 1 535 ? 10.107 -23.159 21.979 1.00 57.12 535 TYR A C 1
ATOM 4398 O O . TYR A 1 535 ? 9.301 -23.458 22.868 1.00 57.12 535 TYR A O 1
ATOM 4406 N N . SER A 1 536 ? 10.518 -24.047 21.065 1.00 52.31 536 SER A N 1
ATOM 4407 C CA . SER A 1 536 ? 9.876 -25.347 20.816 1.00 52.31 536 SER A CA 1
ATOM 4408 C C . SER A 1 536 ? 10.277 -26.476 21.782 1.00 52.31 536 SER A C 1
ATOM 4410 O O . SER A 1 536 ? 9.752 -27.588 21.674 1.00 52.31 536 SER A O 1
ATOM 4412 N N . SER A 1 537 ? 11.180 -26.258 22.741 1.00 47.91 537 SER A N 1
ATOM 4413 C CA . SER A 1 537 ? 11.559 -27.322 23.676 1.00 47.91 537 SER A CA 1
ATOM 4414 C C . SER A 1 537 ? 10.461 -27.542 24.730 1.00 47.91 537 SER A C 1
ATOM 4416 O O . SER A 1 537 ? 10.158 -26.679 25.559 1.00 47.91 537 SER A O 1
ATOM 4418 N N . LYS A 1 538 ? 9.809 -28.707 24.602 1.00 49.28 538 LYS A N 1
ATOM 4419 C CA . LYS A 1 538 ? 8.949 -29.424 25.560 1.00 49.28 538 LYS A CA 1
ATOM 4420 C C . LYS A 1 538 ? 8.406 -28.554 26.696 1.00 49.28 538 LYS A C 1
ATOM 4422 O O . LYS A 1 538 ? 8.985 -28.498 27.780 1.00 49.28 538 LYS A O 1
ATOM 4427 N N . VAL A 1 539 ? 7.223 -27.973 26.489 1.00 46.44 539 VAL A N 1
ATOM 4428 C CA . VAL A 1 539 ? 6.320 -27.724 27.619 1.00 46.44 539 VAL A CA 1
ATOM 4429 C C . VAL A 1 539 ? 6.003 -29.102 28.187 1.00 46.44 539 VAL A C 1
ATOM 4431 O O . VAL A 1 539 ? 5.136 -29.818 27.691 1.00 46.44 539 VAL A O 1
ATOM 4434 N N . ARG A 1 540 ? 6.785 -29.534 29.179 1.00 43.31 540 ARG A N 1
ATOM 4435 C CA . ARG A 1 540 ? 6.394 -30.644 30.034 1.00 43.31 540 ARG A CA 1
ATOM 4436 C C . ARG A 1 540 ? 5.140 -30.121 30.713 1.00 43.31 540 ARG A C 1
ATOM 4438 O O . ARG A 1 540 ? 5.237 -29.236 31.560 1.00 43.31 540 ARG A O 1
ATOM 4445 N N . VAL A 1 541 ? 3.973 -30.581 30.265 1.00 43.91 541 VAL A N 1
ATOM 4446 C CA . VAL A 1 541 ? 2.713 -30.371 30.974 1.00 43.91 541 VAL A CA 1
ATOM 4447 C C . VAL A 1 541 ? 2.888 -31.105 32.293 1.00 43.91 541 VAL A C 1
ATOM 4449 O O . VAL A 1 541 ? 2.595 -32.289 32.430 1.00 43.91 541 VAL A O 1
ATOM 4452 N N . VAL A 1 542 ? 3.514 -30.431 33.251 1.00 42.16 542 VAL A N 1
ATOM 4453 C CA . VAL A 1 542 ? 3.483 -30.846 34.635 1.00 42.16 542 VAL A CA 1
ATOM 4454 C C . VAL A 1 542 ? 2.038 -30.592 35.017 1.00 42.16 542 VAL A C 1
ATOM 4456 O O . VAL A 1 542 ? 1.654 -29.449 35.251 1.00 42.16 542 VAL A O 1
ATOM 4459 N N . ASN A 1 543 ? 1.231 -31.655 35.002 1.00 40.09 543 ASN A N 1
ATOM 4460 C CA . ASN A 1 543 ? -0.058 -31.707 35.680 1.00 40.09 543 ASN A CA 1
ATOM 4461 C C . ASN A 1 543 ? 0.203 -31.477 37.175 1.00 40.09 543 ASN A C 1
ATOM 4463 O O . ASN A 1 543 ? 0.209 -32.400 37.982 1.00 40.09 543 ASN A O 1
ATOM 4467 N N . LYS A 1 544 ? 0.492 -30.232 37.551 1.00 41.16 544 LYS A N 1
ATOM 4468 C CA . LYS A 1 544 ? 0.337 -29.767 38.915 1.00 41.16 544 LYS A CA 1
ATOM 4469 C C . LYS A 1 544 ? -1.114 -29.340 39.012 1.00 41.16 544 LYS A C 1
ATOM 4471 O O . LYS A 1 544 ? -1.496 -28.268 38.550 1.00 41.16 544 LYS A O 1
ATOM 4476 N N . SER A 1 545 ? -1.921 -30.221 39.591 1.00 44.56 545 SER A N 1
ATOM 4477 C CA . SER A 1 545 ? -3.185 -29.854 40.210 1.00 44.56 545 SER A CA 1
ATOM 4478 C C . SER A 1 545 ? -2.890 -28.837 41.318 1.00 44.56 545 SER A C 1
ATOM 4480 O O . SER A 1 545 ? -2.702 -29.185 42.480 1.00 44.56 545 SER A O 1
ATOM 4482 N N . THR A 1 546 ? -2.769 -27.570 40.951 1.00 42.03 546 THR A N 1
ATOM 4483 C CA . THR A 1 546 ? -2.718 -26.458 41.895 1.00 42.03 546 THR A CA 1
ATOM 4484 C C . THR A 1 546 ? -3.790 -25.474 41.486 1.00 42.03 546 THR A C 1
ATOM 4486 O O . THR A 1 546 ? -3.578 -24.550 40.710 1.00 42.03 546 THR A O 1
ATOM 4489 N N . SER A 1 547 ? -4.970 -25.733 42.034 1.00 44.81 547 SER A N 1
ATOM 4490 C CA . SER A 1 547 ? -5.915 -24.730 42.498 1.00 44.81 547 SER A CA 1
ATOM 4491 C C . SER A 1 547 ? -5.182 -23.658 43.316 1.00 44.81 547 SER A C 1
ATOM 4493 O O . SER A 1 547 ? -5.048 -23.782 44.530 1.00 44.81 547 SER A O 1
ATOM 4495 N N . ALA A 1 548 ? -4.651 -22.633 42.652 1.00 40.91 548 ALA A N 1
ATOM 4496 C CA . ALA A 1 548 ? -4.127 -21.443 43.310 1.00 40.91 548 ALA A CA 1
ATOM 4497 C C . ALA A 1 548 ? -4.191 -20.232 42.367 1.00 40.91 548 ALA A C 1
ATOM 4499 O O . ALA A 1 548 ? -3.411 -20.107 41.430 1.00 40.91 548 ALA A O 1
ATOM 4500 N N . LEU A 1 549 ? -5.173 -19.375 42.655 1.00 40.59 549 LEU A N 1
ATOM 4501 C CA . LEU A 1 549 ? -5.176 -17.921 42.497 1.00 40.59 549 LEU A CA 1
ATOM 4502 C C . LEU A 1 549 ? -4.494 -17.323 41.251 1.00 40.59 549 LEU A C 1
ATOM 4504 O O . LEU A 1 549 ? -3.376 -16.825 41.308 1.00 40.59 549 LEU A O 1
ATOM 4508 N N . PHE A 1 550 ? -5.284 -17.155 40.195 1.00 33.28 550 PHE A N 1
ATOM 4509 C CA . PHE A 1 550 ? -5.431 -15.818 39.624 1.00 33.28 550 PHE A CA 1
ATOM 4510 C C . PHE A 1 550 ? -6.839 -15.347 39.988 1.00 33.28 550 PHE A C 1
ATOM 4512 O O . PHE A 1 550 ? -7.789 -16.084 39.705 1.00 33.28 550 PHE A O 1
ATOM 4519 N N . PRO A 1 551 ? -7.035 -14.168 40.604 1.00 35.41 551 PRO A N 1
ATOM 4520 C CA . PRO A 1 551 ? -8.354 -13.574 40.639 1.00 35.41 551 PRO A CA 1
ATOM 4521 C C . PRO A 1 551 ? -8.653 -13.123 39.210 1.00 35.41 551 PRO A C 1
ATOM 4523 O O . PRO A 1 551 ? -8.379 -11.995 38.811 1.00 35.41 551 PRO A O 1
ATOM 4526 N N . ILE A 1 552 ? -9.215 -14.030 38.414 1.00 34.62 552 ILE A N 1
ATOM 4527 C CA . ILE A 1 552 ? -10.089 -13.631 37.324 1.00 34.62 552 ILE A CA 1
ATOM 4528 C C . ILE A 1 552 ? -11.247 -12.944 38.046 1.00 34.62 552 ILE A C 1
ATOM 4530 O O . ILE A 1 552 ? -12.140 -13.617 38.561 1.00 34.62 552 ILE A O 1
ATOM 4534 N N . LYS A 1 553 ? -11.179 -11.609 38.172 1.00 36.84 553 LYS A N 1
ATOM 4535 C CA . LYS A 1 553 ? -12.356 -10.790 38.478 1.00 36.84 553 LYS A CA 1
ATOM 4536 C C . LYS A 1 553 ? -13.462 -11.327 37.582 1.00 36.84 553 LYS A C 1
ATOM 4538 O O . LYS A 1 553 ? -13.252 -11.465 36.372 1.00 36.84 553 LYS A O 1
ATOM 4543 N N . SER A 1 554 ? -14.555 -11.743 38.213 1.00 35.97 554 SER A N 1
ATOM 4544 C CA . SER A 1 554 ? -15.674 -12.381 37.546 1.00 35.97 554 SER A CA 1
ATOM 4545 C C . SER A 1 554 ? -16.005 -11.609 36.280 1.00 35.97 554 SER A C 1
ATOM 4547 O O . SER A 1 554 ? -16.005 -10.379 36.225 1.00 35.97 554 SER A O 1
ATOM 4549 N N . ARG A 1 555 ? -16.231 -12.381 35.226 1.00 39.66 555 ARG A N 1
ATOM 4550 C CA . ARG A 1 555 ? -16.628 -11.929 33.904 1.00 39.66 555 ARG A CA 1
ATOM 4551 C C . ARG A 1 555 ? -18.091 -11.482 33.945 1.00 39.66 555 ARG A C 1
ATOM 4553 O O . ARG A 1 555 ? -18.888 -11.921 33.127 1.00 39.66 555 ARG A O 1
ATOM 4560 N N . ASP A 1 556 ? -18.429 -10.616 34.888 1.00 39.34 556 ASP A N 1
ATOM 4561 C CA . ASP A 1 556 ? -19.644 -9.825 34.867 1.00 39.34 556 ASP A CA 1
ATOM 4562 C C . ASP A 1 556 ? -19.310 -8.609 34.014 1.00 39.34 556 ASP A C 1
ATOM 4564 O O . ASP A 1 556 ? -18.981 -7.530 34.502 1.00 39.34 556 ASP A O 1
ATOM 4568 N N . SER A 1 557 ? -19.310 -8.801 32.692 1.00 41.53 557 SER A N 1
ATOM 4569 C CA . SER A 1 557 ? -19.439 -7.665 31.788 1.00 41.53 557 SER A CA 1
ATOM 4570 C C . SER A 1 557 ? -20.775 -7.012 32.128 1.00 41.53 557 SER A C 1
ATOM 4572 O O . SER A 1 557 ? -21.819 -7.482 31.668 1.00 41.53 557 SER A O 1
ATOM 4574 N N . LEU A 1 558 ? -20.744 -5.995 32.990 1.00 41.97 558 LEU A N 1
ATOM 4575 C CA . LEU A 1 558 ? -21.874 -5.127 33.272 1.00 41.97 558 LEU A CA 1
ATOM 4576 C C . LEU A 1 558 ? -22.364 -4.614 31.919 1.00 41.97 558 LEU A C 1
ATOM 4578 O O . LEU A 1 558 ? -21.725 -3.785 31.271 1.00 41.97 558 LEU A O 1
ATOM 4582 N N . LYS A 1 559 ? -23.480 -5.177 31.449 1.00 40.38 559 LYS A N 1
ATOM 4583 C CA . LYS A 1 559 ? -24.269 -4.584 30.377 1.00 40.38 559 LYS A CA 1
ATOM 4584 C C . LYS A 1 559 ? -24.896 -3.333 30.977 1.00 40.38 559 LYS A C 1
ATOM 4586 O O . LYS A 1 559 ? -26.046 -3.362 31.400 1.00 40.38 559 LYS A O 1
ATOM 4591 N N . GLU A 1 560 ? -24.126 -2.259 31.081 1.00 43.75 560 GLU A N 1
ATOM 4592 C CA . GLU A 1 560 ? -24.703 -0.954 31.359 1.00 43.75 560 GLU A CA 1
ATOM 4593 C C . GLU A 1 560 ? -25.540 -0.569 30.140 1.00 43.75 560 GLU A C 1
ATOM 4595 O O . GLU A 1 560 ? -25.021 -0.277 29.061 1.00 43.75 560 GLU A O 1
ATOM 4600 N N . GLN A 1 561 ? -26.864 -0.604 30.298 1.00 40.91 561 GLN A N 1
ATOM 4601 C CA . GLN A 1 561 ? -27.735 0.182 29.439 1.00 40.91 561 GLN A CA 1
ATOM 4602 C C . GLN A 1 561 ? -27.486 1.642 29.794 1.00 40.91 561 GLN A C 1
ATOM 4604 O O . GLN A 1 561 ? -28.076 2.181 30.727 1.00 40.91 561 GLN A O 1
ATOM 4609 N N . VAL A 1 562 ? -26.574 2.280 29.064 1.00 42.91 562 VAL A N 1
ATOM 4610 C CA . VAL A 1 562 ? -26.453 3.732 29.111 1.00 42.91 562 VAL A CA 1
ATOM 4611 C C . VAL A 1 562 ? -27.678 4.284 28.389 1.00 42.91 562 VAL A C 1
ATOM 4613 O O . VAL A 1 562 ? -27.723 4.344 27.161 1.00 42.91 562 VAL A O 1
ATOM 4616 N N . VAL A 1 563 ? -28.710 4.620 29.160 1.00 38.69 563 VAL A N 1
ATOM 4617 C CA . VAL A 1 563 ? -29.855 5.384 28.668 1.00 38.69 563 VAL A CA 1
ATOM 4618 C C . VAL A 1 563 ? -29.368 6.818 28.489 1.00 38.69 563 VAL A C 1
ATOM 4620 O O . VAL A 1 563 ? -29.267 7.580 29.445 1.00 38.69 563 VAL A O 1
ATOM 4623 N N . ILE A 1 564 ? -28.978 7.157 27.262 1.00 46.16 564 ILE A N 1
ATOM 4624 C CA . ILE A 1 564 ? -28.689 8.536 26.867 1.00 46.16 564 ILE A CA 1
ATOM 4625 C C . ILE A 1 564 ? -30.040 9.169 26.523 1.00 46.16 564 ILE A C 1
ATOM 4627 O O . ILE A 1 564 ? -30.701 8.719 25.584 1.00 46.16 564 ILE A O 1
ATOM 4631 N N . GLU A 1 565 ? -30.471 10.176 27.289 1.00 30.98 565 GLU A N 1
ATOM 4632 C CA . GLU A 1 565 ? -31.718 10.903 27.017 1.00 30.98 565 GLU A CA 1
ATOM 4633 C C . GLU A 1 565 ? -31.745 11.393 25.557 1.00 30.98 565 GLU A C 1
ATOM 4635 O O . GLU A 1 565 ? -30.848 12.106 25.108 1.00 30.98 565 GLU A O 1
ATOM 4640 N N . GLY A 1 566 ? -32.768 10.975 24.801 1.00 34.31 566 GLY A N 1
ATOM 4641 C CA . GLY A 1 566 ? -32.982 11.378 23.405 1.00 34.31 566 GLY A CA 1
ATOM 4642 C C . GLY A 1 566 ? -32.493 10.408 22.319 1.00 34.31 566 GLY A C 1
ATOM 4643 O O . GLY A 1 566 ? -32.654 10.722 21.141 1.00 34.31 566 GLY A O 1
ATOM 4644 N N . VAL A 1 567 ? -31.942 9.233 22.657 1.00 38.41 567 VAL A N 1
ATOM 4645 C CA . VAL A 1 567 ? -31.494 8.226 21.668 1.00 38.41 567 VAL A CA 1
ATOM 4646 C C . VAL A 1 567 ? -32.151 6.868 21.932 1.00 38.41 567 VAL A C 1
ATOM 4648 O O . VAL A 1 567 ? -32.311 6.456 23.079 1.00 38.41 567 VAL A O 1
ATOM 4651 N N . ALA A 1 568 ? -32.531 6.147 20.870 1.00 38.97 568 ALA A N 1
ATOM 4652 C CA . ALA A 1 568 ? -33.014 4.771 20.989 1.00 38.97 568 ALA A CA 1
ATOM 4653 C C . ALA A 1 568 ? -31.973 3.896 21.727 1.00 38.97 568 ALA A C 1
ATOM 4655 O O . ALA A 1 568 ? -30.779 4.015 21.444 1.00 38.97 568 ALA A O 1
ATOM 4656 N N . PRO A 1 569 ? -32.383 3.010 22.653 1.00 40.25 569 PRO A N 1
ATOM 4657 C CA . PRO A 1 569 ? -31.449 2.240 23.467 1.00 40.25 569 PRO A CA 1
ATOM 4658 C C . PRO A 1 569 ? -30.591 1.315 22.593 1.00 40.25 569 PRO A C 1
ATOM 4660 O O . PRO A 1 569 ? -31.077 0.334 22.030 1.00 40.25 569 PRO A O 1
ATOM 4663 N N . VAL A 1 570 ? -29.292 1.606 22.494 1.00 50.03 570 VAL A N 1
ATOM 4664 C CA . VAL A 1 570 ? -28.305 0.725 21.857 1.00 50.03 570 VAL A CA 1
ATOM 4665 C C . VAL A 1 570 ? -27.595 -0.061 22.953 1.00 50.03 570 VAL A C 1
ATOM 4667 O O . VAL A 1 570 ? -26.982 0.509 23.850 1.00 50.03 570 VAL A O 1
ATOM 4670 N N . THR A 1 571 ? -27.659 -1.393 22.891 1.00 47.91 571 THR A N 1
ATOM 4671 C CA . THR A 1 571 ? -26.907 -2.242 23.827 1.00 47.91 571 THR A CA 1
ATOM 4672 C C . THR A 1 571 ? -25.431 -2.232 23.430 1.00 47.91 571 THR A C 1
ATOM 4674 O O . THR A 1 571 ? -25.064 -2.831 22.416 1.00 47.91 571 THR A O 1
ATOM 4677 N N . MET A 1 572 ? -24.587 -1.568 24.219 1.00 52.34 572 MET A N 1
ATOM 4678 C CA . MET A 1 572 ? -23.137 -1.530 24.016 1.00 52.34 572 MET A CA 1
ATOM 4679 C C . MET A 1 572 ? -22.401 -2.236 25.148 1.00 52.34 572 MET A C 1
ATOM 4681 O O . MET A 1 572 ? -22.877 -2.298 26.278 1.00 52.34 572 MET A O 1
ATOM 4685 N N . ILE A 1 573 ? -21.247 -2.814 24.821 1.00 64.19 573 ILE A N 1
ATOM 4686 C CA . ILE A 1 573 ? -20.356 -3.418 25.812 1.00 64.19 573 ILE A CA 1
ATOM 4687 C C . ILE A 1 573 ? -19.281 -2.384 26.129 1.00 64.19 573 ILE A C 1
ATOM 4689 O O . ILE A 1 573 ? -18.554 -1.955 25.231 1.00 64.19 573 ILE A O 1
ATOM 4693 N N . VAL A 1 574 ? -19.181 -1.997 27.400 1.00 56.69 574 VAL A N 1
ATOM 4694 C CA . VAL A 1 574 ? -18.108 -1.128 27.889 1.00 56.69 574 VAL A CA 1
ATOM 4695 C C . VAL A 1 574 ? -16.886 -1.995 28.173 1.00 56.69 574 VAL A C 1
ATOM 4697 O O . VAL A 1 574 ? -16.959 -2.945 28.954 1.00 56.69 574 VAL A O 1
ATOM 4700 N N . LYS A 1 575 ? -15.755 -1.677 27.540 1.00 52.25 575 LYS A N 1
ATOM 4701 C CA . LYS A 1 575 ? -14.443 -2.182 27.954 1.00 52.25 575 LYS A CA 1
ATOM 4702 C C . LYS A 1 575 ? -13.675 -1.051 28.621 1.00 52.25 575 LYS A C 1
ATOM 4704 O O . LYS A 1 575 ? -13.479 0.001 28.016 1.00 52.25 575 LYS A O 1
ATOM 4709 N N . THR A 1 576 ? -13.239 -1.274 29.854 1.00 44.47 576 THR A N 1
ATOM 4710 C CA . THR A 1 576 ? -12.240 -0.426 30.503 1.00 44.47 576 THR A CA 1
ATOM 4711 C C . THR A 1 576 ? -10.865 -0.797 29.953 1.00 44.47 576 THR A C 1
ATOM 4713 O O . THR A 1 576 ? -10.545 -1.981 29.837 1.00 44.47 576 THR A O 1
ATOM 4716 N N . SER A 1 577 ? -10.088 0.201 29.535 1.00 35.28 577 SER A N 1
ATOM 4717 C CA . SER A 1 577 ? -8.661 0.031 29.267 1.00 35.28 577 SER A CA 1
ATOM 4718 C C . SER A 1 577 ? -7.938 0.059 30.615 1.00 35.28 577 SER A C 1
ATOM 4720 O O . SER A 1 577 ? -7.653 1.144 31.121 1.00 35.28 577 SER A O 1
ATOM 4722 N N . ASP A 1 578 ? -7.744 -1.114 31.214 1.00 31.12 578 ASP A N 1
ATOM 4723 C CA . ASP A 1 578 ? -6.787 -1.308 32.310 1.00 31.12 578 ASP A CA 1
ATOM 4724 C C . ASP A 1 578 ? -5.481 -1.872 31.746 1.00 31.12 578 ASP A C 1
ATOM 4726 O O . ASP A 1 578 ? -5.569 -2.800 30.900 1.00 31.12 578 ASP A O 1
#

Secondary structure (DSSP, 8-state):
-----PPPTT---TTEEEETTEEEE-GGG--S--HHHHHHHHHHHHHHHH-TT--HHHHHHHHHHHHHHHHHHHHHHHHHHHHHHHHHHHHHHH---EESEEEETTEEEEESS-----HHHHHHHHHHHHHHHHHHTT--SSHHHHHHHHHHHHHHHHHHHHHHHHHHHEE--SHHHHHHHHHHHHHHHHHHHTSTTTT-SSTTT--HHHHHHHHHHHHHHHHHHHHHHHHHH-SS--THHHHHHHHHHHHHHHHHHHTTS-TTSTTHHHHHHHHHHHHHHHHHHHHHHHHHHHHHH-SEEE---HHHHHHHHHHHHHHHHHHHHHTTS----S---HHHHHHHHHHHHHHHHHHHHHHTS-S-S-EE-GGGSS-HHHHHHHHHHHHHHHHHHHHHHHHHHHHHHHHHHHHHHHHHHHHHHHH-SS--HHHHHHHHHHHHHHHHHHHHHHHHHHHHHHHHHHHHHHHHHHSEE---TT---SS-HHHHHHHHHHHHHHHHHHTT-----HHHHHHHHHHHHHHHHHHHHHHHHTT-S---------------------------TTS----EEEE---

InterPro domains:
  IPR010640 Low temperature requirement A [PF06772] (116-424)
  IPR010640 Low temperature requirement A [PTHR36840] (90-473)

Foldseek 3Di:
DDDDDDDDPPDPPVQWDDDDPDIGGDPPPDDPPDPVLVVVLVVLVVVQVPDPDDDPVVSVVVVVVSVVVVVVVVVVVVVVVVVVVVVVQVCLAPQFKAWQWKDFPQWIWGFPDDDDDDPVLLVLLLLLLVLLLLLLVLPLLDPVSLLLSLLLNLLSVVLNVLVLVLVQTIDGRHPVVVVLVVVLSVLSVQLSVQNVQCLPLDLVSHCVLVNLVSSLVSLVSSLVSVLSNCVPHPPDPWPVSPLVVVLSVVLSVLSNVLVVLGRPPVCSSVVSSVSSVVSSVSVVVVVVVSVVCCVPRTSMDRDGPPVSSVVSLLSSVVSNLVSLLVLLVPDDDDDDDPVLVVLSVLSVLLSVLLNCLQVLLDQDPDWQALCNDPDPVLNVQLVVLSSVLSSLSSLLSSLSSVLSVVVRVVRVVVVVCVVCVVPPPDDDPVVVVVVVVCVPSVLVSLLSSLLSNLQSLLSSLLSSLSNSVSMGDDDDPVFQQQDDNVNLSVLSNVSSVVSNVSSPDSDPPSVVSSVVSSVSSVVSVVNSVSRNPRVPPDPPPPPPPDPDDDPPPDPCQPQPQPPDPPDDTRRIGIDNDD

Radius of gyration: 36.33 Å; chains: 1; bounding box: 122×70×88 Å

Organism: NCBI:txid261099

Sequence (578 aa):
MENNISIPKEYNYDALTLHGNTYHISSTGIHPGSKKHQNIIKELIVESRNSTDYDVTKLYQDLDRAKKEIQEESSDEESEEENVEYFDLKRKWNAGPQIKQYEYNNRIYQSTMKAKVLWFELFVDLIYAGAMRKVGTLLDFDLISFGMYVLVIIPFIFHWEEFVHLNNWVYQKGVLRKVFNALVLGVVILMTVCVKYAFDPDPDVNTSGIFLGCHIISILMIELYILYAMCNSVPYRTTEMLYSPIIRGIQAVFYLSVNVFKPGYDGGITNQIIIWACGMLFEFLSRLGLDYWRSKYSKIHPVTNIRHYHERIGGFVVLIFGELILSLLTDFSKQHSYKFFVYVFIFFLIAMNIFFLYFRLETSQFFVHALENDSKFWKVLWKFSHIPFYVALVAFAGCIETFLEIFEEDTVIQDLYTYNATLVGHNIEHTLNYSIVSNSTAASVTRGLQVTYCGSFAIIYFLLGIMALAHQEIVREDKKPLIRKTFRITHRGILAAAWVGACFIQDQHKEGWMYAGLVSSTFSIIFEELGRHSYSSKVRVVNKSTSALFPIKSRDSLKEQVVIEGVAPVTMIVKTSD